Protein AF-0000000087227507 (afdb_homodimer)

Radius of gyration: 33.62 Å; Cα contacts (8 Å, |Δi|>4): 1409; chains: 2; bounding box: 132×126×80 Å

Organism: Triticum turgidum subsp. durum (NCBI:txid4567)

Secondary structure (DSSP, 8-state):
----------------------------------------------S---TTHHHHHGGGSSSEEEEE-HHHHHHHSEEEEEEEEEEEEEEE-SS-EEEEEEETTTEEEEEETTEEEEETTTHHHHHHHHHHHHHTTSS---EEEEEE-TTSHHHHHHTT-TT--EEEEEES-HHHHHHHHHH-HHHHGGGGSTTEEEEES-HHHHHHTSPTT-EEEEEEE---SSGGGGGGGSHHHHHHHHHHEEEEEEEEEE---TTT-HHHHHHHHHHHHHH--S-EEEEEEE-TTSGGGEEEEEEEE-SSS---TTS-SS-GGGSTTTT-TT---SS--HHHHHHTT---HHHHHHHHHHHHHHHHT-----------------------/--------------------------------------------------TTHHHHHGGGSSSEEEEE-HHHHHHHSEEEEEEEEEEEEEEE-SS-EEEEEEETTTEEEEEETTEEEEETTTHHHHHHHHHHHHHTTSS---EEEEEE-TTSHHHHHHTT-TT--EEEEEES-HHHHHHHHHH-HHHHGGGGSTTEEEEES-HHHHHHTSPTT-EEEEEEE---SSGGGGGGGSHHHHHHHHHHEEEEEEEEEE---TTT-HHHHHHHHHHHHHH--S-EEEEEEE-TTSGGGEEEEEEEE-SSS---TTS-SS-GGGSTTTT-TT---SS--HHHHHHTT---HHHHHHHHHHHHHHHHT-----------------------

Sequence (768 aa):
MFLQRQHRQREVGMMAPASHCLLAVSRRRLLWRNLRPSATLLWCPGGSQEPAHALVNQAKRSTSTIQCGLNYFFYTGEAHSLKVEKILYQGKSPYQEVLVFESSTYGNVLVLDGIVQLTDKDECAYQEMVTHLALCSIPSPKNVLVVGGGDGGVLREIAKHDSVETIDICEIDQLVIDVCKDFFPRLYVGYKDPRVRLHVGDAVEFLRNSPEGKYDAIIVDSSDPIGPAQELVEKPFFQTIARALKPGGVLSNLAESMWLHTHLIQDMLSICREVFKGGVHYAWASVPTYPSGVIGFLLCAKDGPPVDFLTPVNPIEKIEGATKDGREMRFYNSEIHRAAFILPTFVKRELEAYSTSTEKEKPEKPTAKPVKMKVMRDSAITASMFLQRQHRQREVGMMAPASHCLLAVSRRRLLWRNLRPSATLLWCPGGSQEPAHALVNQAKRSTSTIQCGLNYFFYTGEAHSLKVEKILYQGKSPYQEVLVFESSTYGNVLVLDGIVQLTDKDECAYQEMVTHLALCSIPSPKNVLVVGGGDGGVLREIAKHDSVETIDICEIDQLVIDVCKDFFPRLYVGYKDPRVRLHVGDAVEFLRNSPEGKYDAIIVDSSDPIGPAQELVEKPFFQTIARALKPGGVLSNLAESMWLHTHLIQDMLSICREVFKGGVHYAWASVPTYPSGVIGFLLCAKDGPPVDFLTPVNPIEKIEGATKDGREMRFYNSEIHRAAFILPTFVKRELEAYSTSTEKEKPEKPTAKPVKMKVMRDSAITAS

Foldseek 3Di:
DPDDPDDDDDPDDDDDDDPDPPPPPPDPDDDPDDPPPPPPPPPPPDPDPPPLVVQCVVVVPQFRFRFFCVVVCVVQVDTDTFTFHAWDDWDDDPVWTWTWTQTPPFGIWIGTSRHTQHTNRQNLQVLQQLQCLACLQDAAWAFEEEEAPLLQSVLLLNLLHPSYQAYEYEAQTVVNNVVSVVRPVLRNVSVVPPRYDYHHRDVQVVLQPAAFAAGLEYGYSDDDCDDPNVVCQDLVNLLSVLRNHHAFHKYKYWQADLVGPLVSNLSSQVSLVVRAVADWAKFKTAQCNHVVRMIIIIMGTHHHPHTDSLAGPRFSVPRPPSDDDSNHRDHDGRVSSNCRRDDDPVSVVSNVVSVPVVVPPPPPPPPPDPPPPPPPPDDDPPPD/DPPPDDDCVDDDDPDDDPQCPPPPDDDPPPPPDDPDPPPPPVPPPDPDPDPLVVQCVVVVPQFRFRFFCVVVCVVQVDTDTFTFHAWDDWDDDPVWTWTWTQTPPFGIWIGTSRHTQHTNRQNLQVLQQLQCLACLQDAAWAFEEEEAPLLQSVLLLNVLHPSYQAYEYEAQTVVNNVVSVVRPVLRNVSVVPPRYDYHHRDVQVVLQPAAFAAGLEYGYSDDDCDDPNVVCQDLVNLLSVLRNHHAFHKYKYWQADLVGPLVSNLSSQVSLVVRAVADWAKFKTAQCNHVVRMIIIIMGTHHHDHTDSLAGPRFSVPRPPSDDDSNHRDHDGRVSSNCRRDDPPVSVVSNVVSVPVVVPPPPPPPPPDPPPPPSPPDDDPDDD

Nearest PDB structures (foldseek):
  1xj5-assembly1_D  TM=9.812E-01  e=2.325E-44  Arabidopsis thaliana
  6o65-assembly4_H  TM=9.870E-01  e=4.979E-44  Arabidopsis thaliana
  6o63-assembly1_B  TM=9.837E-01  e=7.076E-44  Arabidopsis thaliana
  6o65-assembly2_C  TM=9.846E-01  e=5.183E-43  Arabidopsis thaliana
  6o64-assembly3_E  TM=9.762E-01  e=1.672E-42  Arabidopsis thaliana

InterPro domains:
  IPR001045 Spermidine/spermine synthases [MF_00198] (71-352)
  IPR001045 Spermidine/spermine synthases [PTHR11558] (74-353)
  IPR001045 Spermidine/spermine synthases [TIGR00417] (77-346)
  IPR029063 S-adenosyl-L-methionine-dependent methyltransferase superfamily [G3DSA:3.40.50.150] (120-355)
  IPR029063 S-adenosyl-L-methionine-dependent methyltransferase superfamily [SSF53335] (73-352)
  IPR030373 Polyamine biosynthesis domain, conserved site [PS01330] (144-157)
  IPR030374 Polyamine biosynthesis domain [PS51006] (70-302)
  IPR035246 Spermidine synthase, tetramerisation domain [PF17284] (77-119)
  IPR037163 Spermidine synthase, tetramerisation domain superfamily [G3DSA:2.30.140.10] (55-119)

Structure (mmCIF, N/CA/C/O backbone):
data_AF-0000000087227507-model_v1
#
loop_
_entity.id
_entity.type
_entity.pdbx_description
1 polymer 'PABS domain-containing protein'
#
loop_
_atom_site.group_PDB
_atom_site.id
_atom_site.type_symbol
_atom_site.label_atom_id
_atom_site.label_alt_id
_atom_site.label_comp_id
_atom_site.label_asym_id
_atom_site.label_entity_id
_atom_site.label_seq_id
_atom_site.pdbx_PDB_ins_code
_atom_site.Cartn_x
_atom_site.Cartn_y
_atom_site.Cartn_z
_atom_site.occupancy
_atom_site.B_iso_or_equiv
_atom_site.auth_seq_id
_atom_site.auth_comp_id
_atom_site.auth_asym_id
_atom_site.auth_atom_id
_atom_site.pdbx_PDB_model_num
ATOM 1 N N . MET A 1 1 ? -35.719 -72.938 -11.242 1 19.41 1 MET A N 1
ATOM 2 C CA . MET A 1 1 ? -36.312 -71.875 -10.398 1 19.41 1 MET A CA 1
ATOM 3 C C . MET A 1 1 ? -35.594 -70.562 -10.594 1 19.41 1 MET A C 1
ATOM 5 O O . MET A 1 1 ? -35.688 -69.688 -9.742 1 19.41 1 MET A O 1
ATOM 9 N N . PHE A 1 2 ? -34.625 -70.438 -11.531 1 19.41 2 PHE A N 1
ATOM 10 C CA . PHE A 1 2 ? -33.562 -69.625 -12.109 1 19.41 2 PHE A CA 1
ATOM 11 C C . PHE A 1 2 ? -34.062 -68.25 -12.555 1 19.41 2 PHE A C 1
ATOM 13 O O . PHE A 1 2 ? -33.25 -67.375 -12.742 1 19.41 2 PHE A O 1
ATOM 20 N N . LEU A 1 3 ? -35.438 -68.188 -12.93 1 17.33 3 LEU A N 1
ATOM 21 C CA . LEU A 1 3 ? -35.812 -67.5 -14.18 1 17.33 3 LEU A CA 1
ATOM 22 C C . LEU A 1 3 ? -35.719 -66 -14.039 1 17.33 3 LEU A C 1
ATOM 24 O O . LEU A 1 3 ? -35.906 -65.438 -12.938 1 17.33 3 LEU A O 1
ATOM 28 N N . GLN A 1 4 ? -35.781 -65.25 -15.234 1 16.86 4 GLN A N 1
ATOM 29 C CA . GLN A 1 4 ? -35.438 -64.188 -16.172 1 16.86 4 GLN A CA 1
ATOM 30 C C . GLN A 1 4 ? -36.25 -62.938 -15.961 1 16.86 4 GLN A C 1
ATOM 32 O O . GLN A 1 4 ? -37.5 -62.969 -16.109 1 16.86 4 GLN A O 1
ATOM 37 N N . ARG A 1 5 ? -35.844 -61.969 -15.023 1 18.16 5 ARG A N 1
ATOM 38 C CA . ARG A 1 5 ? -36.188 -60.656 -14.508 1 18.16 5 ARG A CA 1
ATOM 39 C C . ARG A 1 5 ? -36.344 -59.656 -15.648 1 18.16 5 ARG A C 1
ATOM 41 O O . ARG A 1 5 ? -35.5 -58.781 -15.867 1 18.16 5 ARG A O 1
ATOM 48 N N . GLN A 1 6 ? -36.938 -60.062 -16.734 1 15.55 6 GLN A N 1
ATOM 49 C CA . GLN A 1 6 ? -36.781 -59.344 -17.984 1 15.55 6 GLN A CA 1
ATOM 50 C C . GLN A 1 6 ? -37.25 -57.906 -17.875 1 15.55 6 GLN A C 1
ATOM 52 O O . GLN A 1 6 ? -36.438 -56.969 -18 1 15.55 6 GLN A O 1
ATOM 57 N N . HIS A 1 7 ? -38.281 -57.375 -18.641 1 15.71 7 HIS A N 1
ATOM 58 C CA . HIS A 1 7 ? -38.344 -56.625 -19.875 1 15.71 7 HIS A CA 1
ATOM 59 C C . HIS A 1 7 ? -38.75 -55.156 -19.625 1 15.71 7 HIS A C 1
ATOM 61 O O . HIS A 1 7 ? -39.281 -54.844 -18.547 1 15.71 7 HIS A O 1
ATOM 67 N N . ARG A 1 8 ? -39.188 -54.312 -20.766 1 15.95 8 ARG A N 1
ATOM 68 C CA . ARG A 1 8 ? -38.906 -53.219 -21.656 1 15.95 8 ARG A CA 1
ATOM 69 C C . ARG A 1 8 ? -39.875 -52.062 -21.406 1 15.95 8 ARG A C 1
ATOM 71 O O . ARG A 1 8 ? -39.594 -50.906 -21.703 1 15.95 8 ARG A O 1
ATOM 78 N N . GLN A 1 9 ? -41.125 -52.094 -20.812 1 15.62 9 GLN A N 1
ATOM 79 C CA . GLN A 1 9 ? -42.094 -51.469 -21.703 1 15.62 9 GLN A CA 1
ATOM 80 C C . GLN A 1 9 ? -41.969 -49.938 -21.625 1 15.62 9 GLN A C 1
ATOM 82 O O . GLN A 1 9 ? -41.969 -49.375 -20.531 1 15.62 9 GLN A O 1
ATOM 87 N N . ARG A 1 10 ? -41.719 -49.094 -22.812 1 16.62 10 ARG A N 1
ATOM 88 C CA . ARG A 1 10 ? -41.344 -47.875 -23.531 1 16.62 10 ARG A CA 1
ATOM 89 C C . ARG A 1 10 ? -42.469 -46.844 -23.484 1 16.62 10 ARG A C 1
ATOM 91 O O . ARG A 1 10 ? -42.406 -45.844 -24.172 1 16.62 10 ARG A O 1
ATOM 98 N N . GLU A 1 11 ? -43.375 -46.719 -22.531 1 16.08 11 GLU A N 1
ATOM 99 C CA . GLU A 1 11 ? -44.531 -45.938 -22.984 1 16.08 11 GLU A CA 1
ATOM 100 C C . GLU A 1 11 ? -44.156 -44.469 -23.203 1 16.08 11 GLU A C 1
ATOM 102 O O . GLU A 1 11 ? -43.781 -43.781 -22.25 1 16.08 11 GLU A O 1
ATOM 107 N N . VAL A 1 12 ? -43.688 -43.875 -24.438 1 16.38 12 VAL A N 1
ATOM 108 C CA . VAL A 1 12 ? -43.125 -42.688 -25.062 1 16.38 12 VAL A CA 1
ATOM 109 C C . VAL A 1 12 ? -44.219 -41.625 -25.203 1 16.38 12 VAL A C 1
ATOM 111 O O . VAL A 1 12 ? -43.938 -40.438 -25.438 1 16.38 12 VAL A O 1
ATOM 114 N N . GLY A 1 13 ? -45.531 -41.781 -25.188 1 15.54 13 GLY A N 1
ATOM 115 C CA . GLY A 1 13 ? -46.188 -41.062 -26.25 1 15.54 13 GLY A CA 1
ATOM 116 C C . GLY A 1 13 ? -46.125 -39.562 -26.094 1 15.54 13 GLY A C 1
ATOM 117 O O . GLY A 1 13 ? -45.75 -39.062 -25.016 1 15.54 13 GLY A O 1
ATOM 118 N N . MET A 1 14 ? -47.094 -38.625 -26.703 1 16.28 14 MET A N 1
ATOM 119 C CA . MET A 1 14 ? -47.344 -37.719 -27.828 1 16.28 14 MET A CA 1
ATOM 120 C C . MET A 1 14 ? -47.531 -36.281 -27.344 1 16.28 14 MET A C 1
ATOM 122 O O . MET A 1 14 ? -46.938 -35.344 -27.875 1 16.28 14 MET A O 1
ATOM 126 N N . MET A 1 15 ? -48.656 -35.75 -26.688 1 16.33 15 MET A N 1
ATOM 127 C CA . MET A 1 15 ? -49.531 -34.812 -27.422 1 16.33 15 MET A CA 1
ATOM 128 C C . MET A 1 15 ? -49.094 -33.375 -27.188 1 16.33 15 MET A C 1
ATOM 130 O O . MET A 1 15 ? -48.469 -33.062 -26.172 1 16.33 15 MET A O 1
ATOM 134 N N . ALA A 1 16 ? -49.562 -32.188 -28.062 1 17.28 16 ALA A N 1
ATOM 135 C CA . ALA A 1 16 ? -49.25 -31.031 -28.922 1 17.28 16 ALA A CA 1
ATOM 136 C C . ALA A 1 16 ? -49.5 -29.719 -28.203 1 17.28 16 ALA A C 1
ATOM 138 O O . ALA A 1 16 ? -48.75 -28.766 -28.328 1 17.28 16 ALA A O 1
ATOM 139 N N . PRO A 1 17 ? -50.406 -29.375 -27.25 1 17.88 17 PRO A N 1
ATOM 140 C CA . PRO A 1 17 ? -51.219 -28.203 -27.609 1 17.88 17 PRO A CA 1
ATOM 141 C C . PRO A 1 17 ? -50.5 -26.891 -27.312 1 17.88 17 PRO A C 1
ATOM 143 O O . PRO A 1 17 ? -49.781 -26.781 -26.328 1 17.88 17 PRO A O 1
ATOM 146 N N . ALA A 1 18 ? -50.344 -25.875 -28.328 1 17.34 18 ALA A N 1
ATOM 147 C CA . ALA A 1 18 ? -49.625 -24.688 -28.781 1 17.34 18 ALA A CA 1
ATOM 148 C C . ALA A 1 18 ? -50.188 -23.438 -28.109 1 17.34 18 ALA A C 1
ATOM 150 O O . ALA A 1 18 ? -51.188 -22.875 -28.547 1 17.34 18 ALA A O 1
ATOM 151 N N . SER A 1 19 ? -50.625 -23.312 -26.875 1 17.69 19 SER A N 1
ATOM 152 C CA . SER A 1 19 ? -51.469 -22.156 -26.594 1 17.69 19 SER A CA 1
ATOM 153 C C . SER A 1 19 ? -50.688 -20.859 -26.75 1 17.69 19 SER A C 1
ATOM 155 O O . SER A 1 19 ? -49.5 -20.797 -26.406 1 17.69 19 SER A O 1
ATOM 157 N N . HIS A 1 20 ? -51.25 -19.766 -27.484 1 17.11 20 HIS A N 1
ATOM 158 C CA . HIS A 1 20 ? -51.031 -18.5 -28.203 1 17.11 20 HIS A CA 1
ATOM 159 C C . HIS A 1 20 ? -50.656 -17.391 -27.25 1 17.11 20 HIS A C 1
ATOM 161 O O . HIS A 1 20 ? -51.344 -17.141 -26.25 1 17.11 20 HIS A O 1
ATOM 167 N N . CYS A 1 21 ? -49.312 -16.828 -27.203 1 17.64 21 CYS A N 1
ATOM 168 C CA . CYS A 1 21 ? -48.469 -15.867 -26.5 1 17.64 21 CYS A CA 1
ATOM 169 C C . CYS A 1 21 ? -48.875 -14.438 -26.828 1 17.64 21 CYS A C 1
ATOM 171 O O . CYS A 1 21 ? -48.375 -13.844 -27.781 1 17.64 21 CYS A O 1
ATOM 173 N N . LEU A 1 22 ? -50.188 -14.102 -26.859 1 17.45 22 LEU A N 1
ATOM 174 C CA . LEU A 1 22 ? -50.438 -12.82 -27.516 1 17.45 22 LEU A CA 1
ATOM 175 C C . LEU A 1 22 ? -49.688 -11.695 -26.812 1 17.45 22 LEU A C 1
ATOM 177 O O . LEU A 1 22 ? -49.844 -11.531 -25.594 1 17.45 22 LEU A O 1
ATOM 181 N N . LEU A 1 23 ? -48.625 -10.984 -27.5 1 17.25 23 LEU A N 1
ATOM 182 C CA . LEU A 1 23 ? -47.594 -9.977 -27.453 1 17.25 23 LEU A CA 1
ATOM 183 C C . LEU A 1 23 ? -48.156 -8.578 -27.297 1 17.25 23 LEU A C 1
ATOM 185 O O . LEU A 1 23 ? -47.438 -7.59 -27.297 1 17.25 23 LEU A O 1
ATOM 189 N N . ALA A 1 24 ? -49.344 -8.242 -26.812 1 18.41 24 ALA A N 1
ATOM 190 C CA . ALA A 1 24 ? -49.75 -6.945 -27.312 1 18.41 24 ALA A CA 1
ATOM 191 C C . ALA A 1 24 ? -48.875 -5.824 -26.797 1 18.41 24 ALA A C 1
ATOM 193 O O . ALA A 1 24 ? -48.688 -5.68 -25.578 1 18.41 24 ALA A O 1
ATOM 194 N N . VAL A 1 25 ? -47.906 -5.18 -27.688 1 17.86 25 VAL A N 1
ATOM 195 C CA . VAL A 1 25 ? -46.875 -4.156 -27.812 1 17.86 25 VAL A CA 1
ATOM 196 C C . VAL A 1 25 ? -47.469 -2.775 -27.594 1 17.86 25 VAL A C 1
ATOM 198 O O . VAL A 1 25 ? -48.219 -2.271 -28.438 1 17.86 25 VAL A O 1
ATOM 201 N N . SER A 1 26 ? -48.219 -2.424 -26.578 1 18.44 26 SER A N 1
ATOM 202 C CA . SER A 1 26 ? -48.781 -1.083 -26.641 1 18.44 26 SER A CA 1
ATOM 203 C C . SER A 1 26 ? -47.688 -0.026 -26.797 1 18.44 26 SER A C 1
ATOM 205 O O . SER A 1 26 ? -46.688 -0.052 -26.078 1 18.44 26 SER A O 1
ATOM 207 N N . ARG A 1 27 ? -47.5 0.823 -27.984 1 18.69 27 ARG A N 1
ATOM 208 C CA . ARG A 1 27 ? -46.688 1.744 -28.781 1 18.69 27 ARG A CA 1
ATOM 209 C C . ARG A 1 27 ? -46.594 3.104 -28.094 1 18.69 27 ARG A C 1
ATOM 211 O O . ARG A 1 27 ? -46.031 4.051 -28.672 1 18.69 27 ARG A O 1
ATOM 218 N N . ARG A 1 28 ? -47.031 3.533 -26.922 1 19.19 28 ARG A N 1
ATOM 219 C CA . ARG A 1 28 ? -47.219 4.98 -26.922 1 19.19 28 ARG A CA 1
ATOM 220 C C . ARG A 1 28 ? -45.906 5.695 -27.234 1 19.19 28 ARG A C 1
ATOM 222 O O . ARG A 1 28 ? -44.812 5.234 -26.844 1 19.19 28 ARG A O 1
ATOM 229 N N . ARG A 1 29 ? -45.781 6.824 -28.141 1 19.42 29 ARG A N 1
ATOM 230 C CA . ARG A 1 29 ? -45.062 7.793 -28.969 1 19.42 29 ARG A CA 1
ATOM 231 C C . ARG A 1 29 ? -44.219 8.719 -28.094 1 19.42 29 ARG A C 1
ATOM 233 O O . ARG A 1 29 ? -44.688 9.719 -27.578 1 19.42 29 ARG A O 1
ATOM 240 N N . LEU A 1 30 ? -43.594 8.406 -26.953 1 19.09 30 LEU A N 1
ATOM 241 C CA . LEU A 1 30 ? -42.969 9.531 -26.281 1 19.09 30 LEU A CA 1
ATOM 242 C C . LEU A 1 30 ? -41.938 10.219 -27.188 1 19.09 30 LEU A C 1
ATOM 244 O O . LEU A 1 30 ? -41.094 9.547 -27.781 1 19.09 30 LEU A O 1
ATOM 248 N N . LEU A 1 31 ? -42 11.562 -27.625 1 19.09 31 LEU A N 1
ATOM 249 C CA . LEU A 1 31 ? -41.406 12.617 -28.438 1 19.09 31 LEU A CA 1
ATOM 250 C C . LEU A 1 31 ? -39.969 12.859 -28.047 1 19.09 31 LEU A C 1
ATOM 252 O O . LEU A 1 31 ? -39.688 13.32 -26.938 1 19.09 31 LEU A O 1
ATOM 256 N N . TRP A 1 32 ? -38.875 12.039 -28.453 1 18.39 32 TRP A N 1
ATOM 257 C CA . TRP A 1 32 ? -37.438 12.031 -28.219 1 18.39 32 TRP A CA 1
ATOM 258 C C . TRP A 1 32 ? -36.75 13.188 -28.953 1 18.39 32 TRP A C 1
ATOM 260 O O . TRP A 1 32 ? -36.75 13.219 -30.188 1 18.39 32 TRP A O 1
ATOM 270 N N . ARG A 1 33 ? -36.969 14.453 -28.609 1 19.42 33 ARG A N 1
ATOM 271 C CA . ARG A 1 33 ? -36.281 15.508 -29.359 1 19.42 33 ARG A CA 1
ATOM 272 C C . ARG A 1 33 ? -34.812 15.188 -29.531 1 19.42 33 ARG A C 1
ATOM 274 O O . ARG A 1 33 ? -34.188 14.516 -28.688 1 19.42 33 ARG A O 1
ATOM 281 N N . ASN A 1 34 ? -34.125 15.531 -30.734 1 19.08 34 ASN A N 1
ATOM 282 C CA . ASN A 1 34 ? -33 15.305 -31.641 1 19.08 34 ASN A CA 1
ATOM 283 C C . ASN A 1 34 ? -31.688 15.844 -31.047 1 19.08 34 ASN A C 1
ATOM 285 O O . ASN A 1 34 ? -31.016 16.656 -31.688 1 19.08 34 ASN A O 1
ATOM 289 N N . LEU A 1 35 ? -31.453 16.172 -29.812 1 20.98 35 LEU A N 1
ATOM 290 C CA . LEU A 1 35 ? -30.266 17 -29.625 1 20.98 35 LEU A CA 1
ATOM 291 C C . LEU A 1 35 ? -29.031 16.281 -30.156 1 20.98 35 LEU A C 1
ATOM 293 O O . LEU A 1 35 ? -28.797 15.109 -29.859 1 20.98 35 LEU A O 1
ATOM 297 N N . ARG A 1 36 ? -28.328 16.766 -31.312 1 20.12 36 ARG A N 1
ATOM 298 C CA . ARG A 1 36 ? -27.25 16.391 -32.219 1 20.12 36 ARG A CA 1
ATOM 299 C C . ARG A 1 36 ? -25.953 16.109 -31.438 1 20.12 36 ARG A C 1
ATOM 301 O O . ARG A 1 36 ? -25.438 17 -30.75 1 20.12 36 ARG A O 1
ATOM 308 N N . PRO A 1 37 ? -25.672 14.852 -31.031 1 20.38 37 PRO A N 1
ATOM 309 C CA . PRO A 1 37 ? -24.531 14.383 -30.219 1 20.38 37 PRO A CA 1
ATOM 310 C C . PRO A 1 37 ? -23.234 14.359 -31 1 20.38 37 PRO A C 1
ATOM 312 O O . PRO A 1 37 ? -22.234 13.797 -30.547 1 20.38 37 PRO A O 1
ATOM 315 N N . SER A 1 38 ? -22.922 14.992 -32.125 1 20.5 38 SER A N 1
ATOM 316 C CA . SER A 1 38 ? -21.906 14.469 -33.031 1 20.5 38 SER A CA 1
ATOM 317 C C . SER A 1 38 ? -20.516 14.547 -32.406 1 20.5 38 SER A C 1
ATOM 319 O O . SER A 1 38 ? -19.812 15.555 -32.562 1 20.5 38 SER A O 1
ATOM 321 N N . ALA A 1 39 ? -20.234 14.547 -31.156 1 20.5 39 ALA A N 1
ATOM 322 C CA . ALA A 1 39 ? -18.844 14.75 -30.797 1 20.5 39 ALA A CA 1
ATOM 323 C C . ALA A 1 39 ? -17.953 13.695 -31.438 1 20.5 39 ALA A C 1
ATOM 325 O O . ALA A 1 39 ? -18.125 12.492 -31.203 1 20.5 39 ALA A O 1
ATOM 326 N N . THR A 1 40 ? -17.438 13.844 -32.656 1 19.98 40 THR A N 1
ATOM 327 C CA . THR A 1 40 ? -16.594 13.055 -33.562 1 19.98 40 THR A CA 1
ATOM 328 C C . THR A 1 40 ? -15.367 12.547 -32.812 1 19.98 40 THR A C 1
ATOM 330 O O . THR A 1 40 ? -14.562 13.336 -32.312 1 19.98 40 THR A O 1
ATOM 333 N N . LEU A 1 41 ? -15.43 11.461 -32.156 1 22.02 41 LEU A N 1
ATOM 334 C CA . LEU A 1 41 ? -14.305 10.625 -31.734 1 22.02 41 LEU A CA 1
ATOM 335 C C . LEU A 1 41 ? -13.289 10.469 -32.875 1 22.02 41 LEU A C 1
ATOM 337 O O . LEU A 1 41 ? -13.648 10.055 -33.969 1 22.02 41 LEU A O 1
ATOM 341 N N . LEU A 1 42 ? -12.281 11.336 -32.906 1 22.5 42 LEU A N 1
ATOM 342 C CA . LEU A 1 42 ? -11.305 11.164 -33.969 1 22.5 42 LEU A CA 1
ATOM 343 C C . LEU A 1 42 ? -11 9.688 -34.188 1 22.5 42 LEU A C 1
ATOM 345 O O . LEU A 1 42 ? -10.422 9.031 -33.312 1 22.5 42 LEU A O 1
ATOM 349 N N . TRP A 1 43 ? -11.922 8.945 -34.719 1 22.47 43 TRP A N 1
ATOM 350 C CA . TRP A 1 43 ? -11.836 7.652 -35.406 1 22.47 43 TRP A CA 1
ATOM 351 C C . TRP A 1 43 ? -10.758 7.68 -36.469 1 22.47 43 TRP A C 1
ATOM 353 O O . TRP A 1 43 ? -10.867 8.414 -37.438 1 22.47 43 TRP A O 1
ATOM 363 N N . CYS A 1 44 ? -9.406 7.711 -36.094 1 23.61 44 CYS A N 1
ATOM 364 C CA . CYS A 1 44 ? -8.633 7.398 -37.281 1 23.61 44 CYS A CA 1
ATOM 365 C C . CYS A 1 44 ? -9.195 6.184 -38 1 23.61 44 CYS A C 1
ATOM 367 O O . CYS A 1 44 ? -9.5 5.168 -37.375 1 23.61 44 CYS A O 1
ATOM 369 N N . PRO A 1 45 ? -9.773 6.285 -39.125 1 23.98 45 PRO A N 1
ATOM 370 C CA . PRO A 1 45 ? -10.438 5.297 -39.969 1 23.98 45 PRO A CA 1
ATOM 371 C C . PRO A 1 45 ? -9.586 4.051 -40.219 1 23.98 45 PRO A C 1
ATOM 373 O O . PRO A 1 45 ? -9.93 3.205 -41.031 1 23.98 45 PRO A O 1
ATOM 376 N N . GLY A 1 46 ? -8.219 4.066 -40.062 1 24.86 46 GLY A N 1
ATOM 377 C CA . GLY A 1 46 ? -7.816 2.789 -40.625 1 24.86 46 GLY A CA 1
ATOM 378 C C . GLY A 1 46 ? -8.477 1.604 -39.938 1 24.86 46 GLY A C 1
ATOM 379 O O . GLY A 1 46 ? -8.953 1.714 -38.812 1 24.86 46 GLY A O 1
ATOM 380 N N . GLY A 1 47 ? -8.992 0.549 -40.656 1 24.02 47 GLY A N 1
ATOM 381 C CA . GLY A 1 47 ? -9.82 -0.632 -40.469 1 24.02 47 GLY A CA 1
ATOM 382 C C . GLY A 1 47 ? -9.477 -1.406 -39.219 1 24.02 47 GLY A C 1
ATOM 383 O O . GLY A 1 47 ? -10.195 -2.332 -38.844 1 24.02 47 GLY A O 1
ATOM 384 N N . SER A 1 48 ? -8.125 -1.641 -39 1 25.62 48 SER A N 1
ATOM 385 C CA . SER A 1 48 ? -8 -2.797 -38.125 1 25.62 48 SER A CA 1
ATOM 386 C C . SER A 1 48 ? -8.531 -2.484 -36.719 1 25.62 48 SER A C 1
ATOM 388 O O . SER A 1 48 ? -8.266 -1.411 -36.188 1 25.62 48 SER A O 1
ATOM 390 N N . GLN A 1 49 ? -9.641 -2.994 -36.344 1 27.59 49 GLN A N 1
ATOM 391 C CA . GLN A 1 49 ? -10.508 -3.062 -35.156 1 27.59 49 GLN A CA 1
ATOM 392 C C . GLN A 1 49 ? -9.688 -3.207 -33.875 1 27.59 49 GLN A C 1
ATOM 394 O O . GLN A 1 49 ? -10.25 -3.352 -32.812 1 27.59 49 GLN A O 1
ATOM 399 N N . GLU A 1 50 ? -8.43 -3.707 -34.094 1 28.38 50 GLU A N 1
ATOM 400 C CA . GLU A 1 50 ? -7.965 -4.203 -32.781 1 28.38 50 GLU A CA 1
ATOM 401 C C . GLU A 1 50 ? -7.578 -3.053 -31.859 1 28.38 50 GLU A C 1
ATOM 403 O O . GLU A 1 50 ? -6.762 -2.205 -32.219 1 28.38 50 GLU A O 1
ATOM 408 N N . PRO A 1 51 ? -8.406 -2.777 -30.922 1 30.88 51 PRO A N 1
ATOM 409 C CA . PRO A 1 51 ? -8.211 -1.696 -29.953 1 30.88 51 PRO A CA 1
ATOM 410 C C . PRO A 1 51 ? -6.781 -1.623 -29.422 1 30.88 51 PRO A C 1
ATOM 412 O O . PRO A 1 51 ? -6.363 -0.584 -28.906 1 30.88 51 PRO A O 1
ATOM 415 N N . ALA A 1 52 ? -6.023 -2.789 -29.484 1 31.53 52 ALA A N 1
ATOM 416 C CA . ALA A 1 52 ? -4.672 -2.824 -28.922 1 31.53 52 ALA A CA 1
ATOM 417 C C . ALA A 1 52 ? -3.742 -1.884 -29.688 1 31.53 52 ALA A C 1
ATOM 419 O O . ALA A 1 52 ? -2.66 -1.544 -29.203 1 31.53 52 ALA A O 1
ATOM 420 N N . HIS A 1 53 ? -4.027 -1.541 -30.953 1 29.72 53 HIS A N 1
ATOM 421 C CA . HIS A 1 53 ? -3.094 -0.833 -31.828 1 29.72 53 HIS A CA 1
ATOM 422 C C . HIS A 1 53 ? -2.984 0.637 -31.438 1 29.72 53 HIS A C 1
ATOM 424 O O . HIS A 1 53 ? -2.117 1.354 -31.938 1 29.72 53 HIS A O 1
ATOM 430 N N . ALA A 1 54 ? -4.047 1.075 -30.844 1 32.53 54 ALA A N 1
ATOM 431 C CA . ALA A 1 54 ? -3.986 2.521 -30.641 1 32.53 54 ALA A CA 1
ATOM 432 C C . ALA A 1 54 ? -2.854 2.896 -29.688 1 32.53 54 ALA A C 1
ATOM 434 O O . ALA A 1 54 ? -2.303 3.996 -29.766 1 32.53 54 ALA A O 1
ATOM 435 N N . LEU A 1 55 ? -2.545 1.899 -28.844 1 34.69 55 LEU A N 1
ATOM 436 C CA . LEU A 1 55 ? -1.613 2.223 -27.766 1 34.69 55 LEU A CA 1
ATOM 437 C C . LEU A 1 55 ? -0.205 2.434 -28.312 1 34.69 55 LEU A C 1
ATOM 439 O O . LEU A 1 55 ? 0.523 3.312 -27.844 1 34.69 55 LEU A O 1
ATOM 443 N N . VAL A 1 56 ? 0.199 1.598 -29.328 1 32.34 56 VAL A N 1
ATOM 444 C CA . VAL A 1 56 ? 1.55 1.623 -29.891 1 32.34 56 VAL A CA 1
ATOM 445 C C . VAL A 1 56 ? 1.711 2.834 -30.797 1 32.34 56 VAL A C 1
ATOM 447 O O . VAL A 1 56 ? 2.832 3.273 -31.062 1 32.34 56 VAL A O 1
ATOM 450 N N . ASN A 1 57 ? 0.682 3.191 -31.328 1 32.12 57 ASN A N 1
ATOM 451 C CA . ASN A 1 57 ? 0.896 4.176 -32.375 1 32.12 57 ASN A CA 1
ATOM 452 C C . ASN A 1 57 ? 1.42 5.492 -31.828 1 32.12 57 ASN A C 1
ATOM 454 O O . ASN A 1 57 ? 1.886 6.352 -32.562 1 32.12 57 ASN A O 1
ATOM 458 N N . GLN A 1 58 ? 0.915 5.723 -30.578 1 30.16 58 GLN A N 1
ATOM 459 C CA . GLN A 1 58 ? 1.42 7.027 -30.156 1 30.16 58 GLN A CA 1
ATOM 460 C C . GLN A 1 58 ? 2.891 6.945 -29.766 1 30.16 58 GLN A C 1
ATOM 462 O O . GLN A 1 58 ? 3.48 7.938 -29.328 1 30.16 58 GLN A O 1
ATOM 467 N N . ALA A 1 59 ? 3.477 5.781 -29.734 1 31.75 59 ALA A N 1
ATOM 468 C CA . ALA A 1 59 ? 4.887 5.633 -29.391 1 31.75 59 ALA A CA 1
ATOM 469 C C . ALA A 1 59 ? 5.777 6.359 -30.391 1 31.75 59 ALA A C 1
ATOM 471 O O . ALA A 1 59 ? 7 6.41 -30.234 1 31.75 59 ALA A O 1
ATOM 472 N N . LYS A 1 60 ? 5.379 6.562 -31.453 1 28.08 60 LYS A N 1
ATOM 473 C CA . LYS A 1 60 ? 6.34 7.184 -32.375 1 28.08 60 LYS A CA 1
ATOM 474 C C . LYS A 1 60 ? 6.707 8.594 -31.891 1 28.08 60 LYS A C 1
ATOM 476 O O . LYS A 1 60 ? 7.473 9.289 -32.562 1 28.08 60 LYS A O 1
ATOM 481 N N . ARG A 1 61 ? 5.82 9.172 -30.984 1 32.06 61 ARG A N 1
ATOM 482 C CA . ARG A 1 61 ? 6.332 10.508 -30.688 1 32.06 61 ARG A CA 1
ATOM 483 C C . ARG A 1 61 ? 7.309 10.469 -29.516 1 32.06 61 ARG A C 1
ATOM 485 O O . ARG A 1 61 ? 7.242 9.57 -28.672 1 32.06 61 ARG A O 1
ATOM 492 N N . SER A 1 62 ? 8.453 11.227 -29.328 1 32.56 62 SER A N 1
ATOM 493 C CA . SER A 1 62 ? 9.688 11.211 -28.547 1 32.56 62 SER A CA 1
ATOM 494 C C . SER A 1 62 ? 9.406 10.859 -27.094 1 32.56 62 SER A C 1
ATOM 496 O O . SER A 1 62 ? 10.195 10.164 -26.453 1 32.56 62 SER A O 1
ATOM 498 N N . THR A 1 63 ? 8.68 11.656 -26.328 1 37.47 63 THR A N 1
ATOM 499 C CA . THR A 1 63 ? 8.453 11.359 -24.922 1 37.47 63 THR A CA 1
ATOM 500 C C . THR A 1 63 ? 7.227 10.469 -24.734 1 37.47 63 THR A C 1
ATOM 502 O O . THR A 1 63 ? 6.094 10.953 -24.75 1 37.47 63 THR A O 1
ATOM 505 N N . SER A 1 64 ? 7.262 9.219 -25.297 1 42.56 64 SER A N 1
ATOM 506 C CA . SER A 1 64 ? 6.098 8.336 -25.359 1 42.56 64 SER A CA 1
ATOM 507 C C . SER A 1 64 ? 5.754 7.777 -23.984 1 42.56 64 SER A C 1
ATOM 509 O O . SER A 1 64 ? 6.641 7.336 -23.25 1 42.56 64 SER A O 1
ATOM 511 N N . THR A 1 65 ? 4.914 8.539 -23.234 1 46.66 65 THR A N 1
ATOM 512 C CA . THR A 1 65 ? 4.266 7.93 -22.078 1 46.66 65 THR A CA 1
ATOM 513 C C . THR A 1 65 ? 3.336 6.801 -22.516 1 46.66 65 THR A C 1
ATOM 515 O O . THR A 1 65 ? 2.629 6.926 -23.531 1 46.66 65 THR A O 1
ATOM 518 N N . ILE A 1 66 ? 3.705 5.668 -22.25 1 42.69 66 ILE A N 1
ATOM 519 C CA . ILE A 1 66 ? 2.766 4.582 -22.516 1 42.69 66 ILE A CA 1
ATOM 520 C C . ILE A 1 66 ? 1.788 4.453 -21.344 1 42.69 66 ILE A C 1
ATOM 522 O O . ILE A 1 66 ? 2.203 4.371 -20.188 1 42.69 66 ILE A O 1
ATOM 526 N N . GLN A 1 67 ? 0.62 4.934 -21.625 1 47.19 67 GLN A N 1
ATOM 527 C CA . GLN A 1 67 ? -0.435 4.602 -20.672 1 47.19 67 GLN A CA 1
ATOM 528 C C . GLN A 1 67 ? -0.682 3.096 -20.625 1 47.19 67 GLN A C 1
ATOM 530 O O . GLN A 1 67 ? -1.059 2.492 -21.641 1 47.19 67 GLN A O 1
ATOM 535 N N . CYS A 1 68 ? -0.032 2.449 -19.719 1 42 68 CYS A N 1
ATOM 536 C CA . CYS A 1 68 ? -0.268 1.022 -19.531 1 42 68 CYS A CA 1
ATOM 537 C C . CYS A 1 68 ? -1.572 0.784 -18.781 1 42 68 CYS A C 1
ATOM 539 O O . CYS A 1 68 ? -1.861 1.467 -17.797 1 42 68 CYS A O 1
ATOM 541 N N . GLY A 1 69 ? -2.465 -0.114 -19.219 1 42.22 69 GLY A N 1
ATOM 542 C CA . GLY A 1 69 ? -3.689 -0.546 -18.562 1 42.22 69 GLY A CA 1
ATOM 543 C C . GLY A 1 69 ? -4.945 -0.027 -19.234 1 42.22 69 GLY A C 1
ATOM 544 O O . GLY A 1 69 ? -5.977 0.152 -18.578 1 42.22 69 GLY A O 1
ATOM 545 N N . LEU A 1 70 ? -4.758 0.424 -20.406 1 39 70 LEU A N 1
ATOM 546 C CA . LEU A 1 70 ? -5.895 0.993 -21.125 1 39 70 LEU A CA 1
ATOM 547 C C . LEU A 1 70 ? -7.102 0.067 -21.047 1 39 70 LEU A C 1
ATOM 549 O O . LEU A 1 70 ? -8.234 0.527 -20.859 1 39 70 LEU A O 1
ATOM 553 N N . ASN A 1 71 ? -6.793 -1.204 -21.297 1 37.84 71 ASN A N 1
ATOM 554 C CA . ASN A 1 71 ? -7.949 -2.09 -21.203 1 37.84 71 ASN A CA 1
ATOM 555 C C . ASN A 1 71 ? -8.508 -2.15 -19.797 1 37.84 71 ASN A C 1
ATOM 557 O O . ASN A 1 71 ? -9.727 -2.162 -19.609 1 37.84 71 ASN A O 1
ATOM 561 N N . TYR A 1 72 ? -7.598 -2.166 -18.922 1 42.34 72 TYR A N 1
ATOM 562 C CA . TYR A 1 72 ? -8.016 -2.176 -17.516 1 42.34 72 TYR A CA 1
ATOM 563 C C . TYR A 1 72 ? -8.57 -0.818 -17.109 1 42.34 72 TYR A C 1
ATOM 565 O O . TYR A 1 72 ? -9.469 -0.738 -16.266 1 42.34 72 TYR A O 1
ATOM 573 N N . PHE A 1 73 ? -8.094 0.156 -17.797 1 45.81 73 PHE A N 1
ATOM 574 C CA . PHE A 1 73 ? -8.586 1.512 -17.594 1 45.81 73 PHE A CA 1
ATOM 575 C C . PHE A 1 73 ? -10.094 1.584 -17.812 1 45.81 73 PHE A C 1
ATOM 577 O O . PHE A 1 73 ? -10.805 2.244 -17.047 1 45.81 73 PHE A O 1
ATOM 584 N N . PHE A 1 74 ? -10.469 0.819 -18.828 1 42.97 74 PHE A N 1
ATOM 585 C CA . PHE A 1 74 ? -11.891 0.837 -19.156 1 42.97 74 PHE A CA 1
ATOM 586 C C . PHE A 1 74 ? -12.703 0.183 -18.047 1 42.97 74 PHE A C 1
ATOM 588 O O . PHE A 1 74 ? -13.875 0.526 -17.844 1 42.97 74 PHE A O 1
ATOM 595 N N . TYR A 1 75 ? -11.93 -0.524 -17.359 1 46.97 75 TYR A N 1
ATOM 596 C CA . TYR A 1 75 ? -12.703 -1.237 -16.344 1 46.97 75 TYR A CA 1
ATOM 597 C C . TYR A 1 75 ? -12.586 -0.554 -14.984 1 46.97 75 TYR A C 1
ATOM 599 O O . TYR A 1 75 ? -13.547 -0.518 -14.219 1 46.97 75 TYR A O 1
ATOM 607 N N . THR A 1 76 ? -11.477 0.164 -14.844 1 58.31 76 THR A N 1
ATOM 608 C CA . THR A 1 76 ? -11.281 0.646 -13.477 1 58.31 76 THR A CA 1
ATOM 609 C C . THR A 1 76 ? -11.312 2.17 -13.438 1 58.31 76 THR A C 1
ATOM 611 O O . THR A 1 76 ? -11.453 2.764 -12.359 1 58.31 76 THR A O 1
ATOM 614 N N . GLY A 1 77 ? -11.398 2.711 -14.648 1 61 77 GLY A N 1
ATOM 615 C CA . GLY A 1 77 ? -11.383 4.164 -14.719 1 61 77 GLY A CA 1
ATOM 616 C C . GLY A 1 77 ? -10.07 4.766 -14.25 1 61 77 GLY A C 1
ATOM 617 O O . GLY A 1 77 ? -10 5.957 -13.945 1 61 77 GLY A O 1
ATOM 618 N N . GLU A 1 78 ? -9.07 3.947 -14.047 1 71.88 78 GLU A N 1
ATOM 619 C CA . GLU A 1 78 ? -7.75 4.426 -13.648 1 71.88 78 GLU A CA 1
ATOM 620 C C . GLU A 1 78 ? -6.648 3.736 -14.445 1 71.88 78 GLU A C 1
ATOM 622 O O . GLU A 1 78 ? -6.809 2.592 -14.875 1 71.88 78 GLU A O 1
ATOM 627 N N . ALA A 1 79 ? -5.652 4.547 -14.766 1 69.19 79 ALA A N 1
ATOM 628 C CA . ALA A 1 79 ? -4.496 3.986 -15.453 1 69.19 79 ALA A CA 1
ATOM 629 C C . ALA A 1 79 ? -3.195 4.566 -14.906 1 69.19 79 ALA A C 1
ATOM 631 O O . ALA A 1 79 ? -3.172 5.695 -14.414 1 69.19 79 ALA A O 1
ATOM 632 N N . HIS A 1 80 ? -2.203 3.688 -14.922 1 73.88 80 HIS A N 1
ATOM 633 C CA . HIS A 1 80 ? -0.85 4.121 -14.594 1 73.88 80 HIS A CA 1
ATOM 634 C C . HIS A 1 80 ? -0.051 4.441 -15.852 1 73.88 80 HIS A C 1
ATOM 636 O O . HIS A 1 80 ? -0.136 3.719 -16.844 1 73.88 80 HIS A O 1
ATOM 642 N N . SER A 1 81 ? 0.531 5.566 -15.805 1 74.94 81 SER A N 1
ATOM 643 C CA . SER A 1 81 ? 1.396 5.957 -16.922 1 74.94 81 SER A CA 1
ATOM 644 C C . SER A 1 81 ? 2.863 5.953 -16.5 1 74.94 81 SER A C 1
ATOM 646 O O . SER A 1 81 ? 3.215 6.48 -15.445 1 74.94 81 SER A O 1
ATOM 648 N N . LEU A 1 82 ? 3.611 5.238 -17.312 1 84.06 82 LEU A N 1
ATOM 649 C CA . LEU A 1 82 ? 5.051 5.203 -17.094 1 84.06 82 LEU A CA 1
ATOM 650 C C . LEU A 1 82 ? 5.801 5.848 -18.25 1 84.06 82 LEU A C 1
ATOM 652 O O . LEU A 1 82 ? 5.434 5.656 -19.422 1 84.06 82 LEU A O 1
ATOM 656 N N . LYS A 1 83 ? 6.762 6.637 -17.953 1 82.38 83 LYS A N 1
ATOM 657 C CA . LYS A 1 83 ? 7.594 7.238 -19 1 82.38 83 LYS A CA 1
ATOM 658 C C . LYS A 1 83 ? 8.438 6.184 -19.703 1 82.38 83 LYS A C 1
ATOM 660 O O . LYS A 1 83 ? 9.156 5.422 -19.047 1 82.38 83 LYS A O 1
ATOM 665 N N . VAL A 1 84 ? 8.328 6.164 -21 1 86.56 84 VAL A N 1
ATOM 666 C CA . VAL A 1 84 ? 9.055 5.203 -21.812 1 86.56 84 VAL A CA 1
ATOM 667 C C . VAL A 1 84 ? 10.336 5.844 -22.344 1 86.56 84 VAL A C 1
ATOM 669 O O . VAL A 1 84 ? 10.289 6.859 -23.047 1 86.56 84 VAL A O 1
ATOM 672 N N . GLU A 1 85 ? 11.406 5.23 -22.016 1 87.75 85 GLU A N 1
ATOM 673 C CA . GLU A 1 85 ? 12.672 5.707 -22.578 1 87.75 85 GLU A CA 1
ATOM 674 C C . GLU A 1 85 ? 12.984 5.027 -23.906 1 87.75 85 GLU A C 1
ATOM 676 O O . GLU A 1 85 ? 13.453 5.672 -24.844 1 87.75 85 GLU A O 1
ATOM 681 N N . LYS A 1 86 ? 12.742 3.73 -23.859 1 92.62 86 LYS A N 1
ATOM 682 C CA . LYS A 1 86 ? 13.086 2.918 -25.016 1 92.62 86 LYS A CA 1
ATOM 683 C C . LYS A 1 86 ? 12.234 1.651 -25.078 1 92.62 86 LYS A C 1
ATOM 685 O O . LYS A 1 86 ? 12.016 1 -24.047 1 92.62 86 LYS A O 1
ATOM 690 N N . ILE A 1 87 ? 11.719 1.394 -26.328 1 94.5 87 ILE A N 1
ATOM 691 C CA . ILE A 1 87 ? 11.062 0.106 -26.531 1 94.5 87 ILE A CA 1
ATOM 692 C C . ILE A 1 87 ? 12.117 -0.974 -26.781 1 94.5 87 ILE A C 1
ATOM 694 O O . ILE A 1 87 ? 12.938 -0.849 -27.688 1 94.5 87 ILE A O 1
ATOM 698 N N . LEU A 1 88 ? 12.078 -1.979 -26.031 1 97.38 88 LEU A N 1
ATOM 699 C CA . LEU A 1 88 ? 13.094 -3.023 -26.109 1 97.38 88 LEU A CA 1
ATOM 700 C C . LEU A 1 88 ? 12.586 -4.219 -26.906 1 97.38 88 LEU A C 1
ATOM 702 O O . LEU A 1 88 ? 13.367 -4.922 -27.547 1 97.38 88 LEU A O 1
ATOM 706 N N . TYR A 1 89 ? 11.281 -4.492 -26.828 1 97.5 89 TYR A N 1
ATOM 707 C CA . TYR A 1 89 ? 10.695 -5.633 -27.516 1 97.5 89 TYR A CA 1
ATOM 708 C C . TYR A 1 89 ? 9.203 -5.422 -27.75 1 97.5 89 TYR A C 1
ATOM 710 O O . TYR A 1 89 ? 8.508 -4.875 -26.891 1 97.5 89 TYR A O 1
ATOM 718 N N . GLN A 1 90 ? 8.703 -5.797 -28.859 1 96.75 90 GLN A N 1
ATOM 719 C CA . GLN A 1 90 ? 7.285 -5.855 -29.188 1 96.75 90 GLN A CA 1
ATOM 720 C C . GLN A 1 90 ? 6.977 -7.074 -30.062 1 96.75 90 GLN A C 1
ATOM 722 O O . GLN A 1 90 ? 7.613 -7.289 -31.094 1 96.75 90 GLN A O 1
ATOM 727 N N . GLY A 1 91 ? 6.082 -7.867 -29.547 1 96.31 91 GLY A N 1
ATOM 728 C CA . GLY A 1 91 ? 5.703 -9.062 -30.281 1 96.31 91 GLY A CA 1
ATOM 729 C C . GLY A 1 91 ? 4.332 -9.586 -29.891 1 96.31 91 GLY A C 1
ATOM 730 O O . GLY A 1 91 ? 3.668 -9.023 -29.016 1 96.31 91 GLY A O 1
ATOM 731 N N . LYS A 1 92 ? 3.926 -10.57 -30.656 1 95.25 92 LYS A N 1
ATOM 732 C CA . LYS A 1 92 ? 2.621 -11.18 -30.422 1 95.25 92 LYS A CA 1
ATOM 733 C C . LYS A 1 92 ? 2.709 -12.703 -30.453 1 95.25 92 LYS A C 1
ATOM 735 O O . LYS A 1 92 ? 3.365 -13.273 -31.328 1 95.25 92 LYS A O 1
ATOM 740 N N . SER A 1 93 ? 2.189 -13.305 -29.438 1 95.19 93 SER A N 1
ATOM 741 C CA . SER A 1 93 ? 2.031 -14.758 -29.422 1 95.19 93 SER A CA 1
ATOM 742 C C . SER A 1 93 ? 0.606 -15.164 -29.781 1 95.19 93 SER A C 1
ATOM 744 O O . SER A 1 93 ? -0.25 -14.305 -30 1 95.19 93 SER A O 1
ATOM 746 N N . PRO A 1 94 ? 0.364 -16.453 -29.922 1 92.38 94 PRO A N 1
ATOM 747 C CA . PRO A 1 94 ? -1.022 -16.875 -30.141 1 92.38 94 PRO A CA 1
ATOM 748 C C . PRO A 1 94 ? -1.95 -16.469 -29 1 92.38 94 PRO A C 1
ATOM 750 O O . PRO A 1 94 ? -3.174 -16.484 -29.156 1 92.38 94 PRO A O 1
ATOM 753 N N . TYR A 1 95 ? -1.418 -16 -27.953 1 88.75 95 TYR A N 1
ATOM 754 C CA . TYR A 1 95 ? -2.229 -15.773 -26.75 1 88.75 95 TYR A CA 1
ATOM 755 C C . TYR A 1 95 ? -2.361 -14.281 -26.469 1 88.75 95 TYR A C 1
ATOM 757 O O . TYR A 1 95 ? -3.412 -13.82 -26.016 1 88.75 95 TYR A O 1
ATOM 765 N N . GLN A 1 96 ? -1.311 -13.555 -26.734 1 89.62 96 GLN A N 1
ATOM 766 C CA . GLN A 1 96 ? -1.355 -12.18 -26.25 1 89.62 96 GLN A CA 1
ATOM 767 C C . GLN A 1 96 ? -0.252 -11.336 -26.875 1 89.62 96 GLN A C 1
ATOM 769 O O . GLN A 1 96 ? 0.671 -11.875 -27.5 1 89.62 96 GLN A O 1
ATOM 774 N N . GLU A 1 97 ? -0.442 -10.039 -26.734 1 92.44 97 GLU A N 1
ATOM 775 C CA . GLU A 1 97 ? 0.601 -9.086 -27.094 1 92.44 97 GLU A CA 1
ATOM 776 C C . GLU A 1 97 ? 1.632 -8.93 -25.984 1 92.44 97 GLU A C 1
ATOM 778 O O . GLU A 1 97 ? 1.276 -8.883 -24.797 1 92.44 97 GLU A O 1
ATOM 783 N N . VAL A 1 98 ? 2.918 -8.914 -26.422 1 94.75 98 VAL A N 1
ATOM 784 C CA . VAL A 1 98 ? 4.012 -8.797 -25.469 1 94.75 98 VAL A CA 1
ATOM 785 C C . VAL A 1 98 ? 4.832 -7.543 -25.766 1 94.75 98 VAL A C 1
ATOM 787 O O . VAL A 1 98 ? 5.273 -7.34 -26.906 1 94.75 98 VAL A O 1
ATOM 790 N N . LEU A 1 99 ? 4.996 -6.672 -24.781 1 95.62 99 LEU A N 1
ATOM 791 C CA . LEU A 1 99 ? 5.77 -5.441 -24.891 1 95.62 99 LEU A CA 1
ATOM 792 C C . LEU A 1 99 ? 6.754 -5.32 -23.734 1 95.62 99 LEU A C 1
ATOM 794 O O . LEU A 1 99 ? 6.406 -5.598 -22.578 1 95.62 99 LEU A O 1
ATOM 798 N N . VAL A 1 100 ? 8.07 -5.035 -24.047 1 97.5 100 VAL A N 1
ATOM 799 C CA . VAL A 1 100 ? 9.07 -4.672 -23.047 1 97.5 100 VAL A CA 1
ATOM 800 C C . VAL A 1 100 ? 9.633 -3.291 -23.359 1 97.5 100 VAL A C 1
ATOM 802 O O . VAL A 1 100 ? 10.016 -3.012 -24.5 1 97.5 100 VAL A O 1
ATOM 805 N N . PHE A 1 101 ? 9.609 -2.41 -22.391 1 94.94 101 PHE A N 1
ATOM 806 C CA . PHE A 1 101 ? 10.242 -1.107 -22.562 1 94.94 101 PHE A CA 1
ATOM 807 C C . PHE A 1 101 ? 11.055 -0.723 -21.344 1 94.94 101 PHE A C 1
ATOM 809 O O . PHE A 1 101 ? 10.883 -1.314 -20.266 1 94.94 101 PHE A O 1
ATOM 816 N N . GLU A 1 102 ? 11.969 0.144 -21.516 1 95.19 102 GLU A N 1
ATOM 817 C CA . GLU A 1 102 ? 12.75 0.71 -20.422 1 95.19 102 GLU A CA 1
ATOM 818 C C . GLU A 1 102 ? 12.094 1.971 -19.875 1 95.19 102 GLU A C 1
ATOM 820 O O . GLU A 1 102 ? 11.766 2.889 -20.625 1 95.19 102 GLU A O 1
ATOM 825 N N . SER A 1 103 ? 11.844 1.941 -18.594 1 91.44 103 SER A N 1
ATOM 826 C CA . SER A 1 103 ? 11.281 3.105 -17.922 1 91.44 103 SER A CA 1
ATOM 827 C C . SER A 1 103 ? 12.367 3.898 -17.188 1 91.44 103 SER A C 1
ATOM 829 O O . SER A 1 103 ? 13.367 3.328 -16.75 1 91.44 103 SER A O 1
ATOM 831 N N . SER A 1 104 ? 12.141 5.188 -17 1 87 104 SER A N 1
ATOM 832 C CA . SER A 1 104 ? 13.109 6.062 -16.344 1 87 104 SER A CA 1
ATOM 833 C C . SER A 1 104 ? 13.234 5.734 -14.859 1 87 104 SER A C 1
ATOM 835 O O . SER A 1 104 ? 14.305 5.879 -14.273 1 87 104 SER A O 1
ATOM 837 N N . THR A 1 105 ? 12.188 5.234 -14.328 1 88.56 105 THR A N 1
ATOM 838 C CA . THR A 1 105 ? 12.133 5.098 -12.875 1 88.56 105 THR A CA 1
ATOM 839 C C . THR A 1 105 ? 12.031 3.629 -12.477 1 88.56 105 THR A C 1
ATOM 841 O O . THR A 1 105 ? 12.492 3.242 -11.398 1 88.56 105 THR A O 1
ATOM 844 N N . TYR A 1 106 ? 11.562 2.783 -13.391 1 93.5 106 TYR A N 1
ATOM 845 C CA . TYR A 1 106 ? 11.203 1.444 -12.938 1 93.5 106 TYR A CA 1
ATOM 846 C C . TYR A 1 106 ? 12.016 0.383 -13.672 1 93.5 106 TYR A C 1
ATOM 848 O O . TYR A 1 106 ? 11.711 -0.809 -13.594 1 93.5 106 TYR A O 1
ATOM 856 N N . GLY A 1 107 ? 13.031 0.811 -14.438 1 95.62 107 GLY A N 1
ATOM 857 C CA . GLY A 1 107 ? 13.812 -0.152 -15.195 1 95.62 107 GLY A CA 1
ATOM 858 C C . GLY A 1 107 ? 13.031 -0.788 -16.328 1 95.62 107 GLY A C 1
ATOM 859 O O . GLY A 1 107 ? 12.195 -0.132 -16.969 1 95.62 107 GLY A O 1
ATOM 860 N N . ASN A 1 108 ? 13.359 -2.014 -16.609 1 97.94 108 ASN A N 1
ATOM 861 C CA . ASN A 1 108 ? 12.594 -2.703 -17.641 1 97.94 108 ASN A CA 1
ATOM 862 C C . ASN A 1 108 ? 11.188 -3.045 -17.172 1 97.94 108 ASN A C 1
ATOM 864 O O . ASN A 1 108 ? 10.992 -3.422 -16 1 97.94 108 ASN A O 1
ATOM 868 N N . VAL A 1 109 ? 10.25 -2.906 -18.109 1 96.81 109 VAL A N 1
ATOM 869 C CA . VAL A 1 109 ? 8.844 -3.152 -17.828 1 96.81 109 VAL A CA 1
ATOM 870 C C . VAL A 1 109 ? 8.281 -4.18 -18.797 1 96.81 109 VAL A C 1
ATOM 872 O O . VAL A 1 109 ? 8.445 -4.039 -20.016 1 96.81 109 VAL A O 1
ATOM 875 N N . LEU A 1 110 ? 7.676 -5.223 -18.297 1 96.75 110 LEU A N 1
ATOM 876 C CA . LEU A 1 110 ? 6.945 -6.188 -19.109 1 96.75 110 LEU A CA 1
ATOM 877 C C . LEU A 1 110 ? 5.457 -5.855 -19.141 1 96.75 110 LEU A C 1
ATOM 879 O O . LEU A 1 110 ? 4.828 -5.691 -18.094 1 96.75 110 LEU A O 1
ATOM 883 N N . VAL A 1 111 ? 4.934 -5.746 -20.328 1 92.94 111 VAL A N 1
ATOM 884 C CA . VAL A 1 111 ? 3.516 -5.469 -20.531 1 92.94 111 VAL A CA 1
ATOM 885 C C . VAL A 1 111 ? 2.896 -6.566 -21.391 1 92.94 111 VAL A C 1
ATOM 887 O O . VAL A 1 111 ? 3.418 -6.898 -22.453 1 92.94 111 VAL A O 1
ATOM 890 N N . LEU A 1 112 ? 1.835 -7.16 -20.891 1 91.25 112 LEU A N 1
ATOM 891 C CA . LEU A 1 112 ? 1.065 -8.148 -21.641 1 91.25 112 LEU A CA 1
ATOM 892 C C . LEU A 1 112 ? -0.349 -7.641 -21.906 1 91.25 112 LEU A C 1
ATOM 894 O O . LEU A 1 112 ? -1.074 -7.293 -20.969 1 91.25 112 LEU A O 1
ATOM 898 N N . ASP A 1 113 ? -0.705 -7.551 -23.156 1 86.19 113 ASP A N 1
ATOM 899 C CA . ASP A 1 113 ? -2.006 -7.027 -23.562 1 86.19 113 ASP A CA 1
ATOM 900 C C . ASP A 1 113 ? -2.281 -5.676 -22.906 1 86.19 113 ASP A C 1
ATOM 902 O O . ASP A 1 113 ? -3.373 -5.449 -22.375 1 86.19 113 ASP A O 1
ATOM 906 N N . GLY A 1 114 ? -1.267 -4.953 -22.781 1 82.69 114 GLY A N 1
ATOM 907 C CA . GLY A 1 114 ? -1.417 -3.578 -22.328 1 82.69 114 GLY A CA 1
ATOM 908 C C . GLY A 1 114 ? -1.415 -3.447 -20.812 1 82.69 114 GLY A C 1
ATOM 909 O O . GLY A 1 114 ? -1.554 -2.346 -20.281 1 82.69 114 GLY A O 1
ATOM 910 N N . ILE A 1 115 ? -1.202 -4.512 -20.078 1 86.75 115 ILE A N 1
ATOM 911 C CA . ILE A 1 115 ? -1.221 -4.484 -18.625 1 86.75 115 ILE A CA 1
ATOM 912 C C . ILE A 1 115 ? 0.188 -4.723 -18.078 1 86.75 115 ILE A C 1
ATOM 914 O O . ILE A 1 115 ? 0.86 -5.676 -18.484 1 86.75 115 ILE A O 1
ATOM 918 N N . VAL A 1 116 ? 0.558 -3.873 -17.234 1 90.94 116 VAL A N 1
ATOM 919 C CA . VAL A 1 116 ? 1.871 -4.043 -16.625 1 90.94 116 VAL A CA 1
ATOM 920 C C . VAL A 1 116 ? 1.898 -5.332 -15.805 1 90.94 116 VAL A C 1
ATOM 922 O O . VAL A 1 116 ? 1.057 -5.535 -14.922 1 90.94 116 VAL A O 1
ATOM 925 N N . GLN A 1 117 ? 2.887 -6.168 -16.094 1 93.44 117 GLN A N 1
ATOM 926 C CA . GLN A 1 117 ? 3.045 -7.426 -15.375 1 93.44 117 GLN A CA 1
ATOM 927 C C . GLN A 1 117 ? 4.105 -7.309 -14.281 1 93.44 117 GLN A C 1
ATOM 929 O O . GLN A 1 117 ? 3.953 -7.863 -13.195 1 93.44 117 GLN A O 1
ATOM 934 N N . LEU A 1 118 ? 5.176 -6.672 -14.656 1 96 118 LEU A N 1
ATOM 935 C CA . LEU A 1 118 ? 6.25 -6.477 -13.688 1 96 118 LEU A CA 1
ATOM 936 C C . LEU A 1 118 ? 7.207 -5.387 -14.148 1 96 118 LEU A C 1
ATOM 938 O O . LEU A 1 118 ? 7.211 -5.016 -15.328 1 96 118 LEU A O 1
ATOM 942 N N . THR A 1 119 ? 7.91 -4.848 -13.219 1 96.88 119 THR A N 1
ATOM 943 C CA . THR A 1 119 ? 9.039 -3.955 -13.469 1 96.88 119 THR A CA 1
ATOM 944 C C . THR A 1 119 ? 10.266 -4.402 -12.68 1 96.88 119 THR A C 1
ATOM 946 O O . THR A 1 119 ? 10.141 -5.105 -11.672 1 96.88 119 THR A O 1
ATOM 949 N N . ASP A 1 120 ? 11.414 -3.961 -13.102 1 97.5 120 ASP A N 1
ATOM 950 C CA . ASP A 1 120 ? 12.641 -4.281 -12.391 1 97.5 120 ASP A CA 1
ATOM 951 C C . ASP A 1 120 ? 12.602 -3.752 -10.961 1 97.5 120 ASP A C 1
ATOM 953 O O . ASP A 1 120 ? 13.172 -4.359 -10.047 1 97.5 120 ASP A O 1
ATOM 957 N N . LYS A 1 121 ? 11.953 -2.732 -10.789 1 96.12 121 LYS A N 1
ATOM 958 C CA . LYS A 1 121 ? 12.016 -2.025 -9.516 1 96.12 121 LYS A CA 1
ATOM 959 C C . LYS A 1 121 ? 11.133 -2.697 -8.461 1 96.12 121 LYS A C 1
ATOM 961 O O . LYS A 1 121 ? 11.531 -2.828 -7.305 1 96.12 121 LYS A O 1
ATOM 966 N N . ASP A 1 122 ? 9.953 -3.133 -8.852 1 96.81 122 ASP A N 1
ATOM 967 C CA . ASP A 1 122 ? 9.023 -3.498 -7.789 1 96.81 122 ASP A CA 1
ATOM 968 C C . ASP A 1 122 ? 8.578 -4.953 -7.918 1 96.81 122 ASP A C 1
ATOM 970 O O . ASP A 1 122 ? 7.711 -5.414 -7.176 1 96.81 122 ASP A O 1
ATOM 974 N N . GLU A 1 123 ? 9.203 -5.742 -8.859 1 97.94 123 GLU A N 1
ATOM 975 C CA . GLU A 1 123 ? 8.797 -7.133 -9.055 1 97.94 123 GLU A CA 1
ATOM 976 C C . GLU A 1 123 ? 8.961 -7.938 -7.766 1 97.94 123 GLU A C 1
ATOM 978 O O . GLU A 1 123 ? 8.195 -8.867 -7.512 1 97.94 123 GLU A O 1
ATOM 983 N N . CYS A 1 124 ? 9.852 -7.574 -6.914 1 98.19 124 CYS A N 1
ATOM 984 C CA . CYS A 1 124 ? 10.156 -8.312 -5.691 1 98.19 124 CYS A CA 1
ATOM 985 C C . CYS A 1 124 ? 8.953 -8.336 -4.754 1 98.19 124 CYS A C 1
ATOM 987 O O . CYS A 1 124 ? 8.711 -9.336 -4.078 1 98.19 124 CYS A O 1
ATOM 989 N N . ALA A 1 125 ? 8.227 -7.191 -4.758 1 98.56 125 ALA A N 1
ATOM 990 C CA . ALA A 1 125 ? 7.078 -7.125 -3.859 1 98.56 125 ALA A CA 1
ATOM 991 C C . ALA A 1 125 ? 6.074 -8.227 -4.176 1 98.56 125 ALA A C 1
ATOM 993 O O . ALA A 1 125 ? 5.629 -8.945 -3.275 1 98.56 125 ALA A O 1
ATOM 994 N N . TYR A 1 126 ? 5.816 -8.391 -5.422 1 98 126 TYR A N 1
ATOM 995 C CA . TYR A 1 126 ? 4.844 -9.398 -5.828 1 98 126 TYR A CA 1
ATOM 996 C C . TYR A 1 126 ? 5.418 -10.797 -5.691 1 98 126 TYR A C 1
ATOM 998 O O . TYR A 1 126 ? 4.828 -11.656 -5.031 1 98 126 TYR A O 1
ATOM 1006 N N . GLN A 1 127 ? 6.594 -11.078 -6.293 1 98.25 127 GLN A N 1
ATOM 1007 C CA . GLN A 1 127 ? 7.176 -12.414 -6.359 1 98.25 127 GLN A CA 1
ATOM 1008 C C . GLN A 1 127 ? 7.414 -12.977 -4.961 1 98.25 127 GLN A C 1
ATOM 1010 O O . GLN A 1 127 ? 7.102 -14.141 -4.695 1 98.25 127 GLN A O 1
ATOM 1015 N N . GLU A 1 128 ? 7.973 -12.172 -4.117 1 98.75 128 GLU A N 1
ATOM 1016 C CA . GLU A 1 128 ? 8.297 -12.633 -2.768 1 98.75 128 GLU A CA 1
ATOM 1017 C C . GLU A 1 128 ? 7.035 -12.906 -1.957 1 98.75 128 GLU A C 1
ATOM 1019 O O . GLU A 1 128 ? 6.938 -13.922 -1.274 1 98.75 128 GLU A O 1
ATOM 1024 N N . MET A 1 129 ? 6.043 -12.008 -2.104 1 98.81 129 MET A N 1
ATOM 1025 C CA . MET A 1 129 ? 4.844 -12.141 -1.28 1 98.81 129 MET A CA 1
ATOM 1026 C C . MET A 1 129 ? 4.008 -13.344 -1.725 1 98.81 129 MET A C 1
ATOM 1028 O O . MET A 1 129 ? 3.619 -14.172 -0.902 1 98.81 129 MET A O 1
ATOM 1032 N N . VAL A 1 130 ? 3.787 -13.477 -3.012 1 98.56 130 VAL A N 1
ATOM 1033 C CA . VAL A 1 130 ? 2.93 -14.555 -3.492 1 98.56 130 VAL A CA 1
ATOM 1034 C C . VAL A 1 130 ? 3.551 -15.906 -3.139 1 98.56 130 VAL A C 1
ATOM 1036 O O . VAL A 1 130 ? 2.834 -16.875 -2.885 1 98.56 130 VAL A O 1
ATOM 1039 N N . THR A 1 131 ? 4.848 -15.984 -3.039 1 98.81 131 THR A N 1
ATOM 1040 C CA . THR A 1 131 ? 5.566 -17.234 -2.809 1 98.81 131 THR A CA 1
ATOM 1041 C C . THR A 1 131 ? 5.672 -17.531 -1.316 1 98.81 131 THR A C 1
ATOM 1043 O O . THR A 1 131 ? 5.238 -18.594 -0.859 1 98.81 131 THR A O 1
ATOM 1046 N N . HIS A 1 132 ? 6.145 -16.578 -0.534 1 98.81 132 HIS A N 1
ATOM 1047 C CA . HIS A 1 132 ? 6.562 -16.859 0.835 1 98.81 132 HIS A CA 1
ATOM 1048 C C . HIS A 1 132 ? 5.375 -16.828 1.791 1 98.81 132 HIS A C 1
ATOM 1050 O O . HIS A 1 132 ? 5.41 -17.453 2.85 1 98.81 132 HIS A O 1
ATOM 1056 N N . LEU A 1 133 ? 4.309 -16.141 1.438 1 98.88 133 LEU A N 1
ATOM 1057 C CA . LEU A 1 133 ? 3.109 -16.219 2.264 1 98.88 133 LEU A CA 1
ATOM 1058 C C . LEU A 1 133 ? 2.619 -17.656 2.373 1 98.88 133 LEU A C 1
ATOM 1060 O O . LEU A 1 133 ? 2.092 -18.062 3.412 1 98.88 133 LEU A O 1
ATOM 1064 N N . ALA A 1 134 ? 2.807 -18.438 1.296 1 98.75 134 ALA A N 1
ATOM 1065 C CA . ALA A 1 134 ? 2.381 -19.844 1.308 1 98.75 134 ALA A CA 1
ATOM 1066 C C . ALA A 1 134 ? 3.48 -20.75 1.855 1 98.75 134 ALA A C 1
ATOM 1068 O O . ALA A 1 134 ? 3.264 -21.484 2.822 1 98.75 134 ALA A O 1
ATOM 1069 N N . LEU A 1 135 ? 4.691 -20.625 1.33 1 98.81 135 LEU A N 1
ATOM 1070 C CA . LEU A 1 135 ? 5.738 -21.609 1.62 1 98.81 135 LEU A CA 1
ATOM 1071 C C . LEU A 1 135 ? 6.246 -21.453 3.049 1 98.81 135 LEU A C 1
ATOM 1073 O O . LEU A 1 135 ? 6.652 -22.438 3.68 1 98.81 135 LEU A O 1
ATOM 1077 N N . CYS A 1 136 ? 6.195 -20.234 3.588 1 98.75 136 CYS A N 1
ATOM 1078 C CA . CYS A 1 136 ? 6.66 -20.031 4.957 1 98.75 136 CYS A CA 1
ATOM 1079 C C . CYS A 1 136 ? 5.574 -20.406 5.957 1 98.75 136 CYS A C 1
ATOM 1081 O O . CYS A 1 136 ? 5.809 -20.391 7.168 1 98.75 136 CYS A O 1
ATOM 1083 N N . SER A 1 137 ? 4.406 -20.75 5.504 1 98.62 137 SER A N 1
ATOM 1084 C CA . SER A 1 137 ? 3.301 -21.109 6.391 1 98.62 137 SER A CA 1
ATOM 1085 C C . SER A 1 137 ? 3.234 -22.609 6.617 1 98.62 137 SER A C 1
ATOM 1087 O O . SER A 1 137 ? 2.418 -23.094 7.406 1 98.62 137 SER A O 1
ATOM 1089 N N . ILE A 1 138 ? 4.023 -23.406 5.926 1 98.31 138 ILE A N 1
ATOM 1090 C CA . ILE A 1 138 ? 4.105 -24.859 6.133 1 98.31 138 ILE A CA 1
ATOM 1091 C C . ILE A 1 138 ? 5.543 -25.25 6.457 1 98.31 138 ILE A C 1
ATOM 1093 O O . ILE A 1 138 ? 6.488 -24.625 5.973 1 98.31 138 ILE A O 1
ATOM 1097 N N . PRO A 1 139 ? 5.754 -26.172 7.254 1 96.5 139 PRO A N 1
ATOM 1098 C CA . PRO A 1 139 ? 7.07 -26.438 7.84 1 96.5 139 PRO A CA 1
ATOM 1099 C C . PRO A 1 139 ? 8.102 -26.875 6.805 1 96.5 139 PRO A C 1
ATOM 1101 O O . PRO A 1 139 ? 9.273 -26.516 6.91 1 96.5 139 PRO A O 1
ATOM 1104 N N . SER A 1 140 ? 7.715 -27.703 5.836 1 96.56 140 SER A N 1
ATOM 1105 C CA . SER A 1 140 ? 8.711 -28.25 4.926 1 96.56 140 SER A CA 1
ATOM 1106 C C . SER A 1 140 ? 8.109 -28.547 3.559 1 96.56 140 SER A C 1
ATOM 1108 O O . SER A 1 140 ? 7.918 -29.719 3.199 1 96.56 140 SER A O 1
ATOM 1110 N N . PRO A 1 141 ? 7.918 -27.531 2.76 1 98.06 141 PRO A N 1
ATOM 1111 C CA . PRO A 1 141 ? 7.41 -27.797 1.413 1 98.06 141 PRO A CA 1
ATOM 1112 C C . PRO A 1 141 ? 8.375 -28.641 0.575 1 98.06 141 PRO A C 1
ATOM 1114 O O . PRO A 1 141 ? 9.586 -28.391 0.598 1 98.06 141 PRO A O 1
ATOM 1117 N N . LYS A 1 142 ? 7.852 -29.578 -0.194 1 98.75 142 LYS A N 1
ATOM 1118 C CA . LYS A 1 142 ? 8.695 -30.469 -0.982 1 98.75 142 LYS A CA 1
ATOM 1119 C C . LYS A 1 142 ? 8.344 -30.391 -2.465 1 98.75 142 LYS A C 1
ATOM 1121 O O . LYS A 1 142 ? 9.234 -30.266 -3.312 1 98.75 142 LYS A O 1
ATOM 1126 N N . ASN A 1 143 ? 7.09 -30.578 -2.75 1 98.88 143 ASN A N 1
ATOM 1127 C CA . ASN A 1 143 ? 6.59 -30.5 -4.121 1 98.88 143 ASN A CA 1
ATOM 1128 C C . ASN A 1 143 ? 5.723 -29.266 -4.34 1 98.88 143 ASN A C 1
ATOM 1130 O O . ASN A 1 143 ? 4.66 -29.141 -3.729 1 98.88 143 ASN A O 1
ATOM 1134 N N . VAL A 1 144 ? 6.148 -28.406 -5.281 1 98.94 144 VAL A N 1
ATOM 1135 C CA . VAL A 1 144 ? 5.465 -27.125 -5.492 1 98.94 144 VAL A CA 1
ATOM 1136 C C . VAL A 1 144 ? 5.094 -26.984 -6.965 1 98.94 144 VAL A C 1
ATOM 1138 O O . VAL A 1 144 ? 5.891 -27.297 -7.848 1 98.94 144 VAL A O 1
ATOM 1141 N N . LEU A 1 145 ? 3.869 -26.531 -7.215 1 98.75 145 LEU A N 1
ATOM 1142 C CA . LEU A 1 145 ? 3.404 -26.219 -8.562 1 98.75 145 LEU A CA 1
ATOM 1143 C C . LEU A 1 145 ? 3.186 -24.734 -8.734 1 98.75 145 LEU A C 1
ATOM 1145 O O . LEU A 1 145 ? 2.576 -24.078 -7.879 1 98.75 145 LEU A O 1
ATOM 1149 N N . VAL A 1 146 ? 3.658 -24.219 -9.82 1 98.44 146 VAL A N 1
ATOM 1150 C CA . VAL A 1 146 ? 3.406 -22.844 -10.219 1 98.44 146 VAL A CA 1
ATOM 1151 C C . VAL A 1 146 ? 2.537 -22.812 -11.469 1 98.44 146 VAL A C 1
ATOM 1153 O O . VAL A 1 146 ? 2.889 -23.422 -12.492 1 98.44 146 VAL A O 1
ATOM 1156 N N . VAL A 1 147 ? 1.412 -22.188 -11.359 1 95.94 147 VAL A N 1
ATOM 1157 C CA . VAL A 1 147 ? 0.542 -21.938 -12.508 1 95.94 147 VAL A CA 1
ATOM 1158 C C . VAL A 1 147 ? 0.771 -20.531 -13.039 1 95.94 147 VAL A C 1
ATOM 1160 O O . VAL A 1 147 ? 0.499 -19.547 -12.344 1 95.94 147 VAL A O 1
ATOM 1163 N N . GLY A 1 148 ? 1.158 -20.422 -14.281 1 94.38 148 GLY A N 1
ATOM 1164 C CA . GLY A 1 148 ? 1.661 -19.156 -14.789 1 94.38 148 GLY A CA 1
ATOM 1165 C C . GLY A 1 148 ? 3.082 -18.844 -14.352 1 94.38 148 GLY A C 1
ATOM 1166 O O . GLY A 1 148 ? 3.92 -19.75 -14.289 1 94.38 148 GLY A O 1
ATOM 1167 N N . GLY A 1 149 ? 3.443 -17.562 -14.203 1 95.69 149 GLY A N 1
ATOM 1168 C CA . GLY A 1 149 ? 4.754 -17.172 -13.695 1 95.69 149 GLY A CA 1
ATOM 1169 C C . GLY A 1 149 ? 5.859 -17.344 -14.719 1 95.69 149 GLY A C 1
ATOM 1170 O O . GLY A 1 149 ? 6.992 -17.672 -14.367 1 95.69 149 GLY A O 1
ATOM 1171 N N . GLY A 1 150 ? 5.547 -17.172 -15.93 1 96.69 150 GLY A N 1
ATOM 1172 C CA . GLY A 1 150 ? 6.5 -17.391 -17 1 96.69 150 GLY A CA 1
ATOM 1173 C C . GLY A 1 150 ? 7.746 -16.531 -16.891 1 96.69 150 GLY A C 1
ATOM 1174 O O . GLY A 1 150 ? 8.781 -16.859 -17.469 1 96.69 150 GLY A O 1
ATOM 1175 N N . ASP A 1 151 ? 7.652 -15.484 -16.156 1 97.56 151 ASP A N 1
ATOM 1176 C CA . ASP A 1 151 ? 8.781 -14.57 -16.016 1 97.56 151 ASP A CA 1
ATOM 1177 C C . ASP A 1 151 ? 9.891 -15.188 -15.164 1 97.56 151 ASP A C 1
ATOM 1179 O O . ASP A 1 151 ? 11.031 -14.719 -15.188 1 97.56 151 ASP A O 1
ATOM 1183 N N . GLY A 1 152 ? 9.578 -16.203 -14.336 1 98.5 152 GLY A N 1
ATOM 1184 C CA . GLY A 1 152 ? 10.578 -16.922 -13.57 1 98.5 152 GLY A CA 1
ATOM 1185 C C . GLY A 1 152 ? 10.781 -16.375 -12.172 1 98.5 152 GLY A C 1
ATOM 1186 O O . GLY A 1 152 ? 11.555 -16.922 -11.391 1 98.5 152 GLY A O 1
ATOM 1187 N N . GLY A 1 153 ? 10.086 -15.281 -11.797 1 98.19 153 GLY A N 1
ATOM 1188 C CA . GLY A 1 153 ? 10.281 -14.664 -10.5 1 98.19 153 GLY A CA 1
ATOM 1189 C C . GLY A 1 153 ? 9.852 -15.547 -9.344 1 98.19 153 GLY A C 1
ATOM 1190 O O . GLY A 1 153 ? 10.562 -15.656 -8.344 1 98.19 153 GLY A O 1
ATOM 1191 N N . VAL A 1 154 ? 8.727 -16.156 -9.492 1 98.62 154 VAL A N 1
ATOM 1192 C CA . VAL A 1 154 ? 8.234 -17.047 -8.445 1 98.62 154 VAL A CA 1
ATOM 1193 C C . VAL A 1 154 ? 9.172 -18.25 -8.305 1 98.62 154 VAL A C 1
ATOM 1195 O O . VAL A 1 154 ? 9.453 -18.688 -7.188 1 98.62 154 VAL A O 1
ATOM 1198 N N . LEU A 1 155 ? 9.719 -18.781 -9.398 1 98.69 155 LEU A N 1
ATOM 1199 C CA . LEU A 1 155 ? 10.68 -19.875 -9.359 1 98.69 155 LEU A CA 1
ATOM 1200 C C . LEU A 1 155 ? 11.914 -19.484 -8.547 1 98.69 155 LEU A C 1
ATOM 1202 O O . LEU A 1 155 ? 12.391 -20.281 -7.727 1 98.69 155 LEU A O 1
ATOM 1206 N N . ARG A 1 156 ? 12.375 -18.297 -8.789 1 98.19 156 ARG A N 1
ATOM 1207 C CA . ARG A 1 156 ? 13.539 -17.781 -8.07 1 98.19 156 ARG A CA 1
ATOM 1208 C C . ARG A 1 156 ? 13.305 -17.797 -6.562 1 98.19 156 ARG A C 1
ATOM 1210 O O . ARG A 1 156 ? 14.195 -18.156 -5.797 1 98.19 156 ARG A O 1
ATOM 1217 N N . GLU A 1 157 ? 12.133 -17.422 -6.129 1 98.5 157 GLU A N 1
ATOM 1218 C CA . GLU A 1 157 ? 11.82 -17.359 -4.703 1 98.5 157 GLU A CA 1
ATOM 1219 C C . GLU A 1 157 ? 11.633 -18.75 -4.117 1 98.5 157 GLU A C 1
ATOM 1221 O O . GLU A 1 157 ? 12.055 -19.031 -2.994 1 98.5 157 GLU A O 1
ATOM 1226 N N . ILE A 1 158 ? 10.969 -19.656 -4.898 1 98.56 158 ILE A N 1
ATOM 1227 C CA . ILE A 1 158 ? 10.773 -21.031 -4.434 1 98.56 158 ILE A CA 1
ATOM 1228 C C . ILE A 1 158 ? 12.133 -21.703 -4.227 1 98.56 158 ILE A C 1
ATOM 1230 O O . ILE A 1 158 ? 12.312 -22.469 -3.275 1 98.56 158 ILE A O 1
ATOM 1234 N N . ALA A 1 159 ? 13.078 -21.375 -5.008 1 97.38 159 ALA A N 1
ATOM 1235 C CA . ALA A 1 159 ? 14.406 -22 -5 1 97.38 159 ALA A CA 1
ATOM 1236 C C . ALA A 1 159 ? 15.133 -21.719 -3.689 1 97.38 159 ALA A C 1
ATOM 1238 O O . ALA A 1 159 ? 16.094 -22.406 -3.344 1 97.38 159 ALA A O 1
ATOM 1239 N N . LYS A 1 160 ? 14.695 -20.766 -2.971 1 97.44 160 LYS A N 1
ATOM 1240 C CA . LYS A 1 160 ? 15.336 -20.406 -1.706 1 97.44 160 LYS A CA 1
ATOM 1241 C C . LYS A 1 160 ? 15.016 -21.438 -0.623 1 97.44 160 LYS A C 1
ATOM 1243 O O . LYS A 1 160 ? 15.664 -21.469 0.424 1 97.44 160 LYS A O 1
ATOM 1248 N N . HIS A 1 161 ? 13.977 -22.219 -0.86 1 97.69 161 HIS A N 1
ATOM 1249 C CA . HIS A 1 161 ? 13.578 -23.234 0.103 1 97.69 161 HIS A CA 1
ATOM 1250 C C . HIS A 1 161 ? 14.289 -24.562 -0.166 1 97.69 161 HIS A C 1
ATOM 1252 O O . HIS A 1 161 ? 13.984 -25.25 -1.143 1 97.69 161 HIS A O 1
ATOM 1258 N N . ASP A 1 162 ? 15.133 -24.938 0.755 1 95.56 162 ASP A N 1
ATOM 1259 C CA . ASP A 1 162 ? 15.977 -26.109 0.542 1 95.56 162 ASP A CA 1
ATOM 1260 C C . ASP A 1 162 ? 15.172 -27.406 0.686 1 95.56 162 ASP A C 1
ATOM 1262 O O . ASP A 1 162 ? 15.594 -28.453 0.201 1 95.56 162 ASP A O 1
ATOM 1266 N N . SER A 1 163 ? 14.055 -27.344 1.337 1 97.75 163 SER A N 1
ATOM 1267 C CA . SER A 1 163 ? 13.227 -28.531 1.526 1 97.75 163 SER A CA 1
ATOM 1268 C C . SER A 1 163 ? 12.539 -28.938 0.226 1 97.75 163 SER A C 1
ATOM 1270 O O . SER A 1 163 ? 12.078 -30.078 0.093 1 97.75 163 SER A O 1
ATOM 1272 N N . VAL A 1 164 ? 12.43 -28 -0.715 1 98.56 164 VAL A N 1
ATOM 1273 C CA . VAL A 1 164 ? 11.719 -28.266 -1.964 1 98.56 164 VAL A CA 1
ATOM 1274 C C . VAL A 1 164 ? 12.539 -29.234 -2.818 1 98.56 164 VAL A C 1
ATOM 1276 O O . VAL A 1 164 ? 13.742 -29.062 -2.998 1 98.56 164 VAL A O 1
ATOM 1279 N N . GLU A 1 165 ? 11.836 -30.188 -3.328 1 98.75 165 GLU A N 1
ATOM 1280 C CA . GLU A 1 165 ? 12.484 -31.219 -4.145 1 98.75 165 GLU A CA 1
ATOM 1281 C C . GLU A 1 165 ? 12.109 -31.062 -5.617 1 98.75 165 GLU A C 1
ATOM 1283 O O . GLU A 1 165 ? 12.914 -31.375 -6.496 1 98.75 165 GLU A O 1
ATOM 1288 N N . THR A 1 166 ? 10.883 -30.656 -5.824 1 98.69 166 THR A N 1
ATOM 1289 C CA . THR A 1 166 ? 10.414 -30.484 -7.195 1 98.69 166 THR A CA 1
ATOM 1290 C C . THR A 1 166 ? 9.625 -29.188 -7.34 1 98.69 166 THR A C 1
ATOM 1292 O O . THR A 1 166 ? 8.836 -28.844 -6.465 1 98.69 166 THR A O 1
ATOM 1295 N N . ILE A 1 167 ? 9.859 -28.562 -8.453 1 98.88 167 ILE A N 1
ATOM 1296 C CA . ILE A 1 167 ? 9.125 -27.359 -8.82 1 98.88 167 ILE A CA 1
ATOM 1297 C C . ILE A 1 167 ? 8.547 -27.516 -10.227 1 98.88 167 ILE A C 1
ATOM 1299 O O . ILE A 1 167 ? 9.25 -27.328 -11.219 1 98.88 167 ILE A O 1
ATOM 1303 N N . ASP A 1 168 ? 7.281 -27.797 -10.312 1 98.69 168 ASP A N 1
ATOM 1304 C CA . ASP A 1 168 ? 6.59 -27.797 -11.594 1 98.69 168 ASP A CA 1
ATOM 1305 C C . ASP A 1 168 ? 6.082 -26.406 -11.953 1 98.69 168 ASP A C 1
ATOM 1307 O O . ASP A 1 168 ? 5.57 -25.688 -11.086 1 98.69 168 ASP A O 1
ATOM 1311 N N . ILE A 1 169 ? 6.254 -26 -13.172 1 98.5 169 ILE A N 1
ATOM 1312 C CA . ILE A 1 169 ? 5.66 -24.766 -13.648 1 98.5 169 ILE A CA 1
ATOM 1313 C C . ILE A 1 169 ? 4.895 -25.016 -14.945 1 98.5 169 ILE A C 1
ATOM 1315 O O . ILE A 1 169 ? 5.402 -25.672 -15.852 1 98.5 169 ILE A O 1
ATOM 1319 N N . CYS A 1 170 ? 3.707 -24.531 -14.992 1 96.44 170 CYS A N 1
ATOM 1320 C CA . CYS A 1 170 ? 2.883 -24.578 -16.203 1 96.44 170 CYS A CA 1
ATOM 1321 C C . CYS A 1 170 ? 2.66 -23.188 -16.766 1 96.44 170 CYS A C 1
ATOM 1323 O O . CYS A 1 170 ? 2.01 -22.359 -16.125 1 96.44 170 CYS A O 1
ATOM 1325 N N . GLU A 1 171 ? 3.199 -22.922 -17.859 1 95.19 171 GLU A N 1
ATOM 1326 C CA . GLU A 1 171 ? 3.051 -21.656 -18.578 1 95.19 171 GLU A CA 1
ATOM 1327 C C . GLU A 1 171 ? 2.574 -21.891 -20.016 1 95.19 171 GLU A C 1
ATOM 1329 O O . GLU A 1 171 ? 3.164 -22.672 -20.75 1 95.19 171 GLU A O 1
ATOM 1334 N N . ILE A 1 172 ? 1.561 -21.141 -20.344 1 91.56 172 ILE A N 1
ATOM 1335 C CA . ILE A 1 172 ? 0.918 -21.406 -21.625 1 91.56 172 ILE A CA 1
ATOM 1336 C C . ILE A 1 172 ? 1.707 -20.734 -22.75 1 91.56 172 ILE A C 1
ATOM 1338 O O . ILE A 1 172 ? 1.698 -21.203 -23.891 1 91.56 172 ILE A O 1
ATOM 1342 N N . ASP A 1 173 ? 2.406 -19.641 -22.516 1 94.62 173 ASP A N 1
ATOM 1343 C CA . ASP A 1 173 ? 2.996 -18.812 -23.562 1 94.62 173 ASP A CA 1
ATOM 1344 C C . ASP A 1 173 ? 4.52 -18.891 -23.531 1 94.62 173 ASP A C 1
ATOM 1346 O O . ASP A 1 173 ? 5.172 -18.156 -22.781 1 94.62 173 ASP A O 1
ATOM 1350 N N . GLN A 1 174 ? 5.082 -19.656 -24.438 1 97.06 174 GLN A N 1
ATOM 1351 C CA . GLN A 1 174 ? 6.527 -19.812 -24.562 1 97.06 174 GLN A CA 1
ATOM 1352 C C . GLN A 1 174 ? 7.203 -18.469 -24.828 1 97.06 174 GLN A C 1
ATOM 1354 O O . GLN A 1 174 ? 8.328 -18.234 -24.375 1 97.06 174 GLN A O 1
ATOM 1359 N N . LEU A 1 175 ? 6.504 -17.641 -25.5 1 97.5 175 LEU A N 1
ATOM 1360 C CA . LEU A 1 175 ? 7.09 -16.344 -25.859 1 97.5 175 LEU A CA 1
ATOM 1361 C C . LEU A 1 175 ? 7.406 -15.539 -24.609 1 97.5 175 LEU A C 1
ATOM 1363 O O . LEU A 1 175 ? 8.422 -14.836 -24.547 1 97.5 175 LEU A O 1
ATOM 1367 N N . VAL A 1 176 ? 6.582 -15.578 -23.609 1 96.56 176 VAL A N 1
ATOM 1368 C CA . VAL A 1 176 ? 6.805 -14.844 -22.375 1 96.56 176 VAL A CA 1
ATOM 1369 C C . VAL A 1 176 ? 8.086 -15.336 -21.703 1 96.56 176 VAL A C 1
ATOM 1371 O O . VAL A 1 176 ? 8.891 -14.531 -21.234 1 96.56 176 VAL A O 1
ATOM 1374 N N . ILE A 1 177 ? 8.312 -16.594 -21.703 1 98.12 177 ILE A N 1
ATOM 1375 C CA . ILE A 1 177 ? 9.516 -17.188 -21.125 1 98.12 177 ILE A CA 1
ATOM 1376 C C . ILE A 1 177 ? 10.75 -16.688 -21.859 1 98.12 177 ILE A C 1
ATOM 1378 O O . ILE A 1 177 ? 11.711 -16.234 -21.234 1 98.12 177 ILE A O 1
ATOM 1382 N N . ASP A 1 178 ? 10.695 -16.719 -23.141 1 98.31 178 ASP A N 1
ATOM 1383 C CA . ASP A 1 178 ? 11.828 -16.312 -23.969 1 98.31 178 ASP A CA 1
ATOM 1384 C C . ASP A 1 178 ? 12.156 -14.836 -23.781 1 98.31 178 ASP A C 1
ATOM 1386 O O . ASP A 1 178 ? 13.32 -14.461 -23.672 1 98.31 178 ASP A O 1
ATOM 1390 N N . VAL A 1 179 ? 11.117 -14.062 -23.797 1 98.38 179 VAL A N 1
ATOM 1391 C CA . VAL A 1 179 ? 11.289 -12.625 -23.625 1 98.38 179 VAL A CA 1
ATOM 1392 C C . VAL A 1 179 ? 11.906 -12.328 -22.266 1 98.38 179 VAL A C 1
ATOM 1394 O O . VAL A 1 179 ? 12.773 -11.461 -22.141 1 98.38 179 VAL A O 1
ATOM 1397 N N . CYS A 1 180 ? 11.445 -13.023 -21.234 1 98.38 180 CYS A N 1
ATOM 1398 C CA . CYS A 1 180 ? 11.961 -12.766 -19.906 1 98.38 180 CYS A CA 1
ATOM 1399 C C . CYS A 1 180 ? 13.398 -13.258 -19.766 1 98.38 180 CYS A C 1
ATOM 1401 O O . CYS A 1 180 ? 14.188 -12.672 -19.016 1 98.38 180 CYS A O 1
ATOM 1403 N N . LYS A 1 181 ? 13.789 -14.281 -20.453 1 98.5 181 LYS A N 1
ATOM 1404 C CA . LYS A 1 181 ? 15.18 -14.711 -20.516 1 98.5 181 LYS A CA 1
ATOM 1405 C C . LYS A 1 181 ? 16.078 -13.586 -21.031 1 98.5 181 LYS A C 1
ATOM 1407 O O . LYS A 1 181 ? 17.156 -13.344 -20.469 1 98.5 181 LYS A O 1
ATOM 1412 N N . ASP A 1 182 ? 15.633 -12.883 -21.969 1 98.5 182 ASP A N 1
ATOM 1413 C CA . ASP A 1 182 ? 16.469 -11.891 -22.656 1 98.5 182 ASP A CA 1
ATOM 1414 C C . ASP A 1 182 ? 16.484 -10.57 -21.891 1 98.5 182 ASP A C 1
ATOM 1416 O O . ASP A 1 182 ? 17.516 -9.883 -21.859 1 98.5 182 ASP A O 1
ATOM 1420 N N . PHE A 1 183 ? 15.367 -10.234 -21.281 1 98.62 183 PHE A N 1
ATOM 1421 C CA . PHE A 1 183 ? 15.266 -8.844 -20.828 1 98.62 183 PHE A CA 1
ATOM 1422 C C . PHE A 1 183 ? 15.148 -8.773 -19.312 1 98.62 183 PHE A C 1
ATOM 1424 O O . PHE A 1 183 ? 15.289 -7.695 -18.719 1 98.62 183 PHE A O 1
ATOM 1431 N N . PHE A 1 184 ? 14.898 -9.906 -18.672 1 98.38 184 PHE A N 1
ATOM 1432 C CA . PHE A 1 184 ? 14.773 -9.945 -17.219 1 98.38 184 PHE A CA 1
ATOM 1433 C C . PHE A 1 184 ? 15.586 -11.094 -16.625 1 98.38 184 PHE A C 1
ATOM 1435 O O . PHE A 1 184 ? 15.047 -11.969 -15.961 1 98.38 184 PHE A O 1
ATOM 1442 N N . PRO A 1 185 ? 16.844 -11.047 -16.75 1 97.62 185 PRO A N 1
ATOM 1443 C CA . PRO A 1 185 ? 17.688 -12.164 -16.312 1 97.62 185 PRO A CA 1
ATOM 1444 C C . PRO A 1 185 ? 17.641 -12.398 -14.805 1 97.62 185 PRO A C 1
ATOM 1446 O O . PRO A 1 185 ? 17.797 -13.531 -14.344 1 97.62 185 PRO A O 1
ATOM 1449 N N . ARG A 1 186 ? 17.375 -11.352 -14.055 1 96.75 186 ARG A N 1
ATOM 1450 C CA . ARG A 1 186 ? 17.344 -11.469 -12.602 1 96.75 186 ARG A CA 1
ATOM 1451 C C . ARG A 1 186 ? 16.125 -12.289 -12.156 1 96.75 186 ARG A C 1
ATOM 1453 O O . ARG A 1 186 ? 16.094 -12.797 -11.031 1 96.75 186 ARG A O 1
ATOM 1460 N N . LEU A 1 187 ? 15.156 -12.352 -13 1 98 187 LEU A N 1
ATOM 1461 C CA . LEU A 1 187 ? 14.008 -13.211 -12.734 1 98 187 LEU A CA 1
ATOM 1462 C C . LEU A 1 187 ? 14.188 -14.586 -13.359 1 98 187 LEU A C 1
ATOM 1464 O O . LEU A 1 187 ? 13.953 -15.602 -12.711 1 98 187 LEU A O 1
ATOM 1468 N N . TYR A 1 188 ? 14.688 -14.539 -14.562 1 98 188 TYR A N 1
ATOM 1469 C CA . TYR A 1 188 ? 14.836 -15.758 -15.344 1 98 188 TYR A CA 1
ATOM 1470 C C . TYR A 1 188 ? 15.766 -16.75 -14.648 1 98 188 TYR A C 1
ATOM 1472 O O . TYR A 1 188 ? 15.742 -17.938 -14.938 1 98 188 TYR A O 1
ATOM 1480 N N . VAL A 1 189 ? 16.594 -16.281 -13.781 1 97.44 189 VAL A N 1
ATOM 1481 C CA . VAL A 1 189 ? 17.531 -17.141 -13.062 1 97.44 189 VAL A CA 1
ATOM 1482 C C . VAL A 1 189 ? 16.781 -18.266 -12.359 1 97.44 189 VAL A C 1
ATOM 1484 O O . VAL A 1 189 ? 17.328 -19.344 -12.148 1 97.44 189 VAL A O 1
ATOM 1487 N N . GLY A 1 190 ? 15.461 -18.016 -12.078 1 97.81 190 GLY A N 1
ATOM 1488 C CA . GLY A 1 190 ? 14.641 -19.062 -11.469 1 97.81 190 GLY A CA 1
ATOM 1489 C C . GLY A 1 190 ? 14.57 -20.328 -12.305 1 97.81 190 GLY A C 1
ATOM 1490 O O . GLY A 1 190 ? 14.492 -21.422 -11.758 1 97.81 190 GLY A O 1
ATOM 1491 N N . TYR A 1 191 ? 14.656 -20.25 -13.555 1 98.31 191 TYR A N 1
ATOM 1492 C CA . TYR A 1 191 ? 14.57 -21.391 -14.461 1 98.31 191 TYR A CA 1
ATOM 1493 C C . TYR A 1 191 ? 15.852 -22.219 -14.438 1 98.31 191 TYR A C 1
ATOM 1495 O O . TYR A 1 191 ? 15.875 -23.344 -14.922 1 98.31 191 TYR A O 1
ATOM 1503 N N . LYS A 1 192 ? 16.875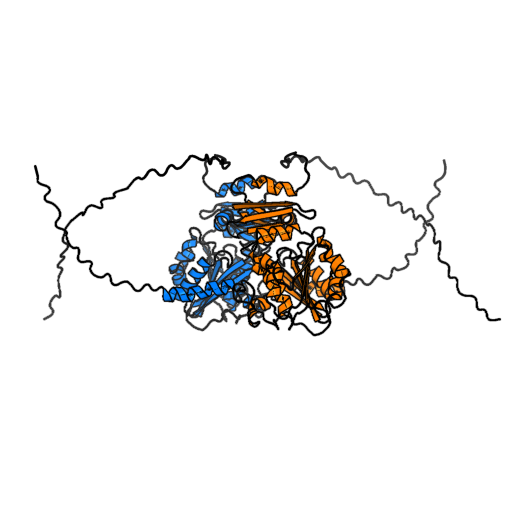 -21.672 -13.891 1 97.19 192 LYS A N 1
ATOM 1504 C CA . LYS A 1 192 ? 18.156 -22.359 -13.883 1 97.19 192 LYS A CA 1
ATOM 1505 C C . LYS A 1 192 ? 18.234 -23.375 -12.75 1 97.19 192 LYS A C 1
ATOM 1507 O O . LYS A 1 192 ? 19.156 -24.203 -12.703 1 97.19 192 LYS A O 1
ATOM 1512 N N . ASP A 1 193 ? 17.312 -23.25 -11.828 1 97.56 193 ASP A N 1
ATOM 1513 C CA . ASP A 1 193 ? 17.281 -24.25 -10.766 1 97.56 193 ASP A CA 1
ATOM 1514 C C . ASP A 1 193 ? 16.984 -25.641 -11.32 1 97.56 193 ASP A C 1
ATOM 1516 O O . ASP A 1 193 ? 16.016 -25.844 -12.039 1 97.56 193 ASP A O 1
ATOM 1520 N N . PRO A 1 194 ? 17.797 -26.641 -10.984 1 98.25 194 PRO A N 1
ATOM 1521 C CA . PRO A 1 194 ? 17.656 -27.984 -11.578 1 98.25 194 PRO A CA 1
ATOM 1522 C C . PRO A 1 194 ? 16.375 -28.688 -11.125 1 98.25 194 PRO A C 1
ATOM 1524 O O . PRO A 1 194 ? 15.984 -29.688 -11.727 1 98.25 194 PRO A O 1
ATOM 1527 N N . ARG A 1 195 ? 15.758 -28.234 -10.109 1 98.56 195 ARG A N 1
ATOM 1528 C CA . ARG A 1 195 ? 14.539 -28.844 -9.609 1 98.56 195 ARG A CA 1
ATOM 1529 C C . ARG A 1 195 ? 13.328 -28.438 -10.445 1 98.56 195 ARG A C 1
ATOM 1531 O O . ARG A 1 195 ? 12.25 -29.016 -10.312 1 98.56 195 ARG A O 1
ATOM 1538 N N . VAL A 1 196 ? 13.469 -27.5 -11.359 1 98.81 196 VAL A N 1
ATOM 1539 C CA . VAL A 1 196 ? 12.367 -26.938 -12.133 1 98.81 196 VAL A CA 1
ATOM 1540 C C . VAL A 1 196 ? 12.023 -27.844 -13.297 1 98.81 196 VAL A C 1
ATOM 1542 O O . VAL A 1 196 ? 12.914 -28.281 -14.039 1 98.81 196 VAL A O 1
ATOM 1545 N N . ARG A 1 197 ? 10.789 -28.156 -13.414 1 98.62 197 ARG A N 1
ATOM 1546 C CA . ARG A 1 197 ? 10.219 -28.859 -14.555 1 98.62 197 ARG A CA 1
ATOM 1547 C C . ARG A 1 197 ? 9.203 -27.984 -15.289 1 98.62 197 ARG A C 1
ATOM 1549 O O . ARG A 1 197 ? 8.117 -27.719 -14.773 1 98.62 197 ARG A O 1
ATOM 1556 N N . LEU A 1 198 ? 9.555 -27.609 -16.5 1 98.44 198 LEU A N 1
ATOM 1557 C CA . LEU A 1 198 ? 8.734 -26.688 -17.281 1 98.44 198 LEU A CA 1
ATOM 1558 C C . LEU A 1 198 ? 7.727 -27.453 -18.125 1 98.44 198 LEU A C 1
ATOM 1560 O O . LEU A 1 198 ? 8.094 -28.375 -18.859 1 98.44 198 LEU A O 1
ATOM 1564 N N . HIS A 1 199 ? 6.555 -27.125 -17.984 1 97.69 199 HIS A N 1
ATOM 1565 C CA . HIS A 1 199 ? 5.461 -27.609 -18.828 1 97.69 199 HIS A CA 1
ATOM 1566 C C . HIS A 1 199 ? 4.812 -26.453 -19.594 1 97.69 199 HIS A C 1
ATOM 1568 O O . HIS A 1 199 ? 4.055 -25.672 -19.016 1 97.69 199 HIS A O 1
ATOM 1574 N N . VAL A 1 200 ? 5.031 -26.359 -20.891 1 96.75 200 VAL A N 1
ATOM 1575 C CA . VAL A 1 200 ? 4.391 -25.328 -21.703 1 96.75 200 VAL A CA 1
ATOM 1576 C C . VAL A 1 200 ? 3.012 -25.812 -22.156 1 96.75 200 VAL A C 1
ATOM 1578 O O . VAL A 1 200 ? 2.902 -26.75 -22.953 1 96.75 200 VAL A O 1
ATOM 1581 N N . GLY A 1 201 ? 2.016 -25.234 -21.594 1 92.62 201 GLY A N 1
ATOM 1582 C CA . GLY A 1 201 ? 0.663 -25.672 -21.906 1 92.62 201 GLY A CA 1
ATOM 1583 C C . GLY A 1 201 ? -0.381 -25.109 -20.969 1 92.62 201 GLY A C 1
ATOM 1584 O O . GLY A 1 201 ? -0.078 -24.234 -20.141 1 92.62 201 GLY A O 1
ATOM 1585 N N . ASP A 1 202 ? -1.567 -25.594 -21.125 1 89.06 202 ASP A N 1
ATOM 1586 C CA . ASP A 1 202 ? -2.705 -25.156 -20.328 1 89.06 202 ASP A CA 1
ATOM 1587 C C . ASP A 1 202 ? -2.648 -25.734 -18.922 1 89.06 202 ASP A C 1
ATOM 1589 O O . ASP A 1 202 ? -2.586 -26.953 -18.75 1 89.06 202 ASP A O 1
ATOM 1593 N N . ALA A 1 203 ? -2.715 -24.859 -17.953 1 89.81 203 ALA A N 1
ATOM 1594 C CA . ALA A 1 203 ? -2.547 -25.266 -16.562 1 89.81 203 ALA A CA 1
ATOM 1595 C C . ALA A 1 203 ? -3.746 -26.094 -16.078 1 89.81 203 ALA A C 1
ATOM 1597 O O . ALA A 1 203 ? -3.602 -26.984 -15.25 1 89.81 203 ALA A O 1
ATOM 1598 N N . VAL A 1 204 ? -4.938 -25.781 -16.562 1 88.56 204 VAL A N 1
ATOM 1599 C CA . VAL A 1 204 ? -6.129 -26.531 -16.156 1 88.56 204 VAL A CA 1
ATOM 1600 C C . VAL A 1 204 ? -6.004 -27.984 -16.609 1 88.56 204 VAL A C 1
ATOM 1602 O O . VAL A 1 204 ? -6.293 -28.906 -15.836 1 88.56 204 VAL A O 1
ATOM 1605 N N . GLU A 1 205 ? -5.617 -28.172 -17.812 1 91.69 205 GLU A N 1
ATOM 1606 C CA . GLU A 1 205 ? -5.406 -29.516 -18.328 1 91.69 205 GLU A CA 1
ATOM 1607 C C . GLU A 1 205 ? -4.316 -30.25 -17.547 1 91.69 205 GLU A C 1
ATOM 1609 O O . GLU A 1 205 ? -4.465 -31.422 -17.219 1 91.69 205 GLU A O 1
ATOM 1614 N N . PHE A 1 206 ? -3.262 -29.562 -17.281 1 95.38 206 PHE A N 1
ATOM 1615 C CA . PHE A 1 206 ? -2.158 -30.125 -16.516 1 95.38 206 PHE A CA 1
ATOM 1616 C C . PHE A 1 206 ? -2.637 -30.609 -15.156 1 95.38 206 PHE A C 1
ATOM 1618 O O . PHE A 1 206 ? -2.33 -31.734 -14.75 1 95.38 206 PHE A O 1
ATOM 1625 N N . LEU A 1 207 ? -3.395 -29.781 -14.469 1 94.88 207 LEU A N 1
ATOM 1626 C CA . LEU A 1 207 ? -3.881 -30.094 -13.125 1 94.88 207 LEU A CA 1
ATOM 1627 C C . LEU A 1 207 ? -4.867 -31.25 -13.156 1 94.88 207 LEU A C 1
ATOM 1629 O O . LEU A 1 207 ? -4.871 -32.094 -12.25 1 94.88 207 LEU A O 1
ATOM 1633 N N . ARG A 1 208 ? -5.68 -31.281 -14.188 1 92.94 208 ARG A N 1
ATOM 1634 C CA . ARG A 1 208 ? -6.645 -32.375 -14.32 1 92.94 208 ARG A CA 1
ATOM 1635 C C . ARG A 1 208 ? -5.941 -33.719 -14.422 1 92.94 208 ARG A C 1
ATOM 1637 O O . ARG A 1 208 ? -6.453 -34.719 -13.938 1 92.94 208 ARG A O 1
ATOM 1644 N N . ASN A 1 209 ? -4.805 -33.656 -14.969 1 95 209 ASN A N 1
ATOM 1645 C CA . ASN A 1 209 ? -4.066 -34.906 -15.188 1 95 209 ASN A CA 1
ATOM 1646 C C . ASN A 1 209 ? -3.055 -35.156 -14.078 1 95 209 ASN A C 1
ATOM 1648 O O . ASN A 1 209 ? -2.381 -36.188 -14.07 1 95 209 ASN A O 1
ATOM 1652 N N . SER A 1 210 ? -2.93 -34.219 -13.211 1 95.62 210 SER A N 1
ATOM 1653 C CA . SER A 1 210 ? -2.01 -34.406 -12.094 1 95.62 210 SER A CA 1
ATOM 1654 C C . SER A 1 210 ? -2.578 -35.375 -11.062 1 95.62 210 SER A C 1
ATOM 1656 O O . SER A 1 210 ? -3.783 -35.375 -10.805 1 95.62 210 SER A O 1
ATOM 1658 N N . PRO A 1 211 ? -1.697 -36.188 -10.453 1 96.81 211 PRO A N 1
ATOM 1659 C CA . PRO A 1 211 ? -2.168 -37.062 -9.391 1 96.81 211 PRO A CA 1
ATOM 1660 C C . PRO A 1 211 ? -2.773 -36.312 -8.211 1 96.81 211 PRO A C 1
ATOM 1662 O O . PRO A 1 211 ? -2.34 -35.219 -7.898 1 96.81 211 PRO A O 1
ATOM 1665 N N . GLU A 1 212 ? -3.732 -37 -7.582 1 97.62 212 GLU A N 1
ATOM 1666 C CA . GLU A 1 212 ? -4.301 -36.438 -6.355 1 97.62 212 GLU A CA 1
ATOM 1667 C C . GLU A 1 212 ? -3.254 -36.375 -5.246 1 97.62 212 GLU A C 1
ATOM 1669 O O . GLU A 1 212 ? -2.453 -37.281 -5.082 1 97.62 212 GLU A O 1
ATOM 1674 N N . GLY A 1 213 ? -3.223 -35.281 -4.527 1 98.19 213 GLY A N 1
ATOM 1675 C CA . GLY A 1 213 ? -2.377 -35.156 -3.352 1 98.19 213 GLY A CA 1
ATOM 1676 C C . GLY A 1 213 ? -0.898 -35.094 -3.686 1 98.19 213 GLY A C 1
ATOM 1677 O O . GLY A 1 213 ? -0.069 -35.625 -2.938 1 98.19 213 GLY A O 1
ATOM 1678 N N . LYS A 1 214 ? -0.601 -34.5 -4.754 1 98.31 214 LYS A N 1
ATOM 1679 C CA . LYS A 1 214 ? 0.79 -34.5 -5.195 1 98.31 214 LYS A CA 1
ATOM 1680 C C . LYS A 1 214 ? 1.546 -33.312 -4.562 1 98.31 214 LYS A C 1
ATOM 1682 O O . LYS A 1 214 ? 2.713 -33.469 -4.191 1 98.31 214 LYS A O 1
ATOM 1687 N N . TYR A 1 215 ? 0.931 -32.219 -4.387 1 98.81 215 TYR A N 1
ATOM 1688 C CA . TYR A 1 215 ? 1.667 -31 -4.117 1 98.81 215 TYR A CA 1
ATOM 1689 C C . TYR A 1 215 ? 1.479 -30.562 -2.67 1 98.81 215 TYR A C 1
ATOM 1691 O O . TYR A 1 215 ? 0.38 -30.656 -2.121 1 98.81 215 TYR A O 1
ATOM 1699 N N . ASP A 1 216 ? 2.566 -30.047 -2.072 1 98.88 216 ASP A N 1
ATOM 1700 C CA . ASP A 1 216 ? 2.5 -29.375 -0.781 1 98.88 216 ASP A CA 1
ATOM 1701 C C . ASP A 1 216 ? 1.97 -27.953 -0.935 1 98.88 216 ASP A C 1
ATOM 1703 O O . ASP A 1 216 ? 1.34 -27.406 -0.02 1 98.88 216 ASP A O 1
ATOM 1707 N N . ALA A 1 217 ? 2.273 -27.375 -2.059 1 98.94 217 ALA A N 1
ATOM 1708 C CA . ALA A 1 217 ? 1.854 -26 -2.32 1 98.94 217 ALA A CA 1
ATOM 1709 C C . ALA A 1 217 ? 1.62 -25.781 -3.812 1 98.94 217 ALA A C 1
ATOM 1711 O O . ALA A 1 217 ? 2.338 -26.328 -4.648 1 98.94 217 ALA A O 1
ATOM 1712 N N . ILE A 1 218 ? 0.61 -24.984 -4.086 1 98.75 218 ILE A N 1
ATOM 1713 C CA . ILE A 1 218 ? 0.328 -24.516 -5.438 1 98.75 218 ILE A CA 1
ATOM 1714 C C . ILE A 1 218 ? 0.241 -22.984 -5.445 1 98.75 218 ILE A C 1
ATOM 1716 O O . ILE A 1 218 ? -0.462 -22.391 -4.625 1 98.75 218 ILE A O 1
ATOM 1720 N N . ILE A 1 219 ? 0.988 -22.359 -6.309 1 98.62 219 ILE A N 1
ATOM 1721 C CA . ILE A 1 219 ? 0.994 -20.906 -6.473 1 98.62 219 ILE A CA 1
ATOM 1722 C C . ILE A 1 219 ? 0.425 -20.531 -7.84 1 98.62 219 ILE A C 1
ATOM 1724 O O . ILE A 1 219 ? 0.976 -20.922 -8.875 1 98.62 219 ILE A O 1
ATOM 1728 N N . VAL A 1 220 ? -0.681 -19.828 -7.82 1 96.69 220 VAL A N 1
ATOM 1729 C CA . VAL A 1 220 ? -1.312 -19.375 -9.055 1 96.69 220 VAL A CA 1
ATOM 1730 C C . VAL A 1 220 ? -0.928 -17.922 -9.344 1 96.69 220 VAL A C 1
ATOM 1732 O O . VAL A 1 220 ? -1.473 -17 -8.734 1 96.69 220 VAL A O 1
ATOM 1735 N N . ASP A 1 221 ? -0.03 -17.781 -10.195 1 93.19 221 ASP A N 1
ATOM 1736 C CA . ASP A 1 221 ? 0.506 -16.5 -10.641 1 93.19 221 ASP A CA 1
ATOM 1737 C C . ASP A 1 221 ? -0.025 -16.141 -12.023 1 93.19 221 ASP A C 1
ATOM 1739 O O . ASP A 1 221 ? 0.745 -16.016 -12.977 1 93.19 221 ASP A O 1
ATOM 1743 N N . SER A 1 222 ? -1.331 -16.109 -12.141 1 81.44 222 SER A N 1
ATOM 1744 C CA . SER A 1 222 ? -1.934 -15.852 -13.438 1 81.44 222 SER A CA 1
ATOM 1745 C C . SER A 1 222 ? -2.596 -14.477 -13.477 1 81.44 222 SER A C 1
ATOM 1747 O O . SER A 1 222 ? -2.926 -13.914 -12.438 1 81.44 222 SER A O 1
ATOM 1749 N N . SER A 1 223 ? -2.557 -13.914 -14.617 1 66.06 223 SER A N 1
ATOM 1750 C CA . SER A 1 223 ? -3.057 -12.562 -14.82 1 66.06 223 SER A CA 1
ATOM 1751 C C . SER A 1 223 ? -4.574 -12.508 -14.695 1 66.06 223 SER A C 1
ATOM 1753 O O . SER A 1 223 ? -5.211 -13.516 -14.375 1 66.06 223 SER A O 1
ATOM 1755 N N . ASP A 1 224 ? -5.145 -11.328 -14.898 1 59.12 224 ASP A N 1
ATOM 1756 C CA . ASP A 1 224 ? -6.531 -10.922 -14.68 1 59.12 224 ASP A CA 1
ATOM 1757 C C . ASP A 1 224 ? -7.496 -11.812 -15.461 1 59.12 224 ASP A C 1
ATOM 1759 O O . ASP A 1 224 ? -7.227 -12.172 -16.609 1 59.12 224 ASP A O 1
ATOM 1763 N N . PRO A 1 225 ? -8.438 -12.242 -14.695 1 55.06 225 PRO A N 1
ATOM 1764 C CA . PRO A 1 225 ? -9.414 -13.188 -15.25 1 55.06 225 PRO A CA 1
ATOM 1765 C C . PRO A 1 225 ? -10.242 -12.586 -16.375 1 55.06 225 PRO A C 1
ATOM 1767 O O . PRO A 1 225 ? -11.477 -12.578 -16.312 1 55.06 225 PRO A O 1
ATOM 1770 N N . ILE A 1 226 ? -9.617 -11.773 -17.062 1 53.53 226 ILE A N 1
ATOM 1771 C CA . ILE A 1 226 ? -10.297 -11.359 -18.297 1 53.53 226 ILE A CA 1
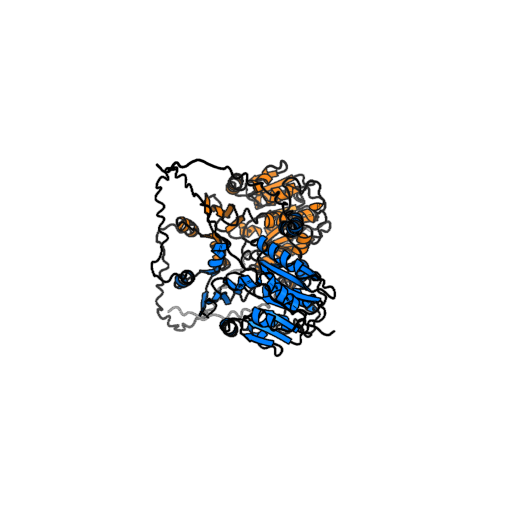ATOM 1772 C C . ILE A 1 226 ? -9.914 -12.305 -19.438 1 53.53 226 ILE A C 1
ATOM 1774 O O . ILE A 1 226 ? -8.789 -12.797 -19.484 1 53.53 226 ILE A O 1
ATOM 1778 N N . GLY A 1 227 ? -10.961 -12.812 -20.109 1 48.72 227 GLY A N 1
ATOM 1779 C CA . GLY A 1 227 ? -10.758 -13.742 -21.203 1 48.72 227 GLY A CA 1
ATOM 1780 C C . GLY A 1 227 ? -10.539 -15.172 -20.75 1 48.72 227 GLY A C 1
ATOM 1781 O O . GLY A 1 227 ? -11.344 -15.719 -19.984 1 48.72 227 GLY A O 1
ATOM 1782 N N . PRO A 1 228 ? -9.414 -15.641 -21.188 1 50.56 228 PRO A N 1
ATOM 1783 C CA . PRO A 1 228 ? -9.047 -17.016 -20.875 1 50.56 228 PRO A CA 1
ATOM 1784 C C . PRO A 1 228 ? -8.852 -17.281 -19.391 1 50.56 228 PRO A C 1
ATOM 1786 O O . PRO A 1 228 ? -8.984 -18.406 -18.922 1 50.56 228 PRO A O 1
ATOM 1789 N N . ALA A 1 229 ? -8.695 -16.125 -18.594 1 60.91 229 ALA A N 1
ATOM 1790 C CA . ALA A 1 229 ? -8.344 -16.297 -17.188 1 60.91 229 ALA A CA 1
ATOM 1791 C C . ALA A 1 229 ? -9.594 -16.312 -16.312 1 60.91 229 ALA A C 1
ATOM 1793 O O . ALA A 1 229 ? -9.508 -16.562 -15.109 1 60.91 229 ALA A O 1
ATOM 1794 N N . GLN A 1 230 ? -10.742 -16.312 -16.969 1 67.94 230 GLN A N 1
ATOM 1795 C CA . GLN A 1 230 ? -11.984 -16.328 -16.203 1 67.94 230 GLN A CA 1
ATOM 1796 C C . GLN A 1 230 ? -12.164 -17.656 -15.469 1 67.94 230 GLN A C 1
ATOM 1798 O O . GLN A 1 230 ? -12.664 -17.688 -14.344 1 67.94 230 GLN A O 1
ATOM 1803 N N . GLU A 1 231 ? -11.68 -18.703 -16.094 1 71.12 231 GLU A N 1
ATOM 1804 C CA . GLU A 1 231 ? -11.828 -20.031 -15.523 1 71.12 231 GLU A CA 1
ATOM 1805 C C . GLU A 1 231 ? -11 -20.188 -14.25 1 71.12 231 GLU A C 1
ATOM 1807 O O . GLU A 1 231 ? -11.328 -20.984 -13.375 1 71.12 231 GLU A O 1
ATOM 1812 N N . LEU A 1 232 ? -10.039 -19.359 -14.156 1 73.12 232 LEU A N 1
ATOM 1813 C CA . LEU A 1 232 ? -9.078 -19.516 -13.07 1 73.12 232 LEU A CA 1
ATOM 1814 C C . LEU A 1 232 ? -9.625 -18.938 -11.773 1 73.12 232 LEU A C 1
ATOM 1816 O O . LEU A 1 232 ? -9 -19.062 -10.719 1 73.12 232 LEU A O 1
ATOM 1820 N N . VAL A 1 233 ? -10.812 -18.359 -11.852 1 77.88 233 VAL A N 1
ATOM 1821 C CA . VAL A 1 233 ? -11.383 -17.781 -10.633 1 77.88 233 VAL A CA 1
ATOM 1822 C C . VAL A 1 233 ? -12.727 -18.438 -10.336 1 77.88 233 VAL A C 1
ATOM 1824 O O . VAL A 1 233 ? -13.484 -17.953 -9.492 1 77.88 233 VAL A O 1
ATOM 1827 N N . GLU A 1 234 ? -12.969 -19.562 -10.977 1 85.56 234 GLU A N 1
ATOM 1828 C CA . GLU A 1 234 ? -14.242 -20.266 -10.797 1 85.56 234 GLU A CA 1
ATOM 1829 C C . GLU A 1 234 ? -14.078 -21.484 -9.891 1 85.56 234 GLU A C 1
ATOM 1831 O O . GLU A 1 234 ? -12.969 -22.016 -9.75 1 85.56 234 GLU A O 1
ATOM 1836 N N . LYS A 1 235 ? -15.211 -21.969 -9.398 1 92.69 235 LYS A N 1
ATOM 1837 C CA . LYS A 1 235 ? -15.242 -23.031 -8.391 1 92.69 235 LYS A CA 1
ATOM 1838 C C . LYS A 1 235 ? -14.578 -24.297 -8.922 1 92.69 235 LYS A C 1
ATOM 1840 O O . LYS A 1 235 ? -13.773 -24.922 -8.219 1 92.69 235 LYS A O 1
ATOM 1845 N N . PRO A 1 236 ? -14.766 -24.734 -10.195 1 93.06 236 PRO A N 1
ATOM 1846 C CA . PRO A 1 236 ? -14.141 -25.969 -10.68 1 93.06 236 PRO A CA 1
ATOM 1847 C C . PRO A 1 236 ? -12.617 -25.906 -10.656 1 93.06 236 PRO A C 1
ATOM 1849 O O . PRO A 1 236 ? -11.953 -26.906 -10.367 1 93.06 236 PRO A O 1
ATOM 1852 N N . PHE A 1 237 ? -12.133 -24.797 -10.984 1 92.88 237 PHE A N 1
ATOM 1853 C CA . PHE A 1 237 ? -10.688 -24.641 -10.961 1 92.88 237 PHE A CA 1
ATOM 1854 C C . PHE A 1 237 ? -10.141 -24.828 -9.555 1 92.88 237 PHE A C 1
ATOM 1856 O O . PHE A 1 237 ? -9.172 -25.562 -9.352 1 92.88 237 PHE A O 1
ATOM 1863 N N . PHE A 1 238 ? -10.773 -24.234 -8.57 1 95.5 238 PHE A N 1
ATOM 1864 C CA . PHE A 1 238 ? -10.328 -24.359 -7.188 1 95.5 238 PHE A CA 1
ATOM 1865 C C . PHE A 1 238 ? -10.484 -25.781 -6.684 1 95.5 238 PHE A C 1
ATOM 1867 O O . PHE A 1 238 ? -9.672 -26.266 -5.887 1 95.5 238 PHE A O 1
ATOM 1874 N N . GLN A 1 239 ? -11.477 -26.469 -7.164 1 96.94 239 GLN A N 1
ATOM 1875 C CA . GLN A 1 239 ? -11.664 -27.875 -6.805 1 96.94 239 GLN A CA 1
ATOM 1876 C C . GLN A 1 239 ? -10.531 -28.734 -7.355 1 96.94 239 GLN A C 1
ATOM 1878 O O . GLN A 1 239 ? -10.055 -29.656 -6.68 1 96.94 239 GLN A O 1
ATOM 1883 N N . THR A 1 240 ? -10.188 -28.422 -8.57 1 96.62 240 THR A N 1
ATOM 1884 C CA . THR A 1 240 ? -9.086 -29.156 -9.188 1 96.62 240 THR A CA 1
ATOM 1885 C C . THR A 1 240 ? -7.781 -28.922 -8.422 1 96.62 240 THR A C 1
ATOM 1887 O O . THR A 1 240 ? -6.984 -29.844 -8.25 1 96.62 240 THR A O 1
ATOM 1890 N N . ILE A 1 241 ? -7.574 -27.703 -7.988 1 97.56 241 ILE A N 1
ATOM 1891 C CA . ILE A 1 241 ? -6.398 -27.359 -7.195 1 97.56 241 ILE A CA 1
ATOM 1892 C C . ILE A 1 241 ? -6.43 -28.125 -5.871 1 97.56 241 ILE A C 1
ATOM 1894 O O . ILE A 1 241 ? -5.434 -28.75 -5.48 1 97.56 241 ILE A O 1
ATOM 1898 N N . ALA A 1 242 ? -7.562 -28.109 -5.199 1 98.06 242 ALA A N 1
ATOM 1899 C CA . ALA A 1 242 ? -7.703 -28.797 -3.918 1 98.06 242 ALA A CA 1
ATOM 1900 C C . ALA A 1 242 ? -7.406 -30.281 -4.062 1 98.06 242 ALA A C 1
ATOM 1902 O O . ALA A 1 242 ? -6.762 -30.891 -3.199 1 98.06 242 ALA A O 1
ATOM 1903 N N . ARG A 1 243 ? -7.863 -30.891 -5.16 1 97.94 243 ARG A N 1
ATOM 1904 C CA . ARG A 1 243 ? -7.625 -32.312 -5.418 1 97.94 243 ARG A CA 1
ATOM 1905 C C . ARG A 1 243 ? -6.129 -32.594 -5.531 1 97.94 243 ARG A C 1
ATOM 1907 O O . ARG A 1 243 ? -5.652 -33.625 -5.035 1 97.94 243 ARG A O 1
ATOM 1914 N N . ALA A 1 244 ? -5.406 -31.719 -6.129 1 98.38 244 ALA A N 1
ATOM 1915 C CA . ALA A 1 244 ? -3.988 -31.922 -6.414 1 98.38 244 ALA A CA 1
ATOM 1916 C C . ALA A 1 244 ? -3.137 -31.672 -5.172 1 98.38 244 ALA A C 1
ATOM 1918 O O . ALA A 1 244 ? -1.979 -32.094 -5.109 1 98.38 244 ALA A O 1
ATOM 1919 N N . LEU A 1 245 ? -3.689 -31 -4.168 1 98.62 245 LEU A N 1
ATOM 1920 C CA . LEU A 1 245 ? -2.955 -30.672 -2.953 1 98.62 245 LEU A CA 1
ATOM 1921 C C . LEU A 1 245 ? -2.963 -31.844 -1.978 1 98.62 245 LEU A C 1
ATOM 1923 O O . LEU A 1 245 ? -3.969 -32.531 -1.849 1 98.62 245 LEU A O 1
ATOM 1927 N N . LYS A 1 246 ? -1.857 -32.031 -1.261 1 98.44 246 LYS A N 1
ATOM 1928 C CA . LYS A 1 246 ? -1.805 -32.938 -0.116 1 98.44 246 LYS A CA 1
ATOM 1929 C C . LYS A 1 246 ? -2.68 -32.438 1.026 1 98.44 246 LYS A C 1
ATOM 1931 O O . LYS A 1 246 ? -3.025 -31.25 1.073 1 98.44 246 LYS A O 1
ATOM 1936 N N . PRO A 1 247 ? -3.066 -33.406 1.938 1 97.88 247 PRO A N 1
ATOM 1937 C CA . PRO A 1 247 ? -3.67 -32.906 3.168 1 97.88 247 PRO A CA 1
ATOM 1938 C C . PRO A 1 247 ? -2.793 -31.859 3.867 1 97.88 247 PRO A C 1
ATOM 1940 O O . PRO A 1 247 ? -1.595 -32.094 4.055 1 97.88 247 PRO A O 1
ATOM 1943 N N . GLY A 1 248 ? -3.371 -30.703 4.156 1 97.62 248 GLY A N 1
ATOM 1944 C CA . GLY A 1 248 ? -2.602 -29.625 4.754 1 97.62 248 GLY A CA 1
ATOM 1945 C C . GLY A 1 248 ? -1.827 -28.812 3.738 1 97.62 248 GLY A C 1
ATOM 1946 O O . GLY A 1 248 ? -1.123 -27.875 4.098 1 97.62 248 GLY A O 1
ATOM 1947 N N . GLY A 1 249 ? -2.002 -29.219 2.469 1 98.75 249 GLY A N 1
ATOM 1948 C CA . GLY A 1 249 ? -1.374 -28.422 1.417 1 98.75 249 GLY A CA 1
ATOM 1949 C C . GLY A 1 249 ? -1.972 -27.047 1.268 1 98.75 249 GLY A C 1
ATOM 1950 O O . GLY A 1 249 ? -3.092 -26.797 1.717 1 98.75 249 GLY A O 1
ATOM 1951 N N . VAL A 1 250 ? -1.196 -26.109 0.619 1 98.88 250 VAL A N 1
ATOM 1952 C CA . VAL A 1 250 ? -1.646 -24.719 0.638 1 98.88 250 VAL A CA 1
ATOM 1953 C C . VAL A 1 250 ? -1.68 -24.172 -0.785 1 98.88 250 VAL A C 1
ATOM 1955 O O . VAL A 1 250 ? -0.93 -24.625 -1.651 1 98.88 250 VAL A O 1
ATOM 1958 N N . LEU A 1 251 ? -2.592 -23.219 -0.956 1 98.75 251 LEU A N 1
ATOM 1959 C CA . LEU A 1 251 ? -2.736 -22.438 -2.184 1 98.75 251 LEU A CA 1
ATOM 1960 C C . LEU A 1 251 ? -2.447 -20.969 -1.933 1 98.75 251 LEU A C 1
ATOM 1962 O O . LEU A 1 251 ? -2.908 -20.391 -0.941 1 98.75 251 LEU A O 1
ATOM 1966 N N . SER A 1 252 ? -1.609 -20.375 -2.732 1 98.5 252 SER A N 1
ATOM 1967 C CA . SER A 1 252 ? -1.485 -18.938 -2.881 1 98.5 252 SER A CA 1
ATOM 1968 C C . SER A 1 252 ? -1.976 -18.469 -4.25 1 98.5 252 SER A C 1
ATOM 1970 O O . SER A 1 252 ? -1.381 -18.812 -5.273 1 98.5 252 SER A O 1
ATOM 1972 N N . ASN A 1 253 ? -3.041 -17.688 -4.238 1 96.56 253 ASN A N 1
ATOM 1973 C CA . ASN A 1 253 ? -3.693 -17.25 -5.469 1 96.56 253 ASN A CA 1
ATOM 1974 C C . ASN A 1 253 ? -3.771 -15.734 -5.555 1 96.56 253 ASN A C 1
ATOM 1976 O O . ASN A 1 253 ? -4.25 -15.078 -4.629 1 96.56 253 ASN A O 1
ATOM 1980 N N . LEU A 1 254 ? -3.281 -15.234 -6.652 1 94.5 254 LEU A N 1
ATOM 1981 C CA . LEU A 1 254 ? -3.473 -13.805 -6.879 1 94.5 254 LEU A CA 1
ATOM 1982 C C . LEU A 1 254 ? -4.945 -13.43 -6.75 1 94.5 254 LEU A C 1
ATOM 1984 O O . LEU A 1 254 ? -5.816 -14.133 -7.258 1 94.5 254 LEU A O 1
ATOM 1988 N N . ALA A 1 255 ? -5.336 -12.344 -5.953 1 91.44 255 ALA A N 1
ATOM 1989 C CA . ALA A 1 255 ? -6.727 -11.984 -5.68 1 91.44 255 ALA A CA 1
ATOM 1990 C C . ALA A 1 255 ? -6.941 -10.477 -5.809 1 91.44 255 ALA A C 1
ATOM 1992 O O . ALA A 1 255 ? -7.531 -9.852 -4.926 1 91.44 255 ALA A O 1
ATOM 1993 N N . GLU A 1 256 ? -6.582 -9.836 -6.691 1 88.69 256 GLU A N 1
ATOM 1994 C CA . GLU A 1 256 ? -6.871 -8.484 -7.16 1 88.69 256 GLU A CA 1
ATOM 1995 C C . GLU A 1 256 ? -6.766 -7.473 -6.023 1 88.69 256 GLU A C 1
ATOM 1997 O O . GLU A 1 256 ? -6.219 -7.777 -4.961 1 88.69 256 GLU A O 1
ATOM 2002 N N . SER A 1 257 ? -7.258 -6.266 -6.254 1 93.19 257 SER A N 1
ATOM 2003 C CA . SER A 1 257 ? -7.055 -5.113 -5.379 1 93.19 257 SER A CA 1
ATOM 2004 C C . SER A 1 257 ? -8.219 -4.934 -4.414 1 93.19 257 SER A C 1
ATOM 2006 O O . SER A 1 257 ? -9.375 -4.871 -4.84 1 93.19 257 SER A O 1
ATOM 2008 N N . MET A 1 258 ? -7.918 -4.711 -3.158 1 95.12 258 MET A N 1
ATOM 2009 C CA . MET A 1 258 ? -8.938 -4.469 -2.145 1 95.12 258 MET A CA 1
ATOM 2010 C C . MET A 1 258 ? -9.633 -3.133 -2.381 1 95.12 258 MET A C 1
ATOM 2012 O O . MET A 1 258 ? -10.742 -2.91 -1.891 1 95.12 258 MET A O 1
ATOM 2016 N N . TRP A 1 259 ? -9.016 -2.236 -3.115 1 94.69 259 TRP A N 1
ATOM 2017 C CA . TRP A 1 259 ? -9.586 -0.916 -3.365 1 94.69 259 TRP A CA 1
ATOM 2018 C C . TRP A 1 259 ? -10.562 -0.958 -4.531 1 94.69 259 TRP A C 1
ATOM 2020 O O . TRP A 1 259 ? -11.5 -0.158 -4.594 1 94.69 259 TRP A O 1
ATOM 2030 N N . LEU A 1 260 ? -10.398 -1.915 -5.43 1 90.44 260 LEU A N 1
ATOM 2031 C CA . LEU A 1 260 ? -11.086 -1.809 -6.711 1 90.44 260 LEU A CA 1
ATOM 2032 C C . LEU A 1 260 ? -12.016 -3 -6.93 1 90.44 260 LEU A C 1
ATOM 2034 O O . LEU A 1 260 ? -13 -2.898 -7.66 1 90.44 260 LEU A O 1
ATOM 2038 N N . HIS A 1 261 ? -11.711 -4.109 -6.234 1 89.12 261 HIS A N 1
ATOM 2039 C CA . HIS A 1 261 ? -12.367 -5.348 -6.645 1 89.12 261 HIS A CA 1
ATOM 2040 C C . HIS A 1 261 ? -12.922 -6.105 -5.445 1 89.12 261 HIS A C 1
ATOM 2042 O O . HIS A 1 261 ? -12.773 -7.324 -5.352 1 89.12 261 HIS A O 1
ATOM 2048 N N . THR A 1 262 ? -13.461 -5.449 -4.547 1 90.56 262 THR A N 1
ATOM 2049 C CA . THR A 1 262 ? -13.906 -6.086 -3.316 1 90.56 262 THR A CA 1
ATOM 2050 C C . THR A 1 262 ? -14.961 -7.148 -3.609 1 90.56 262 THR A C 1
ATOM 2052 O O . THR A 1 262 ? -14.977 -8.203 -2.979 1 90.56 262 THR A O 1
ATOM 2055 N N . HIS A 1 263 ? -15.82 -6.914 -4.57 1 87.88 263 HIS A N 1
ATOM 2056 C CA . HIS A 1 263 ? -16.875 -7.879 -4.887 1 87.88 263 HIS A CA 1
ATOM 2057 C C . HIS A 1 263 ? -16.281 -9.172 -5.445 1 87.88 263 HIS A C 1
ATOM 2059 O O . HIS A 1 263 ? -16.734 -10.266 -5.105 1 87.88 263 HIS A O 1
ATOM 2065 N N . LEU A 1 264 ? -15.32 -8.992 -6.312 1 87.94 264 LEU A N 1
ATOM 2066 C CA . LEU A 1 264 ? -14.648 -10.172 -6.848 1 87.94 264 LEU A CA 1
ATOM 2067 C C . LEU A 1 264 ? -13.953 -10.945 -5.738 1 87.94 264 LEU A C 1
ATOM 2069 O O . LEU A 1 264 ? -14.008 -12.18 -5.707 1 87.94 264 LEU A O 1
ATOM 2073 N N . ILE A 1 265 ? -13.289 -10.281 -4.836 1 93.19 265 ILE A N 1
ATOM 2074 C CA . ILE A 1 265 ? -12.594 -10.906 -3.719 1 93.19 265 ILE A CA 1
ATOM 2075 C C . ILE A 1 265 ? -13.594 -11.664 -2.846 1 93.19 265 ILE A C 1
ATOM 2077 O O . ILE A 1 265 ? -13.328 -12.789 -2.422 1 93.19 265 ILE A O 1
ATOM 2081 N N . GLN A 1 266 ? -14.742 -11.016 -2.615 1 93.69 266 GLN A N 1
ATOM 2082 C CA . GLN A 1 266 ? -15.797 -11.648 -1.839 1 93.69 266 GLN A CA 1
ATOM 2083 C C . GLN A 1 266 ? -16.234 -12.961 -2.484 1 93.69 266 GLN A C 1
ATOM 2085 O O . GLN A 1 266 ? -16.391 -13.977 -1.802 1 93.69 266 GLN A O 1
ATOM 2090 N N . ASP A 1 267 ? -16.422 -12.906 -3.762 1 90.75 267 ASP A N 1
ATOM 2091 C CA . ASP A 1 267 ? -16.828 -14.094 -4.5 1 90.75 267 ASP A CA 1
ATOM 2092 C C . ASP A 1 267 ? -15.781 -15.203 -4.395 1 90.75 267 ASP A C 1
ATOM 2094 O O . ASP A 1 267 ? -16.109 -16.359 -4.137 1 90.75 267 ASP A O 1
ATOM 2098 N N . MET A 1 268 ? -14.602 -14.844 -4.598 1 92.62 268 MET A N 1
ATOM 2099 C CA . MET A 1 268 ? -13.516 -15.82 -4.539 1 92.62 268 MET A CA 1
ATOM 2100 C C . MET A 1 268 ? -13.406 -16.422 -3.139 1 92.62 268 MET A C 1
ATOM 2102 O O . MET A 1 268 ? -13.219 -17.625 -2.988 1 92.62 268 MET A O 1
ATOM 2106 N N . LEU A 1 269 ? -13.484 -15.57 -2.162 1 95.38 269 LEU A N 1
ATOM 2107 C CA . LEU A 1 269 ? -13.422 -16.047 -0.782 1 95.38 269 LEU A CA 1
ATOM 2108 C C . LEU A 1 269 ? -14.539 -17.031 -0.492 1 95.38 269 LEU A C 1
ATOM 2110 O O . LEU A 1 269 ? -14.312 -18.062 0.147 1 95.38 269 LEU A O 1
ATOM 2114 N N . SER A 1 270 ? -15.68 -16.703 -0.949 1 94 270 SER A N 1
ATOM 2115 C CA . SER A 1 270 ? -16.828 -17.594 -0.744 1 94 270 SER A CA 1
ATOM 2116 C C . SER A 1 270 ? -16.594 -18.953 -1.371 1 94 270 SER A C 1
ATOM 2118 O O . SER A 1 270 ? -16.828 -19.984 -0.734 1 94 270 SER A O 1
ATOM 2120 N N . ILE A 1 271 ? -16.125 -18.953 -2.541 1 95.12 271 ILE A N 1
ATOM 2121 C CA . ILE A 1 271 ? -15.836 -20.188 -3.248 1 95.12 271 ILE A CA 1
ATOM 2122 C C . ILE A 1 271 ? -14.758 -20.969 -2.502 1 95.12 271 ILE A C 1
ATOM 2124 O O . ILE A 1 271 ? -14.898 -22.172 -2.271 1 95.12 271 ILE A O 1
ATOM 2128 N N . CYS A 1 272 ? -13.695 -20.312 -2.137 1 96.75 272 CYS A N 1
ATOM 2129 C CA . CYS A 1 272 ? -12.57 -20.969 -1.481 1 96.75 272 CYS A CA 1
ATOM 2130 C C . CYS A 1 272 ? -12.984 -21.547 -0.131 1 96.75 272 CYS A C 1
ATOM 2132 O O . CYS A 1 272 ? -12.523 -22.609 0.26 1 96.75 272 CYS A O 1
ATOM 2134 N N . ARG A 1 273 ? -13.844 -20.844 0.581 1 95.94 273 ARG A N 1
ATOM 2135 C CA . ARG A 1 273 ? -14.297 -21.328 1.878 1 95.94 273 ARG A CA 1
ATOM 2136 C C . ARG A 1 273 ? -15.156 -22.578 1.722 1 95.94 273 ARG A C 1
ATOM 2138 O O . ARG A 1 273 ? -15.211 -23.422 2.627 1 95.94 273 ARG A O 1
ATOM 2145 N N . GLU A 1 274 ? -15.758 -22.688 0.618 1 96.19 274 GLU A N 1
ATOM 2146 C CA . GLU A 1 274 ? -16.516 -23.891 0.32 1 96.19 274 GLU A CA 1
ATOM 2147 C C . GLU A 1 274 ? -15.602 -25.062 -0.042 1 96.19 274 GLU A C 1
ATOM 2149 O O . GLU A 1 274 ? -15.844 -26.203 0.352 1 96.19 274 GLU A O 1
ATOM 2154 N N . VAL A 1 275 ? -14.578 -24.75 -0.738 1 97.75 275 VAL A N 1
ATOM 2155 C CA . VAL A 1 275 ? -13.727 -25.781 -1.334 1 97.75 275 VAL A CA 1
ATOM 2156 C C . VAL A 1 275 ? -12.656 -26.203 -0.336 1 97.75 275 VAL A C 1
ATOM 2158 O O . VAL A 1 275 ? -12.328 -27.391 -0.225 1 97.75 275 VAL A O 1
ATOM 2161 N N . PHE A 1 276 ? -12.078 -25.266 0.345 1 98.19 276 PHE A N 1
ATOM 2162 C CA . PHE A 1 276 ? -10.984 -25.516 1.277 1 98.19 276 PHE A CA 1
ATOM 2163 C C . PHE A 1 276 ? -11.484 -25.5 2.717 1 98.19 276 PHE A C 1
ATOM 2165 O O . PHE A 1 276 ? -12.062 -24.516 3.168 1 98.19 276 PHE A O 1
ATOM 2172 N N . LYS A 1 277 ? -11.156 -26.531 3.457 1 95.75 277 LYS A N 1
ATOM 2173 C CA . LYS A 1 277 ? -11.719 -26.672 4.797 1 95.75 277 LYS A CA 1
ATOM 2174 C C . LYS A 1 277 ? -10.68 -26.328 5.863 1 95.75 277 LYS A C 1
ATOM 2176 O O . LYS A 1 277 ? -10.984 -26.328 7.059 1 95.75 277 LYS A O 1
ATOM 2181 N N . GLY A 1 278 ? -9.531 -26.047 5.383 1 94.75 278 GLY A N 1
ATOM 2182 C CA . GLY A 1 278 ? -8.578 -25.438 6.289 1 94.75 278 GLY A CA 1
ATOM 2183 C C . GLY A 1 278 ? -8.719 -23.922 6.379 1 94.75 278 GLY A C 1
ATOM 2184 O O . GLY A 1 278 ? -9.828 -23.391 6.281 1 94.75 278 GLY A O 1
ATOM 2185 N N . GLY A 1 279 ? -7.664 -23.156 6.617 1 94.69 279 GLY A N 1
ATOM 2186 C CA . GLY A 1 279 ? -7.703 -21.703 6.707 1 94.69 279 GLY A CA 1
ATOM 2187 C C . GLY A 1 279 ? -7.809 -21.016 5.355 1 94.69 279 GLY A C 1
ATOM 2188 O O . GLY A 1 279 ? -7.207 -21.469 4.379 1 94.69 279 GLY A O 1
ATOM 2189 N N . VAL A 1 280 ? -8.719 -20.031 5.258 1 97.38 280 VAL A N 1
ATOM 2190 C CA . VAL A 1 280 ? -8.828 -19.172 4.082 1 97.38 280 VAL A CA 1
ATOM 2191 C C . VAL A 1 280 ? -8.656 -17.719 4.488 1 97.38 280 VAL A C 1
ATOM 2193 O O . VAL A 1 280 ? -9.391 -17.219 5.34 1 97.38 280 VAL A O 1
ATOM 2196 N N . HIS A 1 281 ? -7.637 -17.109 3.912 1 97.81 281 HIS A N 1
ATOM 2197 C CA . HIS A 1 281 ? -7.328 -15.742 4.301 1 97.81 281 HIS A CA 1
ATOM 2198 C C . HIS A 1 281 ? -7.016 -14.883 3.08 1 97.81 281 HIS A C 1
ATOM 2200 O O . HIS A 1 281 ? -6.547 -15.391 2.059 1 97.81 281 HIS A O 1
ATOM 2206 N N . TYR A 1 282 ? -7.395 -13.68 3.18 1 98 282 TYR A N 1
ATOM 2207 C CA . TYR A 1 282 ? -6.965 -12.656 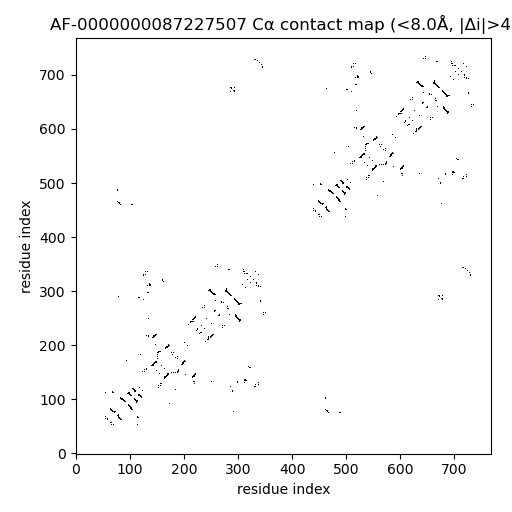2.23 1 98 282 TYR A CA 1
ATOM 2208 C C . TYR A 1 282 ? -5.793 -11.852 2.785 1 98 282 TYR A C 1
ATOM 2210 O O . TYR A 1 282 ? -5.812 -11.438 3.945 1 98 282 TYR A O 1
ATOM 2218 N N . ALA A 1 283 ? -4.719 -11.695 2.016 1 98.62 283 ALA A N 1
ATOM 2219 C CA . ALA A 1 283 ? -3.553 -10.867 2.312 1 98.62 283 ALA A CA 1
ATOM 2220 C C . ALA A 1 283 ? -3.285 -9.867 1.187 1 98.62 283 ALA A C 1
ATOM 2222 O O . ALA A 1 283 ? -3.865 -9.977 0.103 1 98.62 283 ALA A O 1
ATOM 2223 N N . TRP A 1 284 ? -2.473 -8.859 1.487 1 98.5 284 TRP A N 1
ATOM 2224 C CA . TRP A 1 284 ? -2.219 -7.863 0.449 1 98.5 284 TRP A CA 1
ATOM 2225 C C . TRP A 1 284 ? -0.805 -7.305 0.565 1 98.5 284 TRP A C 1
ATOM 2227 O O . TRP A 1 284 ? -0.144 -7.48 1.592 1 98.5 284 TRP A O 1
ATOM 2237 N N . ALA A 1 285 ? -0.311 -6.742 -0.513 1 98.56 285 ALA A N 1
ATOM 2238 C CA . ALA A 1 285 ? 1.006 -6.109 -0.564 1 98.56 285 ALA A CA 1
ATOM 2239 C C . ALA A 1 285 ? 0.989 -4.879 -1.464 1 98.56 285 ALA A C 1
ATOM 2241 O O . ALA A 1 285 ? 0.166 -4.777 -2.377 1 98.56 285 ALA A O 1
ATOM 2242 N N . SER A 1 286 ? 1.896 -4 -1.191 1 98.31 286 SER A N 1
ATOM 2243 C CA . SER A 1 286 ? 2.125 -2.832 -2.033 1 98.31 286 SER A CA 1
ATOM 2244 C C . SER A 1 286 ? 2.934 -3.193 -3.273 1 98.31 286 SER A C 1
ATOM 2246 O O . SER A 1 286 ? 4.016 -3.771 -3.168 1 98.31 286 SER A O 1
ATOM 2248 N N . VAL A 1 287 ? 2.371 -2.916 -4.363 1 96.75 287 VAL A N 1
ATOM 2249 C CA . VAL A 1 287 ? 3.045 -2.996 -5.652 1 96.75 287 VAL A CA 1
ATOM 2250 C C . VAL A 1 287 ? 2.773 -1.725 -6.457 1 96.75 287 VAL A C 1
ATOM 2252 O O . VAL A 1 287 ? 1.757 -1.624 -7.145 1 96.75 287 VAL A O 1
ATOM 2255 N N . PRO A 1 288 ? 3.689 -0.872 -6.492 1 93.88 288 PRO A N 1
ATOM 2256 C CA . PRO A 1 288 ? 3.432 0.498 -6.941 1 93.88 288 PRO A CA 1
ATOM 2257 C C . PRO A 1 288 ? 2.92 0.561 -8.383 1 93.88 288 PRO A C 1
ATOM 2259 O O . PRO A 1 288 ? 2.152 1.463 -8.727 1 93.88 288 PRO A O 1
ATOM 2262 N N . THR A 1 289 ? 3.277 -0.287 -9.234 1 92.25 289 THR A N 1
ATOM 2263 C CA . THR A 1 289 ? 2.945 -0.152 -10.648 1 92.25 289 THR A CA 1
ATOM 2264 C C . THR A 1 289 ? 1.663 -0.913 -10.977 1 92.25 289 THR A C 1
ATOM 2266 O O . THR A 1 289 ? 1.215 -0.916 -12.125 1 92.25 289 THR A O 1
ATOM 2269 N N . TYR A 1 290 ? 1.111 -1.591 -9.992 1 91.81 290 TYR A N 1
ATOM 2270 C CA . TYR A 1 290 ? -0.19 -2.219 -10.188 1 91.81 290 TYR A CA 1
ATOM 2271 C C . TYR A 1 290 ? -1.318 -1.225 -9.945 1 91.81 290 TYR A C 1
ATOM 2273 O O . TYR A 1 290 ? -1.132 -0.223 -9.25 1 91.81 290 TYR A O 1
ATOM 2281 N N . PRO A 1 291 ? -2.484 -1.504 -10.523 1 87.69 291 PRO A N 1
ATOM 2282 C CA . PRO A 1 291 ? -3.611 -0.607 -10.25 1 87.69 291 PRO A CA 1
ATOM 2283 C C . PRO A 1 291 ? -3.867 -0.414 -8.758 1 87.69 291 PRO A C 1
ATOM 2285 O O . PRO A 1 291 ? -3.871 -1.386 -8 1 87.69 291 PRO A O 1
ATOM 2288 N N . SER A 1 292 ? -4.008 0.775 -8.352 1 91.25 292 SER A N 1
ATOM 2289 C CA . SER A 1 292 ? -4.262 1.211 -6.984 1 91.25 292 SER A CA 1
ATOM 2290 C C . SER A 1 292 ? -3.027 1.02 -6.105 1 91.25 292 SER A C 1
ATOM 2292 O O . SER A 1 292 ? -3.066 1.295 -4.906 1 91.25 292 SER A O 1
ATOM 2294 N N . GLY A 1 293 ? -1.985 0.439 -6.645 1 93.62 293 GLY A N 1
ATOM 2295 C CA . GLY A 1 293 ? -0.729 0.31 -5.922 1 93.62 293 GLY A CA 1
ATOM 2296 C C . GLY A 1 293 ? -0.696 -0.886 -4.992 1 93.62 293 GLY A C 1
ATOM 2297 O O . GLY A 1 293 ? 0.187 -0.99 -4.137 1 93.62 293 GLY A O 1
ATOM 2298 N N . VAL A 1 294 ? -1.72 -1.777 -5.082 1 96.19 294 VAL A N 1
ATOM 2299 C CA . VAL A 1 294 ? -1.772 -2.936 -4.195 1 96.19 294 VAL A CA 1
ATOM 2300 C C . VAL A 1 294 ? -2.182 -4.176 -4.988 1 96.19 294 VAL A C 1
ATOM 2302 O O . VAL A 1 294 ? -2.734 -4.066 -6.086 1 96.19 294 VAL A O 1
ATOM 2305 N N . ILE A 1 295 ? -1.842 -5.273 -4.445 1 95.88 295 ILE A N 1
ATOM 2306 C CA . ILE A 1 295 ? -2.328 -6.551 -4.957 1 95.88 295 ILE A CA 1
ATOM 2307 C C . ILE A 1 295 ? -2.68 -7.473 -3.791 1 95.88 295 ILE A C 1
ATOM 2309 O O . ILE A 1 295 ? -2.064 -7.402 -2.725 1 95.88 295 ILE A O 1
ATOM 2313 N N . GLY A 1 296 ? -3.746 -8.227 -4.004 1 96.5 296 GLY A N 1
ATOM 2314 C CA . GLY A 1 296 ? -4.18 -9.164 -2.982 1 96.5 296 GLY A CA 1
ATOM 2315 C C . GLY A 1 296 ? -3.854 -10.602 -3.318 1 96.5 296 GLY A C 1
ATOM 2316 O O . GLY A 1 296 ? -3.58 -10.93 -4.477 1 96.5 296 GLY A O 1
ATOM 2317 N N . PHE A 1 297 ? -3.852 -11.461 -2.297 1 97.5 297 PHE A N 1
ATOM 2318 C CA . PHE A 1 297 ? -3.605 -12.891 -2.381 1 97.5 297 PHE A CA 1
ATOM 2319 C C . PHE A 1 297 ? -4.629 -13.664 -1.561 1 97.5 297 PHE A C 1
ATOM 2321 O O . PHE A 1 297 ? -4.984 -13.258 -0.455 1 97.5 297 PHE A O 1
ATOM 2328 N N . LEU A 1 298 ? -5.113 -14.688 -2.121 1 97.12 298 LEU A N 1
ATOM 2329 C CA . LEU A 1 298 ? -5.918 -15.641 -1.361 1 97.12 298 LEU A CA 1
ATOM 2330 C C . LEU A 1 298 ? -5.082 -16.844 -0.932 1 97.12 298 LEU A C 1
ATOM 2332 O O . LEU A 1 298 ? -4.48 -17.516 -1.771 1 97.12 298 LEU A O 1
ATOM 2336 N N . LEU A 1 299 ? -4.996 -17.047 0.356 1 98.75 299 LEU A N 1
ATOM 2337 C CA . LEU A 1 299 ? -4.289 -18.188 0.926 1 98.75 299 LEU A CA 1
ATOM 2338 C C . LEU A 1 299 ? -5.273 -19.219 1.461 1 98.75 299 LEU A C 1
ATOM 2340 O O . LEU A 1 299 ? -6.102 -18.906 2.32 1 98.75 299 LEU A O 1
ATOM 2344 N N . CYS A 1 300 ? -5.188 -20.375 0.936 1 98.69 300 CYS A N 1
ATOM 2345 C CA . CYS A 1 300 ? -6.113 -21.438 1.308 1 98.69 300 CYS A CA 1
ATOM 2346 C C . CYS A 1 300 ? -5.359 -22.688 1.723 1 98.69 300 CYS A C 1
ATOM 2348 O O . CYS A 1 300 ? -4.348 -23.047 1.112 1 98.69 300 CYS A O 1
ATOM 2350 N N . ALA A 1 301 ? -5.844 -23.359 2.729 1 98.75 301 ALA A N 1
ATOM 2351 C CA . ALA A 1 301 ? -5.297 -24.641 3.16 1 98.75 301 ALA A CA 1
ATOM 2352 C C . ALA A 1 301 ? -6.32 -25.766 2.996 1 98.75 301 ALA A C 1
ATOM 2354 O O . ALA A 1 301 ? -7.504 -25.578 3.301 1 98.75 301 ALA A O 1
ATOM 2355 N N . LYS A 1 302 ? -5.859 -26.797 2.441 1 98.31 302 LYS A N 1
ATOM 2356 C CA . LYS A 1 302 ? -6.699 -27.984 2.375 1 98.31 302 LYS A CA 1
ATOM 2357 C C . LYS A 1 302 ? -6.867 -28.609 3.754 1 98.31 302 LYS A C 1
ATOM 2359 O O . LYS A 1 302 ? -6.039 -28.406 4.645 1 98.31 302 LYS A O 1
ATOM 2364 N N . ASP A 1 303 ? -7.961 -29.422 3.922 1 97 303 ASP A N 1
ATOM 2365 C CA . ASP A 1 303 ? -8.141 -30.141 5.176 1 97 303 ASP A CA 1
ATOM 2366 C C . ASP A 1 303 ? -6.938 -31.031 5.484 1 97 303 ASP A C 1
ATOM 2368 O O . ASP A 1 303 ? -6.316 -31.578 4.57 1 97 303 ASP A O 1
ATOM 2372 N N . GLY A 1 304 ? -6.594 -31.156 6.719 1 96.94 304 GLY A N 1
ATOM 2373 C CA . GLY A 1 304 ? -5.395 -31.812 7.195 1 96.94 304 GLY A CA 1
ATOM 2374 C C . GLY A 1 304 ? -4.766 -31.141 8.398 1 96.94 304 GLY A C 1
ATOM 2375 O O . GLY A 1 304 ? -5.469 -30.547 9.219 1 96.94 304 GLY A O 1
ATOM 2376 N N . PRO A 1 305 ? -3.475 -31.391 8.531 1 96.12 305 PRO A N 1
ATOM 2377 C CA . PRO A 1 305 ? -2.812 -30.641 9.609 1 96.12 305 PRO A CA 1
ATOM 2378 C C . PRO A 1 305 ? -3.078 -29.141 9.539 1 96.12 305 PRO A C 1
ATOM 2380 O O . PRO A 1 305 ? -3.084 -28.562 8.453 1 96.12 305 PRO A O 1
ATOM 2383 N N . PRO A 1 306 ? -3.311 -28.562 10.641 1 96.19 306 PRO A N 1
ATOM 2384 C CA . PRO A 1 306 ? -3.68 -27.141 10.633 1 96.19 306 PRO A CA 1
ATOM 2385 C C . PRO A 1 306 ? -2.562 -26.234 10.117 1 96.19 306 PRO A C 1
ATOM 2387 O O . PRO A 1 306 ? -1.387 -26.484 10.398 1 96.19 306 PRO A O 1
ATOM 2390 N N . VAL A 1 307 ? -2.934 -25.266 9.383 1 97.94 307 VAL A N 1
ATOM 2391 C CA . VAL A 1 307 ? -2.008 -24.281 8.844 1 97.94 307 VAL A CA 1
ATOM 2392 C C . VAL A 1 307 ? -2.369 -22.891 9.367 1 97.94 307 VAL A C 1
ATOM 2394 O O . VAL A 1 307 ? -3.512 -22.453 9.234 1 97.94 307 VAL A O 1
ATOM 2397 N N . ASP A 1 308 ? -1.425 -22.25 10.016 1 97.69 308 ASP A N 1
ATOM 2398 C CA . ASP A 1 308 ? -1.572 -20.844 10.414 1 97.69 308 ASP A CA 1
ATOM 2399 C C . ASP A 1 308 ? -0.851 -19.922 9.438 1 97.69 308 ASP A C 1
ATOM 2401 O O . ASP A 1 308 ? 0.372 -19.781 9.5 1 97.69 308 ASP A O 1
ATOM 2405 N N . PHE A 1 309 ? -1.601 -19.234 8.625 1 98.44 309 PHE A N 1
ATOM 2406 C CA . PHE A 1 309 ? -1 -18.375 7.625 1 98.44 309 PHE A CA 1
ATOM 2407 C C . PHE A 1 309 ? -0.485 -17.078 8.258 1 98.44 309 PHE A C 1
ATOM 2409 O O . PHE A 1 309 ? 0.328 -16.375 7.668 1 98.44 309 PHE A O 1
ATOM 2416 N N . LEU A 1 310 ? -0.955 -16.703 9.367 1 98 310 LEU A N 1
ATOM 2417 C CA . LEU A 1 310 ? -0.714 -15.391 9.93 1 98 310 LEU A CA 1
ATOM 2418 C C . LEU A 1 310 ? 0.693 -15.297 10.516 1 98 310 LEU A C 1
ATOM 2420 O O . LEU A 1 310 ? 1.239 -14.195 10.656 1 98 310 LEU A O 1
ATOM 2424 N N . THR A 1 311 ? 1.248 -16.453 10.875 1 97.56 311 THR A N 1
ATOM 2425 C CA . THR A 1 311 ? 2.588 -16.516 11.453 1 97.56 311 THR A CA 1
ATOM 2426 C C . THR A 1 311 ? 3.445 -17.531 10.711 1 97.56 311 THR A C 1
ATOM 2428 O O . THR A 1 311 ? 3.145 -18.734 10.727 1 97.56 311 THR A O 1
ATOM 2431 N N . PRO A 1 312 ? 4.504 -17.094 10.141 1 98 312 PRO A N 1
ATOM 2432 C CA . PRO A 1 312 ? 5.332 -18.062 9.414 1 98 312 PRO A CA 1
ATOM 2433 C C . PRO A 1 312 ? 5.949 -19.125 10.328 1 98 312 PRO A C 1
ATOM 2435 O O . PRO A 1 312 ? 6.59 -18.781 11.328 1 98 312 PRO A O 1
ATOM 2438 N N . VAL A 1 313 ? 5.844 -20.359 10.023 1 97.75 313 VAL A N 1
ATOM 2439 C CA . VAL A 1 313 ? 6.383 -21.469 10.812 1 97.75 313 VAL A CA 1
ATOM 2440 C C . VAL A 1 313 ? 7.727 -21.906 10.242 1 97.75 313 VAL A C 1
ATOM 2442 O O . VAL A 1 313 ? 8.484 -22.625 10.898 1 97.75 313 VAL A O 1
ATOM 2445 N N . ASN A 1 314 ? 7.984 -21.562 9.047 1 96.31 314 ASN A N 1
ATOM 2446 C CA . ASN A 1 314 ? 9.234 -21.781 8.32 1 96.31 314 ASN A CA 1
ATOM 2447 C C . ASN A 1 314 ? 9.789 -20.469 7.766 1 96.31 314 ASN A C 1
ATOM 2449 O O . ASN A 1 314 ? 9.867 -20.297 6.547 1 96.31 314 ASN A O 1
ATOM 2453 N N . PRO A 1 315 ? 10.227 -19.594 8.68 1 97.06 315 PRO A N 1
ATOM 2454 C CA . PRO A 1 315 ? 10.641 -18.266 8.234 1 97.06 315 PRO A CA 1
ATOM 2455 C C . PRO A 1 315 ? 11.852 -18.312 7.309 1 97.06 315 PRO A C 1
ATOM 2457 O O . PRO A 1 315 ? 12.844 -18.984 7.605 1 97.06 315 PRO A O 1
ATOM 2460 N N . ILE A 1 316 ? 11.766 -17.578 6.246 1 96.81 316 ILE A N 1
ATOM 2461 C CA . ILE A 1 316 ? 12.789 -17.578 5.207 1 96.81 316 ILE A CA 1
ATOM 2462 C C . ILE A 1 316 ? 14.125 -17.141 5.801 1 96.81 316 ILE A C 1
ATOM 2464 O O . ILE A 1 316 ? 15.188 -17.594 5.375 1 96.81 316 ILE A O 1
ATOM 2468 N N . GLU A 1 317 ? 14.133 -16.281 6.824 1 94.31 317 GLU A N 1
ATOM 2469 C CA . GLU A 1 317 ? 15.32 -15.742 7.473 1 94.31 317 GLU A CA 1
ATOM 2470 C C . GLU A 1 317 ? 16.109 -16.828 8.195 1 94.31 317 GLU A C 1
ATOM 2472 O O . GLU A 1 317 ? 17.297 -16.672 8.469 1 94.31 317 GLU A O 1
ATOM 2477 N N . LYS A 1 318 ? 15.477 -17.875 8.484 1 94.31 318 LYS A N 1
ATOM 2478 C CA . LYS A 1 318 ? 16.094 -18.938 9.281 1 94.31 318 LYS A CA 1
ATOM 2479 C C . LYS A 1 318 ? 16.594 -20.078 8.391 1 94.31 318 LYS A C 1
ATOM 2481 O O . LYS A 1 318 ? 17.25 -21 8.867 1 94.31 318 LYS A O 1
ATOM 2486 N N . ILE A 1 319 ? 16.25 -20.047 7.18 1 92.94 319 ILE A N 1
ATOM 2487 C CA . ILE A 1 319 ? 16.734 -21.047 6.242 1 92.94 319 ILE A CA 1
ATOM 2488 C C . ILE A 1 319 ? 18.172 -20.734 5.82 1 92.94 319 ILE A C 1
ATOM 2490 O O . ILE A 1 319 ? 18.438 -19.672 5.258 1 92.94 319 ILE A O 1
ATOM 2494 N N . GLU A 1 320 ? 19.016 -21.594 6.078 1 88.62 320 GLU A N 1
ATOM 2495 C CA . GLU A 1 320 ? 20.438 -21.375 5.809 1 88.62 320 GLU A CA 1
ATOM 2496 C C . GLU A 1 320 ? 20.672 -21.094 4.332 1 88.62 320 GLU A C 1
ATOM 2498 O O . GLU A 1 320 ? 20.234 -21.859 3.469 1 88.62 320 GLU A O 1
ATOM 2503 N N . GLY A 1 321 ? 21.234 -20.016 4.035 1 87 321 GLY A N 1
ATOM 2504 C CA . GLY A 1 321 ? 21.641 -19.688 2.682 1 87 321 GLY A CA 1
ATOM 2505 C C . GLY A 1 321 ? 20.531 -19.109 1.833 1 87 321 GLY A C 1
ATOM 2506 O O . GLY A 1 321 ? 20.75 -18.703 0.694 1 87 321 GLY A O 1
ATOM 2507 N N . ALA A 1 322 ? 19.391 -19.016 2.357 1 86.5 322 ALA A N 1
ATOM 2508 C CA . ALA A 1 322 ? 18.219 -18.641 1.578 1 86.5 322 ALA A CA 1
ATOM 2509 C C . ALA A 1 322 ? 18.297 -17.172 1.171 1 86.5 322 ALA A C 1
ATOM 2511 O O . ALA A 1 322 ? 17.766 -16.781 0.131 1 86.5 322 ALA A O 1
ATOM 2512 N N . THR A 1 323 ? 18.938 -16.359 1.967 1 87.56 323 THR A N 1
ATOM 2513 C CA . THR A 1 323 ? 18.922 -14.914 1.719 1 87.56 323 THR A CA 1
ATOM 2514 C C . THR A 1 323 ? 20.359 -14.383 1.593 1 87.56 323 THR A C 1
ATOM 2516 O O . THR A 1 323 ? 20.656 -13.289 2.068 1 87.56 323 THR A O 1
ATOM 2519 N N . LYS A 1 324 ? 21.234 -15.188 1.021 1 83.69 324 LYS A N 1
ATOM 2520 C CA . LYS A 1 324 ? 22.641 -14.805 0.875 1 83.69 324 LYS A CA 1
ATOM 2521 C C . LYS A 1 324 ? 23.078 -14.859 -0.587 1 83.69 324 LYS A C 1
ATOM 2523 O O . LYS A 1 324 ? 22.375 -15.453 -1.423 1 83.69 324 LYS A O 1
ATOM 2528 N N . ASP A 1 325 ? 24.141 -14.164 -0.821 1 80.19 325 ASP A N 1
ATOM 2529 C CA . ASP A 1 325 ? 24.859 -14.258 -2.094 1 80.19 325 ASP A CA 1
ATOM 2530 C C . ASP A 1 325 ? 23.938 -13.922 -3.262 1 80.19 325 ASP A C 1
ATOM 2532 O O . ASP A 1 325 ? 23.812 -14.703 -4.211 1 80.19 325 ASP A O 1
ATOM 2536 N N . GLY A 1 326 ? 23.266 -12.836 -3.17 1 82.06 326 GLY A N 1
ATOM 2537 C CA . GLY A 1 326 ? 22.453 -12.359 -4.277 1 82.06 326 GLY A CA 1
ATOM 2538 C C . GLY A 1 326 ? 21 -12.797 -4.18 1 82.06 326 GLY A C 1
ATOM 2539 O O . GLY A 1 326 ? 20.203 -12.508 -5.07 1 82.06 326 GLY A O 1
ATOM 2540 N N . ARG A 1 327 ? 20.719 -13.43 -3.105 1 90 327 ARG A N 1
ATOM 2541 C CA . ARG A 1 327 ? 19.359 -13.914 -2.912 1 90 327 ARG A CA 1
ATOM 2542 C C . ARG A 1 327 ? 18.641 -13.125 -1.827 1 90 327 ARG A C 1
ATOM 2544 O O . ARG A 1 327 ? 17.641 -13.578 -1.274 1 90 327 ARG A O 1
ATOM 2551 N N . GLU A 1 328 ? 19.141 -12.023 -1.606 1 93.12 328 GLU A N 1
ATOM 2552 C CA . GLU A 1 328 ? 18.594 -11.195 -0.533 1 93.12 328 GLU A CA 1
ATOM 2553 C C . GLU A 1 328 ? 17.141 -10.828 -0.806 1 93.12 328 GLU A C 1
ATOM 2555 O O . GLU A 1 328 ? 16.766 -10.562 -1.951 1 93.12 328 GLU A O 1
ATOM 2560 N N . MET A 1 329 ? 16.391 -10.844 0.278 1 97.12 329 MET A N 1
ATOM 2561 C CA . MET A 1 329 ? 15.016 -10.367 0.182 1 97.12 329 MET A CA 1
ATOM 2562 C C . MET A 1 329 ? 14.977 -8.852 0.014 1 97.12 329 MET A C 1
ATOM 2564 O O . MET A 1 329 ? 15.82 -8.141 0.559 1 97.12 329 MET A O 1
ATOM 2568 N N . ARG A 1 330 ? 14.062 -8.438 -0.687 1 97.5 330 ARG A N 1
ATOM 2569 C CA . ARG A 1 330 ? 13.977 -7 -0.92 1 97.5 330 ARG A CA 1
ATOM 2570 C C . ARG A 1 330 ? 12.703 -6.422 -0.322 1 97.5 330 ARG A C 1
ATOM 2572 O O . ARG A 1 330 ? 12.664 -5.254 0.071 1 97.5 330 ARG A O 1
ATOM 2579 N N . PHE A 1 331 ? 11.688 -7.176 -0.313 1 98.56 331 PHE A N 1
ATOM 2580 C CA . PHE A 1 331 ? 10.414 -6.676 0.187 1 98.56 331 PHE A CA 1
ATOM 2581 C C . PHE A 1 331 ? 9.953 -7.477 1.4 1 98.56 331 PHE A C 1
ATOM 2583 O O . PHE A 1 331 ? 9.758 -6.918 2.482 1 98.56 331 PHE A O 1
ATOM 2590 N N . TYR A 1 332 ? 9.875 -8.719 1.257 1 98.69 332 TYR A N 1
ATOM 2591 C CA . TYR A 1 332 ? 9.32 -9.641 2.246 1 98.69 332 TYR A CA 1
ATOM 2592 C C . TYR A 1 332 ? 10.219 -9.727 3.473 1 98.69 332 TYR A C 1
ATOM 2594 O O . TYR A 1 332 ? 11.445 -9.703 3.354 1 98.69 332 TYR A O 1
ATOM 2602 N N . ASN A 1 333 ? 9.727 -9.844 4.613 1 98.31 333 ASN A N 1
ATOM 2603 C CA . ASN A 1 333 ? 10.242 -10.32 5.891 1 98.31 333 ASN A CA 1
ATOM 2604 C C . ASN A 1 333 ? 9.125 -10.828 6.793 1 98.31 333 ASN A C 1
ATOM 2606 O O . ASN A 1 333 ? 7.941 -10.656 6.484 1 98.31 333 ASN A O 1
ATOM 2610 N N . SER A 1 334 ? 9.438 -11.484 7.84 1 98.5 334 SER A N 1
ATOM 2611 C CA . SER A 1 334 ? 8.438 -12.133 8.68 1 98.5 334 SER A CA 1
ATOM 2612 C C . SER A 1 334 ? 7.465 -11.109 9.266 1 98.5 334 SER A C 1
ATOM 2614 O O . SER A 1 334 ? 6.289 -11.414 9.477 1 98.5 334 SER A O 1
ATOM 2616 N N . GLU A 1 335 ? 7.914 -9.898 9.523 1 98.44 335 GLU A N 1
ATOM 2617 C CA . GLU A 1 335 ? 7.02 -8.859 10.016 1 98.44 335 GLU A CA 1
ATOM 2618 C C . GLU A 1 335 ? 6.023 -8.438 8.938 1 98.44 335 GLU A C 1
ATOM 2620 O O . GLU A 1 335 ? 4.836 -8.266 9.211 1 98.44 335 GLU A O 1
ATOM 2625 N N . ILE A 1 336 ? 6.551 -8.297 7.719 1 98.81 336 ILE A N 1
ATOM 2626 C CA . ILE A 1 336 ? 5.684 -7.984 6.586 1 98.81 336 ILE A CA 1
ATOM 2627 C C . ILE A 1 336 ? 4.684 -9.117 6.371 1 98.81 336 ILE A C 1
ATOM 2629 O O . ILE A 1 336 ? 3.516 -8.875 6.059 1 98.81 336 ILE A O 1
ATOM 2633 N N . HIS A 1 337 ? 5.168 -10.336 6.531 1 98.88 337 HIS A N 1
ATOM 2634 C CA . HIS A 1 337 ? 4.285 -11.5 6.434 1 98.88 337 HIS A CA 1
ATOM 2635 C C . HIS A 1 337 ? 3.066 -11.336 7.336 1 98.88 337 HIS A C 1
ATOM 2637 O O . HIS A 1 337 ? 1.929 -11.438 6.867 1 98.88 337 HIS A O 1
ATOM 2643 N N . ARG A 1 338 ? 3.287 -11.078 8.562 1 98.69 338 ARG A N 1
ATOM 2644 C CA . ARG A 1 338 ? 2.205 -10.93 9.523 1 98.69 338 ARG A CA 1
ATOM 2645 C C . ARG A 1 338 ? 1.326 -9.727 9.195 1 98.69 338 ARG A C 1
ATOM 2647 O O . ARG A 1 338 ? 0.099 -9.805 9.273 1 98.69 338 ARG A O 1
ATOM 2654 N N . ALA A 1 339 ? 1.922 -8.664 8.781 1 98.75 339 ALA A N 1
ATOM 2655 C CA . ALA A 1 339 ? 1.206 -7.422 8.5 1 98.75 339 ALA A CA 1
ATOM 2656 C C . ALA A 1 339 ? 0.32 -7.562 7.27 1 98.75 339 ALA A C 1
ATOM 2658 O O . ALA A 1 339 ? -0.677 -6.852 7.129 1 98.75 339 ALA A O 1
ATOM 2659 N N . ALA A 1 340 ? 0.68 -8.461 6.383 1 98.81 340 ALA A N 1
ATOM 2660 C CA . ALA A 1 340 ? -0.021 -8.625 5.113 1 98.81 340 ALA A CA 1
ATOM 2661 C C . ALA A 1 340 ? -1.472 -9.039 5.336 1 98.81 340 ALA A C 1
ATOM 2663 O O . ALA A 1 340 ? -2.314 -8.875 4.449 1 98.81 340 ALA A O 1
ATOM 2664 N N . PHE A 1 341 ? -1.766 -9.562 6.559 1 98.62 341 PHE A N 1
ATOM 2665 C CA . PHE A 1 341 ? -3.102 -10.078 6.84 1 98.62 341 PHE A CA 1
ATOM 2666 C C . PHE A 1 341 ? -3.941 -9.031 7.566 1 98.62 341 PHE A C 1
ATOM 2668 O O . PHE A 1 341 ? -5.121 -9.258 7.836 1 98.62 341 PHE A O 1
ATOM 2675 N N . ILE A 1 342 ? -3.309 -7.922 7.938 1 98.56 342 ILE A N 1
ATOM 2676 C CA . ILE A 1 342 ? -4.035 -6.832 8.586 1 98.56 342 ILE A CA 1
ATOM 2677 C C . ILE A 1 342 ? -4.77 -6.004 7.531 1 98.56 342 ILE A C 1
ATOM 2679 O O . ILE A 1 342 ? -4.152 -5.492 6.594 1 98.56 342 ILE A O 1
ATOM 2683 N N . LEU A 1 343 ? -6.074 -5.855 7.695 1 98.38 343 LEU A N 1
ATOM 2684 C CA . LEU A 1 343 ? -6.902 -5.234 6.668 1 98.38 343 LEU A CA 1
ATOM 2685 C C . LEU A 1 343 ? -7.457 -3.898 7.156 1 98.38 343 LEU A C 1
ATOM 2687 O O . LEU A 1 343 ? -7.805 -3.758 8.328 1 98.38 343 LEU A O 1
ATOM 2691 N N . PRO A 1 344 ? -7.582 -2.891 6.219 1 98.38 344 PRO A N 1
ATOM 2692 C CA . PRO A 1 344 ? -8.328 -1.673 6.555 1 98.38 344 PRO A CA 1
ATOM 2693 C C . PRO A 1 344 ? -9.75 -1.961 7.008 1 98.38 344 PRO A C 1
ATOM 2695 O O . PRO A 1 344 ? -10.328 -2.99 6.645 1 98.38 344 PRO A O 1
ATOM 2698 N N . THR A 1 345 ? -10.328 -1.028 7.738 1 97.94 345 THR A N 1
ATOM 2699 C CA . THR A 1 345 ? -11.633 -1.201 8.359 1 97.94 345 THR A CA 1
ATOM 2700 C C . THR A 1 345 ? -12.703 -1.5 7.305 1 97.94 345 THR A C 1
ATOM 2702 O O . THR A 1 345 ? -13.523 -2.396 7.484 1 97.94 345 THR A O 1
ATOM 2705 N N . PHE A 1 346 ? -12.68 -0.831 6.223 1 96.75 346 PHE A N 1
ATOM 2706 C CA . PHE A 1 346 ? -13.719 -1.026 5.219 1 96.75 346 PHE A CA 1
ATOM 2707 C C . PHE A 1 346 ? -13.602 -2.404 4.578 1 96.75 346 PHE A C 1
ATOM 2709 O O . PHE A 1 346 ? -14.609 -3.023 4.234 1 96.75 346 PHE A O 1
ATOM 2716 N N . VAL A 1 347 ? -12.406 -2.871 4.375 1 97.38 347 VAL A N 1
ATOM 2717 C CA . VAL A 1 347 ? -12.188 -4.188 3.781 1 97.38 347 VAL A CA 1
ATOM 2718 C C . VAL A 1 347 ? -12.688 -5.273 4.73 1 97.38 347 VAL A C 1
ATOM 2720 O O . VAL A 1 347 ? -13.344 -6.227 4.309 1 97.38 347 VAL A O 1
ATOM 2723 N N . LYS A 1 348 ? -12.328 -5.113 6.012 1 96 348 LYS A N 1
ATOM 2724 C CA . LYS A 1 348 ? -12.828 -6.055 7.008 1 96 348 LYS A CA 1
ATOM 2725 C C . LYS A 1 348 ? -14.352 -6.156 6.953 1 96 348 LYS A C 1
ATOM 2727 O O . LYS A 1 348 ? -14.898 -7.258 6.934 1 96 348 LYS A O 1
ATOM 2732 N N . ARG A 1 349 ? -14.938 -5.043 6.938 1 94.12 349 ARG A N 1
ATOM 2733 C CA . ARG A 1 349 ? -16.406 -4.984 6.926 1 94.12 349 ARG A CA 1
ATOM 2734 C C . ARG A 1 349 ? -16.969 -5.656 5.68 1 94.12 349 ARG A C 1
ATOM 2736 O O . ARG A 1 349 ? -17.906 -6.457 5.77 1 94.12 349 ARG A O 1
ATOM 2743 N N . GLU A 1 350 ? -16.391 -5.383 4.586 1 92.31 350 GLU A N 1
ATOM 2744 C CA . GLU A 1 350 ? -16.891 -5.895 3.316 1 92.31 350 GLU A CA 1
ATOM 2745 C C . GLU A 1 350 ? -16.656 -7.398 3.191 1 92.31 350 GLU A C 1
ATOM 2747 O O . GLU A 1 350 ? -17.5 -8.125 2.656 1 92.31 350 GLU A O 1
ATOM 2752 N N . LEU A 1 351 ? -15.547 -7.828 3.627 1 90.75 351 LEU A N 1
ATOM 2753 C CA . LEU A 1 351 ? -15.211 -9.242 3.471 1 90.75 351 LEU A CA 1
ATOM 2754 C C . LEU A 1 351 ? -15.914 -10.086 4.531 1 90.75 351 LEU A C 1
ATOM 2756 O O . LEU A 1 351 ? -16.188 -11.266 4.309 1 90.75 351 LEU A O 1
ATOM 2760 N N . GLU A 1 352 ? -16.203 -9.539 5.746 1 83.12 352 GLU A N 1
ATOM 2761 C CA . GLU A 1 352 ? -16.953 -10.242 6.793 1 83.12 352 GLU A CA 1
ATOM 2762 C C . GLU A 1 352 ? -18.438 -10.266 6.496 1 83.12 352 GLU A C 1
ATOM 2764 O O . GLU A 1 352 ? -19.125 -11.258 6.777 1 83.12 352 GLU A O 1
ATOM 2769 N N . ALA A 1 353 ? -19.016 -9.211 6.102 1 67.69 353 ALA A N 1
ATOM 2770 C CA . ALA A 1 353 ? -20.453 -9.109 5.812 1 67.69 353 ALA A CA 1
ATOM 2771 C C . ALA A 1 353 ? -20.875 -10.148 4.777 1 67.69 353 ALA A C 1
ATOM 2773 O O . ALA A 1 353 ? -21.984 -10.672 4.84 1 67.69 353 ALA A O 1
ATOM 2774 N N . TYR A 1 354 ? -20.125 -10.445 3.955 1 58.19 354 TYR A N 1
ATOM 2775 C CA . TYR A 1 354 ? -20.469 -11.383 2.887 1 58.19 354 TYR A CA 1
ATOM 2776 C C . TYR A 1 354 ? -20.578 -12.805 3.422 1 58.19 354 TYR A C 1
ATOM 2778 O O . TYR A 1 354 ? -21.406 -13.586 2.943 1 58.19 354 TYR A O 1
ATOM 2786 N N . SER A 1 355 ? -19.766 -13.102 4.383 1 55.25 355 SER A N 1
ATOM 2787 C CA . SER A 1 355 ? -19.844 -14.453 4.941 1 55.25 355 SER A CA 1
ATOM 2788 C C . SER A 1 355 ? -21.203 -14.695 5.602 1 55.25 355 SER A C 1
ATOM 2790 O O . SER A 1 355 ? -21.719 -15.812 5.559 1 55.25 355 SER A O 1
ATOM 2792 N N . THR A 1 356 ? -21.891 -13.609 6.137 1 48.81 356 THR A N 1
ATOM 2793 C CA . THR A 1 356 ? -23.172 -13.797 6.812 1 48.81 356 THR A CA 1
ATOM 2794 C C . THR A 1 356 ? -24.312 -13.789 5.805 1 48.81 356 THR A C 1
ATOM 2796 O O . THR A 1 356 ? -25.312 -14.477 5.996 1 48.81 356 THR A O 1
ATOM 2799 N N . SER A 1 357 ? -24.281 -12.992 4.777 1 46.28 357 SER A N 1
ATOM 2800 C CA . SER A 1 357 ? -25.422 -12.852 3.873 1 46.28 357 SER A CA 1
ATOM 2801 C C . SER A 1 357 ? -25.594 -14.086 2.998 1 46.28 357 SER A C 1
ATOM 2803 O O . SER A 1 357 ? -26.719 -14.422 2.604 1 46.28 357 SER A O 1
ATOM 2805 N N . THR A 1 358 ? -24.578 -14.727 2.652 1 45.34 358 THR A N 1
ATOM 2806 C CA . THR A 1 358 ? -24.75 -15.938 1.865 1 45.34 358 THR A CA 1
ATOM 2807 C C . THR A 1 358 ? -25.406 -17.031 2.703 1 45.34 358 THR A C 1
ATOM 2809 O O . THR A 1 358 ? -26.031 -17.953 2.162 1 45.34 358 THR A O 1
ATOM 2812 N N . GLU A 1 359 ? -25.391 -16.953 3.986 1 39.25 359 GLU A N 1
ATOM 2813 C CA . GLU A 1 359 ? -26.141 -17.922 4.793 1 39.25 359 GLU A CA 1
ATOM 2814 C C . GLU A 1 359 ? -27.625 -17.562 4.82 1 39.25 359 GLU A C 1
ATOM 2816 O O . GLU A 1 359 ? -28.484 -18.453 4.934 1 39.25 359 GLU A O 1
ATOM 2821 N N . LYS A 1 360 ? -28.047 -16.297 4.883 1 42.12 360 LYS A N 1
ATOM 2822 C CA . LYS A 1 360 ? -29.453 -15.977 5.047 1 42.12 360 LYS A CA 1
ATOM 2823 C C . LYS A 1 360 ? -30.203 -16.109 3.729 1 42.12 360 LYS A C 1
ATOM 2825 O O . LYS A 1 360 ? -31.438 -16.078 3.703 1 42.12 360 LYS A O 1
ATOM 2830 N N . GLU A 1 361 ? -29.609 -15.836 2.756 1 38.44 361 GLU A N 1
ATOM 2831 C CA . GLU A 1 361 ? -30.391 -15.758 1.526 1 38.44 361 GLU A CA 1
ATOM 2832 C C . GLU A 1 361 ? -30.578 -17.125 0.892 1 38.44 361 GLU A C 1
ATOM 2834 O O . GLU A 1 361 ? -30.484 -17.281 -0.329 1 38.44 361 GLU A O 1
ATOM 2839 N N . LYS A 1 362 ? -30.453 -18.141 1.772 1 36.31 362 LYS A N 1
ATOM 2840 C CA . LYS A 1 362 ? -31.062 -19.312 1.143 1 36.31 362 LYS A CA 1
ATOM 2841 C C . LYS A 1 362 ? -32.562 -19.094 0.915 1 36.31 362 LYS A C 1
ATOM 2843 O O . LYS A 1 362 ? -33.312 -18.922 1.871 1 36.31 362 LYS A O 1
ATOM 2848 N N . PRO A 1 363 ? -33 -18.516 -0.193 1 34.16 363 PRO A N 1
ATOM 2849 C CA . PRO A 1 363 ? -34.438 -18.328 -0.47 1 34.16 363 PRO A CA 1
ATOM 2850 C C . PRO A 1 363 ? -35.25 -19.594 -0.218 1 34.16 363 PRO A C 1
ATOM 2852 O O . PRO A 1 363 ? -34.812 -20.703 -0.58 1 34.16 363 PRO A O 1
ATOM 2855 N N . GLU A 1 364 ? -36 -19.594 0.871 1 34.56 364 GLU A N 1
ATOM 2856 C CA . GLU A 1 364 ? -37.031 -20.609 1.016 1 34.56 364 GLU A CA 1
ATOM 2857 C C . GLU A 1 364 ? -37.812 -20.797 -0.282 1 34.56 364 GLU A C 1
ATOM 2859 O O . GLU A 1 364 ? -38.281 -19.812 -0.871 1 34.56 364 GLU A O 1
ATOM 2864 N N . LYS A 1 365 ? -37.5 -21.828 -0.947 1 36.56 365 LYS A N 1
ATOM 2865 C CA . LYS A 1 365 ? -38.25 -22.234 -2.133 1 36.56 365 LYS A CA 1
ATOM 2866 C C . LYS A 1 365 ? -39.75 -22.094 -1.916 1 36.56 365 LYS A C 1
ATOM 2868 O O . LYS A 1 365 ? -40.312 -22.672 -0.983 1 36.56 365 LYS A O 1
ATOM 2873 N N . PRO A 1 366 ? -40.375 -20.922 -2.322 1 33.19 366 PRO A N 1
ATOM 2874 C CA . PRO A 1 366 ? -41.844 -20.797 -2.15 1 33.19 366 PRO A CA 1
ATOM 2875 C C . PRO A 1 366 ? -42.594 -21.953 -2.75 1 33.19 366 PRO A C 1
ATOM 2877 O O . PRO A 1 366 ? -42.312 -22.406 -3.855 1 33.19 366 PRO A O 1
ATOM 2880 N N . THR A 1 367 ? -43.125 -22.844 -1.969 1 28.42 367 THR A N 1
ATOM 2881 C CA . THR A 1 367 ? -44.031 -23.906 -2.354 1 28.42 367 THR A CA 1
ATOM 2882 C C . THR A 1 367 ? -45.219 -23.359 -3.17 1 28.42 367 THR A C 1
ATOM 2884 O O . THR A 1 367 ? -45.969 -22.516 -2.693 1 28.42 367 THR A O 1
ATOM 2887 N N . ALA A 1 368 ? -44.969 -23.328 -4.504 1 32.09 368 ALA A N 1
ATOM 2888 C CA . ALA A 1 368 ? -45.969 -22.891 -5.496 1 32.09 368 ALA A CA 1
ATOM 2889 C C . ALA A 1 368 ? -47.312 -23.531 -5.234 1 32.09 368 ALA A C 1
ATOM 2891 O O . ALA A 1 368 ? -47.438 -24.766 -5.23 1 32.09 368 ALA A O 1
ATOM 2892 N N . LYS A 1 369 ? -48.156 -22.812 -4.559 1 32.69 369 LYS A N 1
ATOM 2893 C CA . LYS A 1 369 ? -49.531 -23.328 -4.43 1 32.69 369 LYS A CA 1
ATOM 2894 C C . LYS A 1 369 ? -50.156 -23.594 -5.801 1 32.69 369 LYS A C 1
ATOM 2896 O O . LYS A 1 369 ? -49.969 -22.812 -6.73 1 32.69 369 LYS A O 1
ATOM 2901 N N . PRO A 1 370 ? -50.688 -24.797 -6.191 1 29.12 370 PRO A N 1
ATOM 2902 C CA . PRO A 1 370 ? -51.281 -25.234 -7.469 1 29.12 370 PRO A CA 1
ATOM 2903 C C . PRO A 1 370 ? -52.375 -24.312 -7.984 1 29.12 370 PRO A C 1
ATOM 2905 O O . PRO A 1 370 ? -53.312 -23.984 -7.254 1 29.12 370 PRO A O 1
ATOM 2908 N N . VAL A 1 371 ? -51.938 -23.281 -8.734 1 28.61 371 VAL A N 1
ATOM 2909 C CA . VAL A 1 371 ? -52.906 -22.328 -9.297 1 28.61 371 VAL A CA 1
ATOM 2910 C C . VAL A 1 371 ? -53.969 -23.094 -10.117 1 28.61 371 VAL A C 1
ATOM 2912 O O . VAL A 1 371 ? -53.625 -23.812 -11.055 1 28.61 371 VAL A O 1
ATOM 2915 N N . LYS A 1 372 ? -55.125 -23.391 -9.523 1 29.44 372 LYS A N 1
ATOM 2916 C CA . LYS A 1 372 ? -56.344 -23.922 -10.148 1 29.44 372 LYS A CA 1
ATOM 2917 C C . LYS A 1 372 ? -56.719 -23.109 -11.375 1 29.44 372 LYS A C 1
ATOM 2919 O O . LYS A 1 372 ? -56.969 -21.906 -11.266 1 29.44 372 LYS A O 1
ATOM 2924 N N . MET A 1 373 ? -56.188 -23.422 -12.555 1 25.5 373 MET A N 1
ATOM 2925 C CA . MET A 1 373 ? -56.406 -22.859 -13.883 1 25.5 373 MET A CA 1
ATOM 2926 C C . MET A 1 373 ? -57.906 -22.828 -14.211 1 25.5 373 MET A C 1
ATOM 2928 O O . MET A 1 373 ? -58.531 -23.891 -14.328 1 25.5 373 MET A O 1
ATOM 2932 N N . LYS A 1 374 ? -58.656 -21.875 -13.508 1 28.17 374 LYS A N 1
ATOM 2933 C CA . LYS A 1 374 ? -60.031 -21.75 -13.922 1 28.17 374 LYS A CA 1
ATOM 2934 C C . LYS A 1 374 ? -60.156 -21.5 -15.422 1 28.17 374 LYS A C 1
ATOM 2936 O O . LYS A 1 374 ? -59.656 -20.5 -15.93 1 28.17 374 LYS A O 1
ATOM 2941 N N . VAL A 1 375 ? -60.219 -22.531 -16.297 1 28.22 375 VAL A N 1
ATOM 2942 C CA . VAL A 1 375 ? -60.438 -22.703 -17.719 1 28.22 375 VAL A CA 1
ATOM 2943 C C . VAL A 1 375 ? -61.688 -21.938 -18.141 1 28.22 375 VAL A C 1
ATOM 2945 O O . VAL A 1 375 ? -62.812 -22.297 -17.75 1 28.22 375 VAL A O 1
ATOM 2948 N N . MET A 1 376 ? -61.562 -20.516 -18.094 1 25.64 376 MET A N 1
ATOM 2949 C CA . MET A 1 376 ? -62.75 -19.797 -18.531 1 25.64 376 MET A CA 1
ATOM 2950 C C . MET A 1 376 ? -63.125 -20.156 -19.969 1 25.64 376 MET A C 1
ATOM 2952 O O . MET A 1 376 ? -62.25 -20.125 -20.859 1 25.64 376 MET A O 1
ATOM 2956 N N . ARG A 1 377 ? -64.125 -20.891 -20.172 1 28.84 377 ARG A N 1
ATOM 2957 C CA . ARG A 1 377 ? -64.875 -21.484 -21.281 1 28.84 377 ARG A CA 1
ATOM 2958 C C . ARG A 1 377 ? -65.312 -20.422 -22.25 1 28.84 377 ARG A C 1
ATOM 2960 O O . ARG A 1 377 ? -66.312 -19.75 -21.984 1 28.84 377 ARG A O 1
ATOM 2967 N N . ASP A 1 378 ? -64.25 -19.484 -22.672 1 22.84 378 ASP A N 1
ATOM 2968 C CA . ASP A 1 378 ? -64.75 -18.359 -23.469 1 22.84 378 ASP A CA 1
ATOM 2969 C C . ASP A 1 378 ? -65.625 -18.828 -24.625 1 22.84 378 ASP A C 1
ATOM 2971 O O . ASP A 1 378 ? -65.562 -19.984 -25.016 1 22.84 378 ASP A O 1
ATOM 2975 N N . SER A 1 379 ? -65.938 -17.781 -25.484 1 24.56 379 SER A N 1
ATOM 2976 C CA . SER A 1 379 ? -67.062 -17.281 -26.281 1 24.56 379 SER A CA 1
ATOM 2977 C C . SER A 1 379 ? -67.125 -18.016 -27.625 1 24.56 379 SER A C 1
ATOM 2979 O O . SER A 1 379 ? -66.125 -18.484 -28.141 1 24.56 379 SER A O 1
ATOM 2981 N N . ALA A 1 380 ? -68.312 -18.281 -28.078 1 26.56 380 ALA A N 1
ATOM 2982 C CA . ALA A 1 380 ? -69.125 -18.906 -29.125 1 26.56 380 ALA A CA 1
ATOM 2983 C C . ALA A 1 380 ? -68.812 -18.297 -30.484 1 26.56 380 ALA A C 1
ATOM 2985 O O . ALA A 1 380 ? -69.188 -17.172 -30.781 1 26.56 380 ALA A O 1
ATOM 2986 N N . ILE A 1 381 ? -67.562 -18.203 -30.984 1 26.23 381 ILE A N 1
ATOM 2987 C CA . ILE A 1 381 ? -67.25 -17.672 -32.312 1 26.23 381 ILE A CA 1
ATOM 2988 C C . ILE A 1 381 ? -68.125 -18.406 -33.344 1 26.23 381 ILE A C 1
ATOM 2990 O O . ILE A 1 381 ? -68 -19.625 -33.531 1 26.23 381 ILE A O 1
ATOM 2994 N N . THR A 1 382 ? -69.375 -18 -33.469 1 22.98 382 THR A N 1
ATOM 2995 C CA . THR A 1 382 ? -70.438 -18.359 -34.438 1 22.98 382 THR A CA 1
ATOM 2996 C C . THR A 1 382 ? -69.875 -18.25 -35.844 1 22.98 382 THR A C 1
ATOM 2998 O O . THR A 1 382 ? -69.312 -17.234 -36.219 1 22.98 382 THR A O 1
ATOM 3001 N N . ALA A 1 383 ? -69.5 -19.312 -36.531 1 25.91 383 ALA A N 1
ATOM 3002 C CA . ALA A 1 383 ? -69.188 -19.656 -37.938 1 25.91 383 ALA A CA 1
ATOM 3003 C C . ALA A 1 383 ? -70.188 -19.062 -38.906 1 25.91 383 ALA A C 1
ATOM 3005 O O . ALA A 1 383 ? -71.312 -19.516 -38.969 1 25.91 383 ALA A O 1
ATOM 3006 N N . SER A 1 384 ? -70.562 -17.734 -38.812 1 21.7 384 SER A N 1
ATOM 3007 C CA . SER A 1 384 ? -71.312 -17.328 -39.969 1 21.7 384 SER A CA 1
ATOM 3008 C C . SER A 1 384 ? -70.438 -17.25 -41.219 1 21.7 384 SER A C 1
ATOM 3010 O O . SER A 1 384 ? -69.312 -16.812 -41.125 1 21.7 384 SER A O 1
ATOM 3012 N N . MET B 1 1 ? 49.75 55.25 40.281 1 18.62 1 MET B N 1
ATOM 3013 C CA . MET B 1 1 ? 50.5 54.156 39.688 1 18.62 1 MET B CA 1
ATOM 3014 C C . MET B 1 1 ? 49.625 53.406 38.656 1 18.62 1 MET B C 1
ATOM 3016 O O . MET B 1 1 ? 50.062 53.156 37.531 1 18.62 1 MET B O 1
ATOM 3020 N N . PHE B 1 2 ? 48.75 52.406 39.156 1 19.41 2 PHE B N 1
ATOM 3021 C CA . PHE B 1 2 ? 48.656 51.094 38.531 1 19.41 2 PHE B CA 1
ATOM 3022 C C . PHE B 1 2 ? 47.656 51.125 37.375 1 19.41 2 PHE B C 1
ATOM 3024 O O . PHE B 1 2 ? 47 50.125 37.094 1 19.41 2 PHE B O 1
ATOM 3031 N N . LEU B 1 3 ? 47.219 52.25 36.938 1 20.44 3 LEU B N 1
ATOM 3032 C CA . LEU B 1 3 ? 46.125 52.469 35.969 1 20.44 3 LEU B CA 1
ATOM 3033 C C . LEU B 1 3 ? 46.438 51.781 34.656 1 20.44 3 LEU B C 1
ATOM 3035 O O . LEU B 1 3 ? 47.25 52.25 33.844 1 20.44 3 LEU B O 1
ATOM 3039 N N . GLN B 1 4 ? 46.625 50.344 34.781 1 20.62 4 GLN B N 1
ATOM 3040 C CA . GLN B 1 4 ? 47.031 49.312 33.844 1 20.62 4 GLN B CA 1
ATOM 3041 C C . GLN B 1 4 ? 46.094 49.25 32.625 1 20.62 4 GLN B C 1
ATOM 3043 O O . GLN B 1 4 ? 44.906 48.875 32.75 1 20.62 4 GLN B O 1
ATOM 3048 N N . ARG B 1 5 ? 46.156 50.188 31.734 1 19.58 5 ARG B N 1
ATOM 3049 C CA . ARG B 1 5 ? 45.531 50.625 30.5 1 19.58 5 ARG B CA 1
ATOM 3050 C C . ARG B 1 5 ? 45.5 49.5 29.469 1 19.58 5 ARG B C 1
ATOM 3052 O O . ARG B 1 5 ? 46.531 48.906 29.203 1 19.58 5 ARG B O 1
ATOM 3059 N N . GLN B 1 6 ? 44.312 48.875 29.219 1 19.81 6 GLN B N 1
ATOM 3060 C CA . GLN B 1 6 ? 43.625 47.844 28.469 1 19.81 6 GLN B CA 1
ATOM 3061 C C . GLN B 1 6 ? 44.062 47.812 27.016 1 19.81 6 GLN B C 1
ATOM 3063 O O . GLN B 1 6 ? 44.469 48.875 26.469 1 19.81 6 GLN B O 1
ATOM 3068 N N . HIS B 1 7 ? 44.219 46.625 26.391 1 19.94 7 HIS B N 1
ATOM 3069 C CA . HIS B 1 7 ? 44.75 45.719 25.375 1 19.94 7 HIS B CA 1
ATOM 3070 C C . HIS B 1 7 ? 44.031 45.906 24.047 1 19.94 7 HIS B C 1
ATOM 3072 O O . HIS B 1 7 ? 42.938 45.406 23.844 1 19.94 7 HIS B O 1
ATOM 3078 N N . ARG B 1 8 ? 44 47.094 23.391 1 18.39 8 ARG B N 1
ATOM 3079 C CA . ARG B 1 8 ? 43.312 47.438 22.156 1 18.39 8 ARG B CA 1
ATOM 3080 C C . ARG B 1 8 ? 43.812 46.625 20.984 1 18.39 8 ARG B C 1
ATOM 3082 O O . ARG B 1 8 ? 44.906 46.875 20.453 1 18.39 8 ARG B O 1
ATOM 3089 N N . GLN B 1 9 ? 43.688 45.219 21.031 1 19.28 9 GLN B N 1
ATOM 3090 C CA . GLN B 1 9 ? 44.188 44.312 20.016 1 19.28 9 GLN B CA 1
ATOM 3091 C C . GLN B 1 9 ? 43.562 44.594 18.641 1 19.28 9 GLN B C 1
ATOM 3093 O O . GLN B 1 9 ? 42.406 44.281 18.406 1 19.28 9 GLN B O 1
ATOM 3098 N N . ARG B 1 10 ? 43.75 45.688 18.078 1 17.14 10 ARG B N 1
ATOM 3099 C CA . ARG B 1 10 ? 43.188 46.156 16.828 1 17.14 10 ARG B CA 1
ATOM 3100 C C . ARG B 1 10 ? 43.5 45.188 15.688 1 17.14 10 ARG B C 1
ATOM 3102 O O . ARG B 1 10 ? 44.5 44.469 15.719 1 17.14 10 ARG B O 1
ATOM 3109 N N . GLU B 1 11 ? 42.625 45 14.594 1 18.17 11 GLU B N 1
ATOM 3110 C CA . GLU B 1 11 ? 41.875 44.219 13.609 1 18.17 11 GLU B CA 1
ATOM 3111 C C . GLU B 1 11 ? 42.719 43.969 12.359 1 18.17 11 GLU B C 1
ATOM 3113 O O . GLU B 1 11 ? 42.75 42.875 11.82 1 18.17 11 GLU B O 1
ATOM 3118 N N . VAL B 1 12 ? 43.312 44.875 11.609 1 17.08 12 VAL B N 1
ATOM 3119 C CA . VAL B 1 12 ? 42.781 45.188 10.273 1 17.08 12 VAL B CA 1
ATOM 3120 C C . VAL B 1 12 ? 43.469 44.281 9.242 1 17.08 12 VAL B C 1
ATOM 3122 O O . VAL B 1 12 ? 42.812 43.625 8.453 1 17.08 12 VAL B O 1
ATOM 3125 N N . GLY B 1 13 ? 44.5 44.719 8.445 1 17.34 13 GLY B N 1
ATOM 3126 C CA . GLY B 1 13 ? 44.5 44.969 7.012 1 17.34 13 GLY B CA 1
ATOM 3127 C C . GLY B 1 13 ? 45.188 43.906 6.207 1 17.34 13 GLY B C 1
ATOM 3128 O O . GLY B 1 13 ? 46 44.219 5.312 1 17.34 13 GLY B O 1
ATOM 3129 N N . MET B 1 14 ? 45.062 42.625 6.473 1 18.22 14 MET B N 1
ATOM 3130 C CA . MET B 1 14 ? 46.031 41.719 5.84 1 18.22 14 MET B CA 1
ATOM 3131 C C . MET B 1 14 ? 45.844 41.719 4.324 1 18.22 14 MET B C 1
ATOM 3133 O O . MET B 1 14 ? 44.75 41.344 3.834 1 18.22 14 MET B O 1
ATOM 3137 N N . MET B 1 15 ? 46.562 42.438 3.559 1 16.86 15 MET B N 1
ATOM 3138 C CA . MET B 1 15 ? 46.562 42.812 2.146 1 16.86 15 MET B CA 1
ATOM 3139 C C . MET B 1 15 ? 46.719 41.594 1.263 1 16.86 15 MET B C 1
ATOM 3141 O O . MET B 1 15 ? 47.031 40.5 1.75 1 16.86 15 MET B O 1
ATOM 3145 N N . ALA B 1 16 ? 47.344 41.625 -0.012 1 17.81 16 ALA B N 1
ATOM 3146 C CA . ALA B 1 16 ? 47.031 41.594 -1.434 1 17.81 16 ALA B CA 1
ATOM 3147 C C . ALA B 1 16 ? 47.594 40.344 -2.104 1 17.81 16 ALA B C 1
ATOM 3149 O O . ALA B 1 16 ? 47.125 39.938 -3.154 1 17.81 16 ALA B O 1
ATOM 3150 N N . PRO B 1 17 ? 48.312 39.375 -1.561 1 18.45 17 PRO B N 1
ATOM 3151 C CA . PRO B 1 17 ? 49.344 39 -2.551 1 18.45 17 PRO B CA 1
ATOM 3152 C C . PRO B 1 17 ? 48.75 38.188 -3.711 1 18.45 17 PRO B C 1
ATOM 3154 O O . PRO B 1 17 ? 47.875 37.344 -3.508 1 18.45 17 PRO B O 1
ATOM 3157 N N . ALA B 1 18 ? 48.75 38.625 -5.02 1 18.27 18 ALA B N 1
ATOM 3158 C CA . ALA B 1 18 ? 48.281 38.375 -6.371 1 18.27 18 ALA B CA 1
ATOM 3159 C C . ALA B 1 18 ? 48.906 37.125 -6.969 1 18.27 18 ALA B C 1
ATOM 3161 O O . ALA B 1 18 ? 50.062 37.125 -7.379 1 18.27 18 ALA B O 1
ATOM 3162 N N . SER B 1 19 ? 48.719 35.875 -6.41 1 16.97 19 SER B N 1
ATOM 3163 C CA . SER B 1 19 ? 49.5 34.75 -6.918 1 16.97 19 SER B CA 1
ATOM 3164 C C . SER B 1 19 ? 49.031 34.344 -8.305 1 16.97 19 SER B C 1
ATOM 3166 O O . SER B 1 19 ? 47.812 34.094 -8.5 1 16.97 19 SER B O 1
ATOM 3168 N N . HIS B 1 20 ? 49.656 34.719 -9.461 1 18.28 20 HIS B N 1
ATOM 3169 C CA . HIS B 1 20 ? 49.469 34.688 -10.906 1 18.28 20 HIS B CA 1
ATOM 3170 C C . HIS B 1 20 ? 49.531 33.25 -11.445 1 18.28 20 HIS B C 1
ATOM 3172 O O . HIS B 1 20 ? 50.594 32.812 -11.93 1 18.28 20 HIS B O 1
ATOM 3178 N N . CYS B 1 21 ? 48.938 32.188 -10.859 1 17.45 21 CYS B N 1
ATOM 3179 C CA . CYS B 1 21 ? 49.281 30.859 -11.344 1 17.45 21 CYS B CA 1
ATOM 3180 C C . CYS B 1 21 ? 48.75 30.641 -12.75 1 17.45 21 CYS B C 1
ATOM 3182 O O . CYS B 1 21 ? 47.531 30.734 -12.969 1 17.45 21 CYS B O 1
ATOM 3184 N N . LEU B 1 22 ? 49.531 30.828 -13.836 1 18.3 22 LEU B N 1
ATOM 3185 C CA . LEU B 1 22 ? 49.375 30.844 -15.289 1 18.3 22 LEU B CA 1
ATOM 3186 C C . LEU B 1 22 ? 49.031 29.438 -15.805 1 18.3 22 LEU B C 1
ATOM 3188 O O . LEU B 1 22 ? 49.906 28.562 -15.844 1 18.3 22 LEU B O 1
ATOM 3192 N N . LEU B 1 23 ? 47.969 28.734 -15.383 1 17.75 23 LEU B N 1
ATOM 3193 C CA . LEU B 1 23 ? 47.719 27.375 -15.836 1 17.75 23 LEU B CA 1
ATOM 3194 C C . LEU B 1 23 ? 47.344 27.344 -17.312 1 17.75 23 LEU B C 1
ATOM 3196 O O . LEU B 1 23 ? 46.344 27.922 -17.719 1 17.75 23 LEU B O 1
ATOM 3200 N N . ALA B 1 24 ? 48.219 27.344 -18.312 1 18.67 24 ALA B N 1
ATOM 3201 C CA . ALA B 1 24 ? 48.062 27.375 -19.766 1 18.67 24 ALA B CA 1
ATOM 3202 C C . ALA B 1 24 ? 47.344 26.125 -20.25 1 18.67 24 ALA B C 1
ATOM 3204 O O . ALA B 1 24 ? 47.812 25 -20.047 1 18.67 24 ALA B O 1
ATOM 3205 N N . VAL B 1 25 ? 46 26.156 -20.469 1 18.77 25 VAL B N 1
ATOM 3206 C CA . VAL B 1 25 ? 44.969 25.234 -20.953 1 18.77 25 VAL B CA 1
ATOM 3207 C C . VAL B 1 25 ? 45.25 24.875 -22.406 1 18.77 25 VAL B C 1
ATOM 3209 O O . VAL B 1 25 ? 45.281 25.75 -23.281 1 18.77 25 VAL B O 1
ATOM 3212 N N . SER B 1 26 ? 46 23.922 -22.766 1 19.03 26 SER B N 1
ATOM 3213 C CA . SER B 1 26 ? 46.281 23.375 -24.094 1 19.03 26 SER B CA 1
ATOM 3214 C C . SER B 1 26 ? 45 22.984 -24.812 1 19.03 26 SER B C 1
ATOM 3216 O O . SER B 1 26 ? 44.062 22.5 -24.188 1 19.03 26 SER B O 1
ATOM 3218 N N . ARG B 1 27 ? 44.656 23.438 -26.047 1 19.52 27 ARG B N 1
ATOM 3219 C CA . ARG B 1 27 ? 43.594 23.641 -27.047 1 19.52 27 ARG B CA 1
ATOM 3220 C C . ARG B 1 27 ? 43.188 22.328 -27.688 1 19.52 27 ARG B C 1
ATOM 3222 O O . ARG B 1 27 ? 43.812 21.859 -28.641 1 19.52 27 ARG B O 1
ATOM 3229 N N . ARG B 1 28 ? 42.969 21.188 -27.062 1 18.56 28 ARG B N 1
ATOM 3230 C CA . ARG B 1 28 ? 42.688 19.984 -27.844 1 18.56 28 ARG B CA 1
ATOM 3231 C C . ARG B 1 28 ? 41.469 20.188 -28.719 1 18.56 28 ARG B C 1
ATOM 3233 O O . ARG B 1 28 ? 40.469 20.781 -28.281 1 18.56 28 ARG B O 1
ATOM 3240 N N . ARG B 1 29 ? 41.406 19.969 -30.078 1 19.36 29 ARG B N 1
ATOM 3241 C CA . ARG B 1 29 ? 40.719 20.078 -31.344 1 19.36 29 ARG B CA 1
ATOM 3242 C C . ARG B 1 29 ? 39.469 19.203 -31.344 1 19.36 29 ARG B C 1
ATOM 3244 O O . ARG B 1 29 ? 39.531 18 -31.578 1 19.36 29 ARG B O 1
ATOM 3251 N N . LEU B 1 30 ? 38.531 19.141 -30.328 1 18.5 30 LEU B N 1
ATOM 3252 C CA . LEU B 1 30 ? 37.406 18.219 -30.391 1 18.5 30 LEU B CA 1
ATOM 3253 C C . LEU B 1 30 ? 36.469 18.594 -31.531 1 18.5 30 LEU B C 1
ATOM 3255 O O . LEU B 1 30 ? 35.875 19.688 -31.516 1 18.5 30 LEU B O 1
ATOM 3259 N N . LEU B 1 31 ? 36.562 18.094 -32.781 1 18.64 31 LEU B N 1
ATOM 3260 C CA . LEU B 1 31 ? 35.719 18.297 -33.938 1 18.64 31 LEU B CA 1
ATOM 3261 C C . LEU B 1 31 ? 34.281 17.891 -33.656 1 18.64 31 LEU B C 1
ATOM 3263 O O . LEU B 1 31 ? 34 16.75 -33.281 1 18.64 31 LEU B O 1
ATOM 3267 N N . TRP B 1 32 ? 33.25 18.781 -33.312 1 18.98 32 TRP B N 1
ATOM 3268 C CA . TRP B 1 32 ? 31.828 18.875 -32.969 1 18.98 32 TRP B CA 1
ATOM 3269 C C . TRP B 1 32 ? 30.938 18.531 -34.156 1 18.98 32 TRP B C 1
ATOM 3271 O O . TRP B 1 32 ? 30.766 19.344 -35.062 1 18.98 32 TRP B O 1
ATOM 3281 N N . ARG B 1 33 ? 31.094 17.516 -34.969 1 18.97 33 ARG B N 1
ATOM 3282 C CA . ARG B 1 33 ? 30.219 17.531 -36.125 1 18.97 33 ARG B CA 1
ATOM 3283 C C . ARG B 1 33 ? 28.75 17.656 -35.688 1 18.97 33 ARG B C 1
ATOM 3285 O O . ARG B 1 33 ? 28.391 17.281 -34.594 1 18.97 33 ARG B O 1
ATOM 3292 N N . ASN B 1 34 ? 27.688 18.172 -36.656 1 19.19 34 ASN B N 1
ATOM 3293 C CA . ASN B 1 34 ? 26.422 18.844 -36.938 1 19.19 34 ASN B CA 1
ATOM 3294 C C . ASN B 1 34 ? 25.234 17.922 -36.719 1 19.19 34 ASN B C 1
ATOM 3296 O O . ASN B 1 34 ? 24.688 17.359 -37.656 1 19.19 34 ASN B O 1
ATOM 3300 N N . LEU B 1 35 ? 25.156 16.922 -35.875 1 20.31 35 LEU B N 1
ATOM 3301 C CA . LEU B 1 35 ? 24.016 16.047 -36.094 1 20.31 35 LEU B CA 1
ATOM 3302 C C . LEU B 1 35 ? 22.703 16.812 -35.938 1 20.31 35 LEU B C 1
ATOM 3304 O O . LEU B 1 35 ? 22.578 17.641 -35.031 1 20.31 35 LEU B O 1
ATOM 3308 N N . ARG B 1 36 ? 21.625 16.703 -36.938 1 20.38 36 ARG B N 1
ATOM 3309 C CA . ARG B 1 36 ? 20.375 17.344 -37.344 1 20.38 36 ARG B CA 1
ATOM 3310 C C . ARG B 1 36 ? 19.328 17.219 -36.25 1 20.38 36 ARG B C 1
ATOM 3312 O O . ARG B 1 36 ? 19 16.109 -35.812 1 20.38 36 ARG B O 1
ATOM 3319 N N . PRO B 1 37 ? 19 18.266 -35.375 1 20.69 37 PRO B N 1
ATOM 3320 C CA . PRO B 1 37 ? 18.188 18.375 -34.188 1 20.69 37 PRO B CA 1
ATOM 3321 C C . PRO B 1 37 ? 16.688 18.297 -34.469 1 20.69 37 PRO B C 1
ATOM 3323 O O . PRO B 1 37 ? 15.867 18.422 -33.562 1 20.69 37 PRO B O 1
ATOM 3326 N N . SER B 1 38 ? 16.109 18.25 -35.625 1 20.31 38 SER B N 1
ATOM 3327 C CA . SER B 1 38 ? 14.883 19 -35.812 1 20.31 38 SER B CA 1
ATOM 3328 C C . SER B 1 38 ? 13.711 18.344 -35.125 1 20.31 38 SER B C 1
ATOM 3330 O O . SER B 1 38 ? 12.805 17.797 -35.75 1 20.31 38 SER B O 1
ATOM 3332 N N . ALA B 1 39 ? 13.781 17.344 -34.281 1 20.09 39 ALA B N 1
ATOM 3333 C CA . ALA B 1 39 ? 12.492 16.734 -34 1 20.09 39 ALA B CA 1
ATOM 3334 C C . ALA B 1 39 ? 11.523 17.734 -33.375 1 20.09 39 ALA B C 1
ATOM 3336 O O . ALA B 1 39 ? 11.805 18.297 -32.344 1 20.09 39 ALA B O 1
ATOM 3337 N N . THR B 1 40 ? 10.727 18.484 -34.125 1 19.83 40 THR B N 1
ATOM 3338 C CA . THR B 1 40 ? 9.75 19.531 -33.875 1 19.83 40 THR B CA 1
ATOM 3339 C C . THR B 1 40 ? 8.734 19.094 -32.812 1 19.83 40 THR B C 1
ATOM 3341 O O . THR B 1 40 ? 8.031 18.094 -33 1 19.83 40 THR B O 1
ATOM 3344 N N . LEU B 1 41 ? 8.992 19.234 -31.562 1 22.09 41 LEU B N 1
ATOM 3345 C CA . LEU B 1 41 ? 8.023 19.25 -30.484 1 22.09 41 LEU B CA 1
ATOM 3346 C C . LEU B 1 41 ? 6.797 20.062 -30.859 1 22.09 41 LEU B C 1
ATOM 3348 O O . LEU B 1 41 ? 6.922 21.219 -31.281 1 22.09 41 LEU B O 1
ATOM 3352 N N . LEU B 1 42 ? 5.781 19.406 -31.391 1 22.53 42 LEU B N 1
ATOM 3353 C CA . LEU B 1 42 ? 4.613 20.203 -31.734 1 22.53 42 LEU B CA 1
ATOM 3354 C C . LEU B 1 42 ? 4.344 21.266 -30.672 1 22.53 42 LEU B C 1
ATOM 3356 O O . LEU B 1 42 ? 3.998 20.922 -29.531 1 22.53 42 LEU B O 1
ATOM 3360 N N . TRP B 1 43 ? 5.184 22.234 -30.562 1 22.31 43 TRP B N 1
ATOM 3361 C CA . TRP B 1 43 ? 5.031 23.562 -29.969 1 22.31 43 TRP B CA 1
ATOM 3362 C C . TRP B 1 43 ? 3.742 24.219 -30.438 1 22.31 43 TRP B C 1
ATOM 3364 O O . TRP B 1 43 ? 3.584 24.516 -31.625 1 22.31 43 TRP B O 1
ATOM 3374 N N . CYS B 1 44 ? 2.496 23.734 -29.984 1 23.56 44 CYS B N 1
ATOM 3375 C CA . CYS B 1 44 ? 1.519 24.75 -30.312 1 23.56 44 CYS B CA 1
ATOM 3376 C C . CYS B 1 44 ? 2.02 26.141 -29.922 1 23.56 44 CYS B C 1
ATOM 3378 O O . CYS B 1 44 ? 2.525 26.328 -28.812 1 23.56 44 CYS B O 1
ATOM 3380 N N . PRO B 1 45 ? 2.359 27 -30.781 1 24.17 45 PRO B N 1
ATOM 3381 C CA . PRO B 1 45 ? 2.928 28.344 -30.656 1 24.17 45 PRO B CA 1
ATOM 3382 C C . PRO B 1 45 ? 2.16 29.203 -29.656 1 24.17 45 PRO B C 1
ATOM 3384 O O . PRO B 1 45 ? 2.418 30.406 -29.562 1 24.17 45 PRO B O 1
ATOM 3387 N N . GLY B 1 46 ? 0.853 28.938 -29.344 1 24.8 46 GLY B N 1
ATOM 3388 C CA . GLY B 1 46 ? 0.468 30.141 -28.609 1 24.8 46 GLY B CA 1
ATOM 3389 C C . GLY B 1 46 ? 1.338 30.406 -27.391 1 24.8 46 GLY B C 1
ATOM 3390 O O . GLY B 1 46 ? 1.991 29.5 -26.875 1 24.8 46 GLY B O 1
ATOM 3391 N N . GLY B 1 47 ? 1.799 31.656 -27.078 1 24 47 GLY B N 1
ATOM 3392 C CA . GLY B 1 47 ? 2.734 32.312 -26.188 1 24 47 GLY B CA 1
ATOM 3393 C C . GLY B 1 47 ? 2.697 31.781 -24.766 1 24 47 GLY B C 1
ATOM 3394 O O . GLY B 1 47 ? 3.555 32.125 -23.953 1 24 47 GLY B O 1
ATOM 3395 N N . SER B 1 48 ? 1.442 31.609 -24.203 1 25.73 48 SER B N 1
ATOM 3396 C CA . SER B 1 48 ? 1.566 31.656 -22.75 1 25.73 48 SER B CA 1
ATOM 3397 C C . SER B 1 48 ? 2.318 30.438 -22.219 1 25.73 48 SER B C 1
ATOM 3399 O O . SER B 1 48 ? 2.092 29.312 -22.672 1 25.73 48 SER B O 1
ATOM 3401 N N . GLN B 1 49 ? 3.514 30.547 -21.75 1 27.47 49 GLN B N 1
ATOM 3402 C CA . GLN B 1 49 ? 4.586 29.797 -21.109 1 27.47 49 GLN B CA 1
ATOM 3403 C C . GLN B 1 49 ? 4.027 28.797 -20.094 1 27.47 49 GLN B C 1
ATOM 3405 O O . GLN B 1 49 ? 4.785 28.109 -19.422 1 27.47 49 GLN B O 1
ATOM 3410 N N . GLU B 1 50 ? 2.797 29.094 -19.625 1 28.36 50 GLU B N 1
ATOM 3411 C CA . GLU B 1 50 ? 2.609 28.375 -18.359 1 28.36 50 GLU B CA 1
ATOM 3412 C C . GLU B 1 50 ? 2.338 26.891 -18.609 1 28.36 50 GLU B C 1
ATOM 3414 O O . GLU B 1 50 ? 1.415 26.547 -19.344 1 28.36 50 GLU B O 1
ATOM 3419 N N . PRO B 1 51 ? 3.32 26.078 -18.375 1 30.97 51 PRO B N 1
ATOM 3420 C CA . PRO B 1 51 ? 3.248 24.625 -18.562 1 30.97 51 PRO B CA 1
ATOM 3421 C C . PRO B 1 51 ? 1.94 24.031 -18.047 1 30.97 51 PRO B C 1
ATOM 3423 O O . PRO B 1 51 ? 1.556 22.938 -18.469 1 30.97 51 PRO B O 1
ATOM 3426 N N . ALA B 1 52 ? 1.257 24.734 -17.062 1 31.91 52 ALA B N 1
ATOM 3427 C CA . ALA B 1 52 ? 0.038 24.203 -16.453 1 31.91 52 ALA B CA 1
ATOM 3428 C C . ALA B 1 52 ? -1.083 24.094 -17.484 1 31.91 52 ALA B C 1
ATOM 3430 O O . ALA B 1 52 ? -2.076 23.391 -17.266 1 31.91 52 ALA B O 1
ATOM 3431 N N . HIS B 1 53 ? -1.035 24.875 -18.562 1 28.88 53 HIS B N 1
ATOM 3432 C CA . HIS B 1 53 ? -2.16 25 -19.484 1 28.88 53 HIS B CA 1
ATOM 3433 C C . HIS B 1 53 ? -2.312 23.75 -20.344 1 28.88 53 HIS B C 1
ATOM 3435 O O . HIS B 1 53 ? -3.303 23.594 -21.062 1 28.88 53 HIS B O 1
ATOM 3441 N N . ALA B 1 54 ? -1.188 23.062 -20.469 1 32.66 54 ALA B N 1
ATOM 3442 C CA . ALA B 1 54 ? -1.336 21.984 -21.438 1 32.66 54 ALA B CA 1
ATOM 3443 C C . ALA B 1 54 ? -2.328 20.938 -20.953 1 32.66 54 ALA B C 1
ATOM 3445 O O . ALA B 1 54 ? -2.969 20.25 -21.766 1 32.66 54 ALA B O 1
ATOM 3446 N N . LEU B 1 55 ? -2.42 20.906 -19.609 1 34.66 55 LEU B N 1
ATOM 3447 C CA . LEU B 1 55 ? -3.186 19.812 -19.031 1 34.66 55 LEU B CA 1
ATOM 3448 C C . LEU B 1 55 ? -4.676 19.984 -19.297 1 34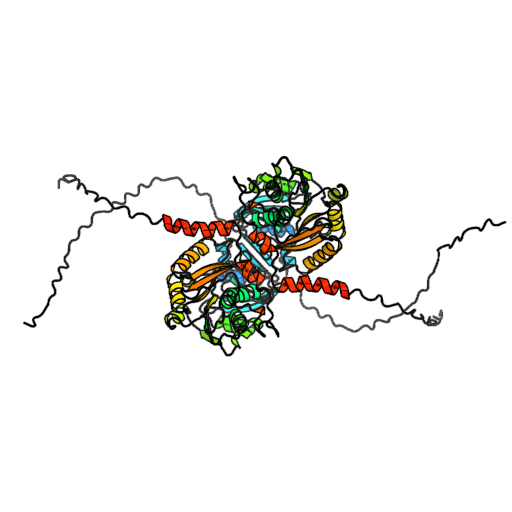.66 55 LEU B C 1
ATOM 3450 O O . LEU B 1 55 ? -5.387 19.016 -19.562 1 34.66 55 LEU B O 1
ATOM 3454 N N . VAL B 1 56 ? -5.18 21.266 -19.188 1 32 56 VAL B N 1
ATOM 3455 C CA . VAL B 1 56 ? -6.602 21.562 -19.312 1 32 56 VAL B CA 1
ATOM 3456 C C . VAL B 1 56 ? -7.004 21.516 -20.797 1 32 56 VAL B C 1
ATOM 3458 O O . VAL B 1 56 ? -8.18 21.344 -21.109 1 32 56 VAL B O 1
ATOM 3461 N N . ASN B 1 57 ? -6.117 21.797 -21.547 1 31.78 57 ASN B N 1
ATOM 3462 C CA . ASN B 1 57 ? -6.578 21.984 -22.922 1 31.78 57 ASN B CA 1
ATOM 3463 C C . ASN B 1 57 ? -7.109 20.688 -23.516 1 31.78 57 ASN B C 1
ATOM 3465 O O . ASN B 1 57 ? -7.777 20.703 -24.562 1 31.78 57 ASN B O 1
ATOM 3469 N N . GLN B 1 58 ? -6.402 19.625 -23.047 1 29.92 58 GLN B N 1
ATOM 3470 C CA . GLN B 1 58 ? -6.922 18.453 -23.734 1 29.92 58 GLN B CA 1
ATOM 3471 C C . GLN B 1 58 ? -8.273 18.031 -23.156 1 29.92 58 GLN B C 1
ATOM 3473 O O . GLN B 1 58 ? -8.859 17.031 -23.594 1 29.92 58 GLN B O 1
ATOM 3478 N N . ALA B 1 59 ? -8.75 18.656 -22.125 1 31.8 59 ALA B N 1
ATOM 3479 C CA . ALA B 1 59 ? -10.055 18.344 -21.547 1 31.8 59 ALA B CA 1
ATOM 3480 C C . ALA B 1 59 ? -11.172 18.625 -22.547 1 31.8 59 ALA B C 1
ATOM 3482 O O . ALA B 1 59 ? -12.344 18.359 -22.266 1 31.8 59 ALA B O 1
ATOM 3483 N N . LYS B 1 60 ? -10.992 19.375 -23.375 1 28.27 60 LYS B N 1
ATOM 3484 C CA . LYS B 1 60 ? -12.156 19.641 -24.219 1 28.27 60 LYS B CA 1
ATOM 3485 C C . LYS B 1 60 ? -12.57 18.391 -24.984 1 28.27 60 LYS B C 1
ATOM 3487 O O . LYS B 1 60 ? -13.508 18.422 -25.781 1 28.27 60 LYS B O 1
ATOM 3492 N N . ARG B 1 61 ? -11.602 17.391 -25.062 1 31.86 61 ARG B N 1
ATOM 3493 C CA . ARG B 1 61 ? -12.18 16.297 -25.844 1 31.86 61 ARG B CA 1
ATOM 3494 C C . ARG B 1 61 ? -12.922 15.312 -24.953 1 31.86 61 ARG B C 1
ATOM 3496 O O . ARG B 1 61 ? -12.617 15.195 -23.766 1 31.86 61 ARG B O 1
ATOM 3503 N N . SER B 1 62 ? -14.078 14.609 -25.234 1 32.69 62 SER B N 1
ATOM 3504 C CA . SER B 1 62 ? -15.141 13.891 -24.531 1 32.69 62 SER B CA 1
ATOM 3505 C C . SER B 1 62 ? -14.586 12.992 -23.438 1 32.69 62 SER B C 1
ATOM 3507 O O . SER B 1 62 ? -15.188 12.844 -22.375 1 32.69 62 SER B O 1
ATOM 3509 N N . THR B 1 63 ? -13.812 11.961 -23.75 1 37.66 63 THR B N 1
ATOM 3510 C CA . THR B 1 63 ? -13.328 11.047 -22.719 1 37.66 63 THR B CA 1
ATOM 3511 C C . THR B 1 63 ? -12.008 11.539 -22.141 1 37.66 63 THR B C 1
ATOM 3513 O O . THR B 1 63 ? -10.945 11.305 -22.719 1 37.66 63 THR B O 1
ATOM 3516 N N . SER B 1 64 ? -12.016 12.758 -21.516 1 43.06 64 SER B N 1
ATOM 3517 C CA . SER B 1 64 ? -10.797 13.438 -21.078 1 43.06 64 SER B CA 1
ATOM 3518 C C . SER B 1 64 ? -10.18 12.75 -19.875 1 43.06 64 SER B C 1
ATOM 3520 O O . SER B 1 64 ? -10.883 12.406 -18.922 1 43.06 64 SER B O 1
ATOM 3522 N N . THR B 1 65 ? -9.312 11.742 -20.141 1 46.69 65 THR B N 1
ATOM 3523 C CA . THR B 1 65 ? -8.43 11.281 -19.078 1 46.69 65 THR B CA 1
ATOM 3524 C C . THR B 1 65 ? -7.492 12.406 -18.641 1 46.69 65 THR B C 1
ATOM 3526 O O . THR B 1 65 ? -6.992 13.172 -19.469 1 46.69 65 THR B O 1
ATOM 3529 N N . ILE B 1 66 ? -7.715 12.867 -17.531 1 41.78 66 ILE B N 1
ATOM 3530 C CA . ILE B 1 66 ? -6.746 13.828 -17 1 41.78 66 ILE B CA 1
ATOM 3531 C C . ILE B 1 66 ? -5.578 13.086 -16.359 1 41.78 66 ILE B C 1
ATOM 3533 O O . ILE B 1 66 ? -5.781 12.203 -15.531 1 41.78 66 ILE B O 1
ATOM 3537 N N . GLN B 1 67 ? -4.516 13.102 -17.094 1 46.19 67 GLN B N 1
ATOM 3538 C CA . GLN B 1 67 ? -3.291 12.664 -16.438 1 46.19 67 GLN B CA 1
ATOM 3539 C C . GLN B 1 67 ? -2.924 13.594 -15.281 1 46.19 67 GLN B C 1
ATOM 3541 O O . GLN B 1 67 ? -2.68 14.781 -15.492 1 46.19 67 GLN B O 1
ATOM 3546 N N . CYS B 1 68 ? -3.352 13.25 -14.117 1 41.81 68 CYS B N 1
ATOM 3547 C CA . CYS B 1 68 ? -2.973 14.016 -12.938 1 41.81 68 CYS B CA 1
ATOM 3548 C C . CYS B 1 68 ? -1.544 13.695 -12.516 1 41.81 68 CYS B C 1
ATOM 3550 O O . CYS B 1 68 ? -1.145 12.531 -12.492 1 41.81 68 CYS B O 1
ATOM 3552 N N . GLY B 1 69 ? -0.68 14.68 -12.242 1 42.28 69 GLY B N 1
ATOM 3553 C CA . GLY B 1 69 ? 0.672 14.555 -11.719 1 42.28 69 GLY B CA 1
ATOM 3554 C C . GLY B 1 69 ? 1.741 14.852 -12.758 1 42.28 69 GLY B C 1
ATOM 3555 O O . GLY B 1 69 ? 2.854 14.328 -12.672 1 42.28 69 GLY B O 1
ATOM 3556 N N . LEU B 1 70 ? 1.314 15.461 -13.773 1 38.75 70 LEU B N 1
ATOM 3557 C CA . LEU B 1 70 ? 2.25 15.742 -14.859 1 38.75 70 LEU B CA 1
ATOM 3558 C C . LEU B 1 70 ? 3.535 16.359 -14.312 1 38.75 70 LEU B C 1
ATOM 3560 O O . LEU B 1 70 ? 4.629 16.016 -14.766 1 38.75 70 LEU B O 1
ATOM 3564 N N . ASN B 1 71 ? 3.301 17.328 -13.445 1 37.72 71 ASN B N 1
ATOM 3565 C CA . ASN B 1 71 ? 4.527 17.922 -12.922 1 37.72 71 ASN B CA 1
ATOM 3566 C C . ASN B 1 71 ? 5.336 16.906 -12.109 1 37.72 71 ASN B C 1
ATOM 3568 O O . ASN B 1 71 ? 6.562 16.859 -12.203 1 37.72 71 ASN B O 1
ATOM 3572 N N . TYR B 1 72 ? 4.602 16.172 -11.391 1 42.09 72 TYR B N 1
ATOM 3573 C CA . TYR B 1 72 ? 5.258 15.141 -10.602 1 42.09 72 TYR B CA 1
ATOM 3574 C C . TYR B 1 72 ? 5.742 14 -11.5 1 42.09 72 TYR B C 1
ATOM 3576 O O . TYR B 1 72 ? 6.762 13.367 -11.219 1 42.09 72 TYR B O 1
ATOM 3584 N N . PHE B 1 73 ? 5.059 13.883 -12.586 1 45.84 73 PHE B N 1
ATOM 3585 C CA . PHE B 1 73 ? 5.445 12.906 -13.594 1 45.84 73 PHE B CA 1
ATOM 3586 C C . PHE B 1 73 ? 6.871 13.156 -14.07 1 45.84 73 PHE B C 1
ATOM 3588 O O . PHE B 1 73 ? 7.641 12.211 -14.258 1 45.84 73 PHE B O 1
ATOM 3595 N N . PHE B 1 74 ? 7.137 14.445 -14.172 1 43.06 74 PHE B N 1
ATOM 3596 C CA . PHE B 1 74 ? 8.469 14.805 -14.648 1 43.06 74 PHE B CA 1
ATOM 3597 C C . PHE B 1 74 ? 9.531 14.422 -13.617 1 43.06 74 PHE B C 1
ATOM 3599 O O . PHE B 1 74 ? 10.672 14.133 -13.977 1 43.06 74 PHE B O 1
ATOM 3606 N N . TYR B 1 75 ? 8.953 14.281 -12.5 1 46.97 75 TYR B N 1
ATOM 3607 C CA . TYR B 1 75 ? 9.961 14.008 -11.477 1 46.97 75 TYR B CA 1
ATOM 3608 C C . TYR B 1 75 ? 10.031 12.523 -11.156 1 46.97 75 TYR B C 1
ATOM 3610 O O . TYR B 1 75 ? 11.109 11.984 -10.906 1 46.97 75 TYR B O 1
ATOM 3618 N N . THR B 1 76 ? 8.906 11.867 -11.414 1 58.22 76 THR B N 1
ATOM 3619 C CA . THR B 1 76 ? 8.922 10.492 -10.922 1 58.22 76 THR B CA 1
ATOM 3620 C C . THR B 1 76 ? 8.828 9.508 -12.078 1 58.22 76 THR B C 1
ATOM 3622 O O . THR B 1 76 ? 9.102 8.312 -11.914 1 58.22 76 THR B O 1
ATOM 3625 N N . GLY B 1 77 ? 8.648 10.117 -13.25 1 60.38 77 GLY B N 1
ATOM 3626 C CA . GLY B 1 77 ? 8.492 9.266 -14.414 1 60.38 77 GLY B CA 1
ATOM 3627 C C . GLY B 1 77 ? 7.242 8.414 -14.367 1 60.38 77 GLY B C 1
ATOM 3628 O O . GLY B 1 77 ? 7.129 7.418 -15.086 1 60.38 77 GLY B O 1
ATOM 3629 N N . GLU B 1 78 ? 6.359 8.688 -13.438 1 71.88 78 GLU B N 1
ATOM 3630 C CA . GLU B 1 78 ? 5.094 7.965 -13.336 1 71.88 78 GLU B CA 1
ATOM 3631 C C . GLU B 1 78 ? 3.93 8.922 -13.102 1 71.88 78 GLU B C 1
ATOM 3633 O O . GLU B 1 78 ? 4.105 9.992 -12.508 1 71.88 78 GLU B O 1
ATOM 3638 N N . ALA B 1 79 ? 2.836 8.578 -13.742 1 69.38 79 ALA B N 1
ATOM 3639 C CA . ALA B 1 79 ? 1.624 9.367 -13.531 1 69.38 79 ALA B CA 1
ATOM 3640 C C . ALA B 1 79 ? 0.398 8.461 -13.422 1 69.38 79 ALA B C 1
ATOM 3642 O O . ALA B 1 79 ? 0.375 7.363 -13.977 1 69.38 79 ALA B O 1
ATOM 3643 N N . HIS B 1 80 ? -0.51 8.953 -12.586 1 74.12 80 HIS B N 1
ATOM 3644 C CA . HIS B 1 80 ? -1.813 8.312 -12.484 1 74.12 80 HIS B CA 1
ATOM 3645 C C . HIS B 1 80 ? -2.846 9.008 -13.367 1 74.12 80 HIS B C 1
ATOM 3647 O O . HIS B 1 80 ? -2.881 10.242 -13.422 1 74.12 80 HIS B O 1
ATOM 3653 N N . SER B 1 81 ? -3.504 8.227 -14.086 1 75.12 81 SER B N 1
ATOM 3654 C CA . SER B 1 81 ? -4.582 8.758 -14.914 1 75.12 81 SER B CA 1
ATOM 3655 C C . SER B 1 81 ? -5.945 8.32 -14.398 1 75.12 81 SER B C 1
ATOM 3657 O O . SER B 1 81 ? -6.145 7.145 -14.086 1 75.12 81 SER B O 1
ATOM 3659 N N . LEU B 1 82 ? -6.766 9.328 -14.211 1 84.19 82 LEU B N 1
ATOM 3660 C CA . LEU B 1 82 ? -8.141 9.055 -13.797 1 84.19 82 LEU B CA 1
ATOM 3661 C C . LEU B 1 82 ? -9.133 9.492 -14.867 1 84.19 82 LEU B C 1
ATOM 3663 O O . LEU B 1 82 ? -8.953 10.539 -15.492 1 84.19 82 LEU B O 1
ATOM 3667 N N . LYS B 1 83 ? -10.094 8.695 -15.125 1 82.5 83 LYS B N 1
ATOM 3668 C CA . LYS B 1 83 ? -11.141 9.055 -16.078 1 82.5 83 LYS B CA 1
ATOM 3669 C C . LYS B 1 83 ? -12.008 10.195 -15.539 1 82.5 83 LYS B C 1
ATOM 3671 O O . LYS B 1 83 ? -12.531 10.109 -14.43 1 82.5 83 LYS B O 1
ATOM 3676 N N . VAL B 1 84 ? -12.125 11.211 -16.328 1 86.75 84 VAL B N 1
ATOM 3677 C CA . VAL B 1 84 ? -12.906 12.383 -15.961 1 86.75 84 VAL B CA 1
ATOM 3678 C C . VAL B 1 84 ? -14.305 12.289 -16.547 1 86.75 84 VAL B C 1
ATOM 3680 O O . VAL B 1 84 ? -14.469 12.188 -17.766 1 86.75 84 VAL B O 1
ATOM 3683 N N . GLU B 1 85 ? -15.242 12.328 -15.695 1 87.94 85 GLU B N 1
ATOM 3684 C CA . GLU B 1 85 ? -16.625 12.344 -16.172 1 87.94 85 GLU B CA 1
ATOM 3685 C C . GLU B 1 85 ? -17.109 13.773 -16.406 1 87.94 85 GLU B C 1
ATOM 3687 O O . GLU B 1 85 ? -17.797 14.055 -17.391 1 87.94 85 GLU B O 1
ATOM 3692 N N . LYS B 1 86 ? -16.75 14.586 -15.406 1 92.75 86 LYS B N 1
ATOM 3693 C CA . LYS B 1 86 ? -17.234 15.969 -15.422 1 92.75 86 LYS B CA 1
ATOM 3694 C C . LYS B 1 86 ? -16.297 16.875 -14.625 1 92.75 86 LYS B C 1
ATOM 3696 O O . LYS B 1 86 ? -15.844 16.516 -13.539 1 92.75 86 LYS B O 1
ATOM 3701 N N . ILE B 1 87 ? -15.992 18.047 -15.281 1 94.56 87 ILE B N 1
ATOM 3702 C CA . ILE B 1 87 ? -15.273 19.062 -14.523 1 94.56 87 ILE B CA 1
ATOM 3703 C C . ILE B 1 87 ? -16.25 19.844 -13.648 1 94.56 87 ILE B C 1
ATOM 3705 O O . ILE B 1 87 ? -17.234 20.391 -14.148 1 94.56 87 ILE B O 1
ATOM 3709 N N . LEU B 1 88 ? -16 19.906 -12.438 1 97.44 88 LEU B N 1
ATOM 3710 C CA . LEU B 1 88 ? -16.922 20.531 -11.492 1 97.44 88 LEU B CA 1
ATOM 3711 C C . LEU B 1 88 ? -16.453 21.938 -11.141 1 97.44 88 LEU B C 1
ATOM 3713 O O . LEU B 1 88 ? -17.281 22.812 -10.852 1 97.44 88 LEU B O 1
ATOM 3717 N N . TYR B 1 89 ? -15.141 22.156 -11.109 1 97.5 89 TYR B N 1
ATOM 3718 C CA . TYR B 1 89 ? -14.586 23.469 -10.75 1 97.5 89 TYR B CA 1
ATOM 3719 C C . TYR B 1 89 ? -13.188 23.641 -11.312 1 97.5 89 TYR B C 1
ATOM 3721 O O . TYR B 1 89 ? -12.398 22.688 -11.344 1 97.5 89 TYR B O 1
ATOM 3729 N N . GLN B 1 90 ? -12.859 24.781 -11.789 1 96.75 90 GLN B N 1
ATOM 3730 C CA . GLN B 1 90 ? -11.523 25.188 -12.195 1 96.75 90 GLN B CA 1
ATOM 3731 C C . GLN B 1 90 ? -11.273 26.656 -11.836 1 96.75 90 GLN B C 1
ATOM 3733 O O . GLN B 1 90 ? -12.062 27.531 -12.18 1 96.75 90 GLN B O 1
ATOM 3738 N N . GLY B 1 91 ? -10.234 26.828 -11.055 1 96.25 91 GLY B N 1
ATOM 3739 C CA . GLY B 1 91 ? -9.891 28.172 -10.641 1 96.25 91 GLY B CA 1
ATOM 3740 C C . GLY B 1 91 ? -8.43 28.312 -10.234 1 96.25 91 GLY B C 1
ATOM 3741 O O . GLY B 1 91 ? -7.676 27.344 -10.266 1 96.25 91 GLY B O 1
ATOM 3742 N N . LYS B 1 92 ? -8.086 29.562 -10.023 1 95.25 92 LYS B N 1
ATOM 3743 C CA . LYS B 1 92 ? -6.715 29.875 -9.633 1 95.25 92 LYS B CA 1
ATOM 3744 C C . LYS B 1 92 ? -6.676 30.844 -8.461 1 95.25 92 LYS B C 1
ATOM 3746 O O . LYS B 1 92 ? -7.422 31.828 -8.438 1 95.25 92 LYS B O 1
ATOM 3751 N N . SER B 1 93 ? -5.93 30.469 -7.449 1 95.12 93 SER B N 1
ATOM 3752 C CA . SER B 1 93 ? -5.645 31.375 -6.344 1 95.12 93 SER B CA 1
ATOM 3753 C C . SER B 1 93 ? -4.273 32.031 -6.5 1 95.12 93 SER B C 1
ATOM 3755 O O . SER B 1 93 ? -3.549 31.734 -7.453 1 95.12 93 SER B O 1
ATOM 3757 N N . PRO B 1 94 ? -3.949 32.969 -5.633 1 92.31 94 PRO B N 1
ATOM 3758 C CA . PRO B 1 94 ? -2.592 33.5 -5.688 1 92.31 94 PRO B CA 1
ATOM 3759 C C . PRO B 1 94 ? -1.517 32.438 -5.469 1 92.31 94 PRO B C 1
ATOM 3761 O O . PRO B 1 94 ? -0.342 32.688 -5.762 1 92.31 94 PRO B O 1
ATOM 3764 N N . TYR B 1 95 ? -1.897 31.297 -5.113 1 88.69 95 TYR B N 1
ATOM 3765 C CA . TYR B 1 95 ? -0.913 30.297 -4.707 1 88.69 95 TYR B CA 1
ATOM 3766 C C . TYR B 1 95 ? -0.857 29.156 -5.711 1 88.69 95 TYR B C 1
ATOM 3768 O O . TYR B 1 95 ? 0.214 28.609 -5.977 1 88.69 95 TYR B O 1
ATOM 3776 N N . GLN B 1 96 ? -2.004 28.828 -6.262 1 89.62 96 GLN B N 1
ATOM 3777 C CA . GLN B 1 96 ? -1.99 27.594 -7.035 1 89.62 96 GLN B CA 1
ATOM 3778 C C . GLN B 1 96 ? -3.256 27.453 -7.879 1 89.62 96 GLN B C 1
ATOM 3780 O O . GLN B 1 96 ? -4.223 28.188 -7.68 1 89.62 96 GLN B O 1
ATOM 3785 N N . GLU B 1 97 ? -3.152 26.547 -8.82 1 92.44 97 GLU B N 1
ATOM 3786 C CA . GLU B 1 97 ? -4.32 26.156 -9.602 1 92.44 97 GLU B CA 1
ATOM 3787 C C . GLU B 1 97 ? -5.152 25.109 -8.859 1 92.44 97 GLU B C 1
ATOM 3789 O O . GLU B 1 97 ? -4.598 24.188 -8.242 1 92.44 97 GLU B O 1
ATOM 3794 N N . VAL B 1 98 ? -6.492 25.328 -8.906 1 94.75 98 VAL B N 1
ATOM 3795 C CA . VAL B 1 98 ? -7.406 24.422 -8.219 1 94.75 98 VAL B CA 1
ATOM 3796 C C . VAL B 1 98 ? -8.367 23.797 -9.234 1 94.75 98 VAL B C 1
ATOM 3798 O O . VAL B 1 98 ? -9.016 24.516 -10 1 94.75 98 VAL B O 1
ATOM 3801 N N . LEU B 1 99 ? -8.438 22.484 -9.273 1 95.69 99 LEU B N 1
ATOM 3802 C CA . LEU B 1 99 ? -9.32 21.719 -10.156 1 95.69 99 LEU B CA 1
ATOM 3803 C C . LEU B 1 99 ? -10.094 20.656 -9.367 1 95.69 99 LEU B C 1
ATOM 3805 O O . LEU B 1 99 ? -9.523 19.984 -8.516 1 95.69 99 LEU B O 1
ATOM 3809 N N . VAL B 1 100 ? -11.469 20.625 -9.562 1 97.56 100 VAL B N 1
ATOM 3810 C CA . VAL B 1 100 ? -12.297 19.531 -9.062 1 97.56 100 VAL B CA 1
ATOM 3811 C C . VAL B 1 100 ? -13.023 18.859 -10.219 1 97.56 100 VAL B C 1
ATOM 3813 O O . VAL B 1 100 ? -13.625 19.531 -11.062 1 97.56 100 VAL B O 1
ATOM 3816 N N . PHE B 1 101 ? -12.914 17.547 -10.312 1 95.06 101 PHE B N 1
ATOM 3817 C CA . PHE B 1 101 ? -13.672 16.828 -11.32 1 95.06 101 PHE B CA 1
ATOM 3818 C C . PHE B 1 101 ? -14.281 15.555 -10.727 1 95.06 101 PHE B C 1
ATOM 3820 O O . PHE B 1 101 ? -13.875 15.109 -9.648 1 95.06 101 PHE B O 1
ATOM 3827 N N . GLU B 1 102 ? -15.289 15.078 -11.352 1 95.25 102 GLU B N 1
ATOM 3828 C CA . GLU B 1 102 ? -15.914 13.812 -10.992 1 95.25 102 GLU B CA 1
ATOM 3829 C C . GLU B 1 102 ? -15.273 12.648 -11.75 1 95.25 102 GLU B C 1
ATOM 3831 O O . GLU B 1 102 ? -15.156 12.688 -12.977 1 95.25 102 GLU B O 1
ATOM 3836 N N . SER B 1 103 ? -14.797 11.695 -10.992 1 91.5 103 SER B N 1
ATOM 3837 C CA . SER B 1 103 ? -14.227 10.484 -11.586 1 91.5 103 SER B CA 1
ATOM 3838 C C . SER B 1 103 ? -15.227 9.336 -11.57 1 91.5 103 SER B C 1
ATOM 3840 O O . SER B 1 103 ? -16.094 9.266 -10.695 1 91.5 103 SER B O 1
ATOM 3842 N N . SER B 1 104 ? -15.07 8.406 -12.492 1 87.12 104 SER B N 1
ATOM 3843 C CA . SER B 1 104 ? -15.977 7.266 -12.602 1 87.12 104 SER B CA 1
ATOM 3844 C C . SER B 1 104 ? -15.812 6.312 -11.422 1 87.12 104 SER B C 1
ATOM 3846 O O . SER B 1 104 ? -16.781 5.672 -11 1 87.12 104 SER B O 1
ATOM 3848 N N . THR B 1 105 ? -14.656 6.297 -10.898 1 88.81 105 THR B N 1
ATOM 3849 C CA . THR B 1 105 ? -14.344 5.266 -9.914 1 88.81 105 THR B CA 1
ATOM 3850 C C . THR B 1 105 ? -14.062 5.887 -8.547 1 88.81 105 THR B C 1
ATOM 3852 O O . THR B 1 105 ? -14.289 5.254 -7.516 1 88.81 105 THR B O 1
ATOM 3855 N N . TYR B 1 106 ? -13.68 7.16 -8.531 1 93.56 106 TYR B N 1
ATOM 3856 C CA . TYR B 1 106 ? -13.133 7.68 -7.285 1 93.56 106 TYR B CA 1
ATOM 3857 C C . TYR B 1 106 ? -13.977 8.844 -6.766 1 93.56 106 TYR B C 1
ATOM 3859 O O . TYR B 1 106 ? -13.562 9.555 -5.844 1 93.56 106 TYR B O 1
ATOM 3867 N N . GLY B 1 107 ? -15.133 9.094 -7.383 1 95.75 107 GLY B N 1
ATOM 3868 C CA . GLY B 1 107 ? -15.953 10.219 -6.965 1 95.75 107 GLY B CA 1
ATOM 3869 C C . GLY B 1 107 ? -15.336 11.562 -7.301 1 95.75 107 GLY B C 1
ATOM 3870 O O . GLY B 1 107 ? -14.688 11.711 -8.344 1 95.75 107 GLY B O 1
ATOM 3871 N N . ASN B 1 108 ? -15.602 12.523 -6.461 1 97.94 108 ASN B N 1
ATOM 3872 C CA . ASN B 1 108 ? -14.977 13.82 -6.688 1 97.94 108 ASN B CA 1
ATOM 3873 C C . ASN B 1 108 ? -13.477 13.781 -6.379 1 97.94 108 ASN B C 1
ATOM 3875 O O . ASN B 1 108 ? -13.055 13.133 -5.418 1 97.94 108 ASN B O 1
ATOM 3879 N N . VAL B 1 109 ? -12.742 14.508 -7.227 1 96.81 109 VAL B N 1
ATOM 3880 C CA . VAL B 1 109 ? -11.289 14.555 -7.105 1 96.81 109 VAL B CA 1
ATOM 3881 C C . VAL B 1 109 ? -10.82 16 -7.004 1 96.81 109 VAL B C 1
ATOM 3883 O O . VAL B 1 109 ? -11.203 16.844 -7.82 1 96.81 109 VAL B O 1
ATOM 3886 N N . LEU B 1 110 ? -10.047 16.328 -5.992 1 96.81 110 LEU B N 1
ATOM 3887 C CA . LEU B 1 110 ? -9.391 17.625 -5.863 1 96.81 110 LEU B CA 1
ATOM 3888 C C . LEU B 1 110 ? -7.969 17.562 -6.406 1 96.81 110 LEU B C 1
ATOM 3890 O O . LEU B 1 110 ? -7.18 16.703 -6 1 96.81 110 LEU B O 1
ATOM 3894 N N . VAL B 1 111 ? -7.668 18.438 -7.297 1 92.94 111 VAL B N 1
ATOM 3895 C CA . VAL B 1 111 ? -6.34 18.547 -7.887 1 92.94 111 VAL B CA 1
ATOM 3896 C C . VAL B 1 111 ? -5.785 19.953 -7.668 1 92.94 111 VAL B C 1
ATOM 3898 O O . VAL B 1 111 ? -6.457 20.953 -7.969 1 92.94 111 VAL B O 1
ATOM 3901 N N . LEU B 1 112 ? -4.602 20.031 -7.094 1 91.19 112 LEU B N 1
ATOM 3902 C CA . LEU B 1 112 ? -3.893 21.297 -6.922 1 91.19 112 LEU B CA 1
ATOM 3903 C C . LEU B 1 112 ? -2.592 21.297 -7.719 1 91.19 112 LEU B C 1
ATOM 3905 O O . LEU B 1 112 ? -1.747 20.422 -7.547 1 91.19 112 LEU B O 1
ATOM 3909 N N . ASP B 1 113 ? -2.477 22.25 -8.609 1 86.06 113 ASP B N 1
ATOM 3910 C CA . ASP B 1 113 ? -1.315 22.344 -9.492 1 86.06 113 ASP B CA 1
ATOM 3911 C C . ASP B 1 113 ? -1.044 21 -10.188 1 86.06 113 ASP B C 1
ATOM 3913 O O . ASP B 1 113 ? 0.099 20.547 -10.234 1 86.06 113 ASP B O 1
ATOM 3917 N N . GLY B 1 114 ? -2.078 20.359 -10.492 1 82.62 114 GLY B N 1
ATOM 3918 C CA . GLY B 1 114 ? -1.967 19.156 -11.305 1 82.62 114 GLY B CA 1
ATOM 3919 C C . GLY B 1 114 ? -1.717 17.906 -10.492 1 82.62 114 GLY B C 1
ATOM 3920 O O . GLY B 1 114 ? -1.588 16.812 -11.047 1 82.62 114 GLY B O 1
ATOM 3921 N N . ILE B 1 115 ? -1.705 18 -9.18 1 86.75 115 ILE B N 1
ATOM 3922 C CA . ILE B 1 115 ? -1.436 16.859 -8.312 1 86.75 115 ILE B CA 1
ATOM 3923 C C . ILE B 1 115 ? -2.703 16.469 -7.555 1 86.75 115 ILE B C 1
ATOM 3925 O O . ILE B 1 115 ? -3.354 17.328 -6.945 1 86.75 115 ILE B O 1
ATOM 3929 N N . VAL B 1 116 ? -2.984 15.242 -7.633 1 90.94 116 VAL B N 1
ATOM 3930 C CA . VAL B 1 116 ? -4.148 14.766 -6.898 1 90.94 116 VAL B CA 1
ATOM 3931 C C . VAL B 1 116 ? -3.924 14.938 -5.398 1 90.94 116 VAL B C 1
ATOM 3933 O O . VAL B 1 116 ? -2.93 14.453 -4.855 1 90.94 116 VAL B O 1
ATOM 3936 N N . GLN B 1 117 ? -4.871 15.609 -4.762 1 93.44 117 GLN B N 1
ATOM 3937 C CA . GLN B 1 117 ? -4.793 15.82 -3.318 1 93.44 117 GLN B CA 1
ATOM 3938 C C . GLN B 1 117 ? -5.652 14.812 -2.566 1 93.44 117 GLN B C 1
ATOM 3940 O O . GLN B 1 117 ? -5.262 14.328 -1.502 1 93.44 117 GLN B O 1
ATOM 3945 N N . LEU B 1 118 ? -6.832 14.609 -3.084 1 96 118 LEU B N 1
ATOM 3946 C CA . LEU B 1 118 ? -7.73 13.648 -2.463 1 96 118 LEU B CA 1
ATOM 3947 C C . LEU B 1 118 ? -8.844 13.242 -3.424 1 96 118 LEU B C 1
ATOM 3949 O O . LEU B 1 118 ? -9.078 13.922 -4.426 1 96 118 LEU B O 1
ATOM 3953 N N . THR B 1 119 ? -9.422 12.125 -3.148 1 96.88 119 THR B N 1
ATOM 3954 C CA . THR B 1 119 ? -10.648 11.664 -3.795 1 96.88 119 THR B CA 1
ATOM 3955 C C . THR B 1 119 ? -11.672 11.227 -2.756 1 96.88 119 THR B C 1
ATOM 3957 O O . THR B 1 119 ? -11.32 10.898 -1.622 1 96.88 119 THR B O 1
ATOM 3960 N N . ASP B 1 120 ? -12.906 11.18 -3.166 1 97.56 120 ASP B N 1
ATOM 3961 C CA . ASP B 1 120 ? -13.969 10.719 -2.271 1 97.56 120 ASP B CA 1
ATOM 3962 C C . ASP B 1 120 ? -13.719 9.281 -1.823 1 97.56 120 ASP B C 1
ATOM 3964 O O . ASP B 1 120 ? -14.062 8.906 -0.7 1 97.56 120 ASP B O 1
ATOM 3968 N N . LYS B 1 121 ? -13.141 8.57 -2.625 1 96.12 121 LYS B N 1
ATOM 3969 C CA . LYS B 1 121 ? -13.039 7.133 -2.387 1 96.12 121 LYS B CA 1
ATOM 3970 C C . LYS B 1 121 ? -11.93 6.816 -1.384 1 96.12 121 LYS B C 1
ATOM 3972 O O . LYS B 1 121 ? -12.102 5.961 -0.515 1 96.12 121 LYS B O 1
ATOM 3977 N N . ASP B 1 122 ? -10.805 7.496 -1.481 1 96.81 122 ASP B N 1
ATOM 3978 C CA . ASP B 1 122 ? -9.672 6.98 -0.72 1 96.81 122 ASP B CA 1
ATOM 3979 C C . ASP B 1 122 ? -9.141 8.031 0.256 1 96.81 122 ASP B C 1
ATOM 3981 O O . ASP B 1 122 ? -8.125 7.809 0.918 1 96.81 122 ASP B O 1
ATOM 3985 N N . GLU B 1 123 ? -9.852 9.211 0.404 1 97.94 123 GLU B N 1
ATOM 3986 C CA . GLU B 1 123 ? -9.375 10.258 1.294 1 97.94 123 GLU B CA 1
ATOM 3987 C C . GLU B 1 123 ? -9.234 9.75 2.727 1 97.94 123 GLU B C 1
ATOM 3989 O O . GLU B 1 123 ? -8.359 10.203 3.469 1 97.94 123 GLU B O 1
ATOM 3994 N N . CYS B 1 124 ? -9.992 8.789 3.123 1 98.19 124 CYS B N 1
ATOM 3995 C CA . CYS B 1 124 ? -10.016 8.273 4.488 1 98.19 124 CYS B CA 1
ATOM 3996 C C . CYS B 1 124 ? -8.672 7.672 4.871 1 98.19 124 CYS B C 1
ATOM 3998 O O . CYS B 1 124 ? -8.227 7.793 6.016 1 98.19 124 CYS B O 1
ATOM 4000 N N . ALA B 1 125 ? -8.055 7.02 3.855 1 98.56 125 ALA B N 1
ATOM 4001 C CA . ALA B 1 125 ? -6.773 6.379 4.148 1 98.56 125 ALA B CA 1
ATOM 4002 C C . ALA B 1 125 ? -5.75 7.398 4.641 1 98.56 125 ALA B C 1
ATOM 4004 O O . ALA B 1 125 ? -5.098 7.191 5.664 1 98.56 125 ALA B O 1
ATOM 4005 N N . TYR B 1 126 ? -5.695 8.492 3.953 1 98 126 TYR B N 1
ATOM 4006 C CA . TYR B 1 126 ? -4.727 9.516 4.316 1 98 126 TYR B CA 1
ATOM 4007 C C . TYR B 1 126 ? -5.148 10.242 5.586 1 98 126 TYR B C 1
ATOM 4009 O O . TYR B 1 126 ? -4.383 10.32 6.551 1 98 126 TYR B O 1
ATOM 4017 N N . GLN B 1 127 ? -6.387 10.781 5.645 1 98.25 127 GLN B N 1
ATOM 4018 C CA . GLN B 1 127 ? -6.859 11.617 6.738 1 98.25 127 GLN B CA 1
ATOM 4019 C C . GLN B 1 127 ? -6.805 10.867 8.07 1 98.25 127 GLN B C 1
ATOM 4021 O O . GLN B 1 127 ? -6.352 11.422 9.078 1 98.25 127 GLN B O 1
ATOM 4026 N N . GLU B 1 128 ? -7.27 9.664 8.062 1 98.75 128 GLU B N 1
ATOM 4027 C CA . GLU B 1 128 ? -7.316 8.883 9.289 1 98.75 128 GLU B CA 1
ATOM 4028 C C . GLU B 1 128 ? -5.91 8.531 9.773 1 98.75 128 GLU B C 1
ATOM 4030 O O . GLU B 1 128 ? -5.609 8.648 10.961 1 98.75 128 GLU B O 1
ATOM 4035 N N . MET B 1 129 ? -5.035 8.172 8.82 1 98.88 129 MET B N 1
ATOM 4036 C CA . MET B 1 129 ? -3.705 7.715 9.211 1 98.88 129 MET B CA 1
ATOM 4037 C C . MET B 1 129 ? -2.861 8.875 9.719 1 98.88 129 MET B C 1
ATOM 4039 O O . MET B 1 129 ? -2.264 8.789 10.797 1 98.88 129 MET B O 1
ATOM 4043 N N . VAL B 1 130 ? -2.854 9.984 9.008 1 98.56 130 VAL B N 1
ATOM 4044 C CA . VAL B 1 130 ? -2.006 11.102 9.398 1 98.56 130 VAL B CA 1
ATOM 4045 C C . VAL B 1 130 ? -2.438 11.625 10.773 1 98.56 130 VAL B C 1
ATOM 4047 O O . VAL B 1 130 ? -1.608 12.086 11.555 1 98.56 130 VAL B O 1
ATOM 4050 N N . THR B 1 131 ? -3.689 11.484 11.117 1 98.81 131 THR B N 1
ATOM 4051 C CA . THR B 1 131 ? -4.25 12.023 12.352 1 98.81 131 THR B CA 1
ATOM 4052 C C . THR B 1 131 ? -4.066 11.047 13.508 1 98.81 131 THR B C 1
ATOM 4054 O O . THR B 1 131 ? -3.473 11.391 14.531 1 98.81 131 THR B O 1
ATOM 4057 N N . HIS B 1 132 ? -4.48 9.797 13.32 1 98.81 132 HIS B N 1
ATOM 4058 C CA . HIS B 1 132 ? -4.629 8.875 14.438 1 98.81 132 HIS B CA 1
ATOM 4059 C C . HIS B 1 132 ? -3.299 8.219 14.797 1 98.81 132 HIS B C 1
ATOM 4061 O O . HIS B 1 132 ? -3.098 7.789 15.93 1 98.81 132 HIS B O 1
ATOM 4067 N N . LEU B 1 133 ? -2.373 8.156 13.859 1 98.88 133 LEU B N 1
ATOM 4068 C CA . LEU B 1 133 ? -1.045 7.668 14.219 1 98.88 133 LEU B CA 1
ATOM 4069 C C . LEU B 1 133 ? -0.426 8.523 15.312 1 98.88 133 LEU B C 1
ATOM 4071 O O . LEU B 1 133 ? 0.304 8.016 16.172 1 98.88 133 LEU B O 1
ATOM 4075 N N . ALA B 1 134 ? -0.728 9.828 15.297 1 98.75 134 ALA B N 1
ATOM 4076 C CA . ALA B 1 134 ? -0.19 10.734 16.312 1 98.75 134 ALA B CA 1
ATOM 4077 C C . ALA B 1 134 ? -1.095 10.789 17.547 1 98.75 134 ALA B C 1
ATOM 4079 O O . ALA B 1 134 ? -0.65 10.516 18.656 1 98.75 134 ALA B O 1
ATOM 4080 N N . LEU B 1 135 ? -2.393 11.023 17.344 1 98.81 135 LEU B N 1
ATOM 4081 C CA . LEU B 1 135 ? -3.285 11.32 18.469 1 98.81 135 LEU B CA 1
ATOM 4082 C C . LEU B 1 135 ? -3.551 10.078 19.297 1 98.81 135 LEU B C 1
ATOM 4084 O O . LEU B 1 135 ? -3.76 10.172 20.516 1 98.81 135 LEU B O 1
ATOM 4088 N N . CYS B 1 136 ? -3.516 8.898 18.656 1 98.81 136 CYS B N 1
ATOM 4089 C CA . CYS B 1 136 ? -3.752 7.676 19.422 1 98.81 136 CYS B CA 1
ATOM 4090 C C . CYS B 1 136 ? -2.479 7.219 20.125 1 98.81 136 CYS B C 1
ATOM 4092 O O . CYS B 1 136 ? -2.504 6.258 20.906 1 98.81 136 CYS B O 1
ATOM 4094 N N . SER B 1 137 ? -1.38 7.883 19.922 1 98.62 137 SER B N 1
ATOM 4095 C CA . SER B 1 137 ? -0.11 7.512 20.547 1 98.62 137 SER B CA 1
ATOM 4096 C C . SER B 1 137 ? 0.123 8.289 21.828 1 98.62 137 SER B C 1
ATOM 4098 O O . SER B 1 137 ? 1.1 8.039 22.547 1 98.62 137 SER B O 1
ATOM 4100 N N . ILE B 1 138 ? -0.696 9.25 22.172 1 98.31 138 ILE B N 1
ATOM 4101 C CA . ILE B 1 138 ? -0.617 9.992 23.422 1 98.31 138 ILE B CA 1
ATOM 4102 C C . ILE B 1 138 ? -1.938 9.867 24.188 1 98.31 138 ILE B C 1
ATOM 4104 O O . ILE B 1 138 ? -3.004 9.773 23.562 1 98.31 138 ILE B O 1
ATOM 4108 N N . PRO B 1 139 ? -1.931 9.812 25.406 1 96.56 139 PRO B N 1
ATOM 4109 C CA . PRO B 1 139 ? -3.096 9.414 26.203 1 96.56 139 PRO B CA 1
ATOM 4110 C C . PRO B 1 139 ? -4.25 10.406 26.094 1 96.56 139 PRO B C 1
ATOM 4112 O O . PRO B 1 139 ? -5.418 10.008 26.094 1 96.56 139 PRO B O 1
ATOM 4115 N N . SER B 1 140 ? -3.967 11.719 26.078 1 96.56 140 SER B N 1
ATOM 4116 C CA . SER B 1 140 ? -5.059 12.688 26.125 1 96.56 140 SER B CA 1
ATOM 4117 C C . SER B 1 140 ? -4.68 13.984 25.422 1 96.56 140 SER B C 1
ATOM 4119 O O . SER B 1 140 ? -4.461 15.008 26.078 1 96.56 140 SER B O 1
ATOM 4121 N N . PRO B 1 141 ? -4.719 13.969 24.109 1 98.12 141 PRO B N 1
ATOM 4122 C CA . PRO B 1 141 ? -4.434 15.227 23.406 1 98.12 141 PRO B CA 1
ATOM 4123 C C . PRO B 1 141 ? -5.457 16.312 23.719 1 98.12 141 PRO B C 1
ATOM 4125 O O . PRO B 1 141 ? -6.66 16.047 23.766 1 98.12 141 PRO B O 1
ATOM 4128 N N . LYS B 1 142 ? -4.984 17.547 23.906 1 98.75 142 LYS B N 1
ATOM 4129 C CA . LYS B 1 142 ? -5.875 18.641 24.266 1 98.75 142 LYS B CA 1
ATOM 4130 C C . LYS B 1 142 ? -5.797 19.781 23.234 1 98.75 142 LYS B C 1
ATOM 4132 O O . LYS B 1 142 ? -6.824 20.281 22.781 1 98.75 142 LYS B O 1
ATOM 4137 N N . ASN B 1 143 ? -4.598 20.219 22.984 1 98.88 143 ASN B N 1
ATOM 4138 C CA . ASN B 1 143 ? -4.352 21.281 22.016 1 98.88 143 ASN B CA 1
ATOM 4139 C C . ASN B 1 143 ? -3.645 20.75 20.766 1 98.88 143 ASN B C 1
ATOM 4141 O O . ASN B 1 143 ? -2.506 20.281 20.844 1 98.88 143 ASN B O 1
ATOM 4145 N N . VAL B 1 144 ? -4.305 20.891 19.594 1 98.94 144 VAL B N 1
ATOM 4146 C CA . VAL B 1 144 ? -3.779 20.312 18.359 1 98.94 144 VAL B CA 1
ATOM 4147 C C . VAL B 1 144 ? -3.684 21.391 17.281 1 98.94 144 VAL B C 1
ATOM 4149 O O . VAL B 1 144 ? -4.59 22.219 17.141 1 98.94 144 VAL B O 1
ATOM 4152 N N . LEU B 1 145 ? -2.557 21.406 16.578 1 98.75 145 LEU B N 1
ATOM 4153 C CA . LEU B 1 145 ? -2.363 22.312 15.445 1 98.75 145 LEU B CA 1
ATOM 4154 C C . LEU B 1 145 ? -2.307 21.516 14.141 1 98.75 145 LEU B C 1
ATOM 4156 O O . LEU B 1 145 ? -1.615 20.5 14.055 1 98.75 145 LEU B O 1
ATOM 4160 N N . VAL B 1 146 ? -3.012 22 13.172 1 98.44 146 VAL B N 1
ATOM 4161 C CA . VAL B 1 146 ? -2.953 21.469 11.82 1 98.44 146 VAL B CA 1
ATOM 4162 C C . VAL B 1 146 ? -2.322 22.484 10.883 1 98.44 146 VAL B C 1
ATOM 4164 O O . VAL B 1 146 ? -2.795 23.625 10.789 1 98.44 146 VAL B O 1
ATOM 4167 N N . VAL B 1 147 ? -1.243 22.094 10.258 1 96 147 VAL B N 1
ATOM 4168 C CA . VAL B 1 147 ? -0.612 22.906 9.219 1 96 147 VAL B CA 1
ATOM 4169 C C . VAL B 1 147 ? -1.055 22.406 7.844 1 96 147 VAL B C 1
ATOM 4171 O O . VAL B 1 147 ? -0.754 21.281 7.457 1 96 147 VAL B O 1
ATOM 4174 N N . GLY B 1 148 ? -1.661 23.266 7.074 1 94.38 148 GLY B N 1
ATOM 4175 C CA . GLY B 1 148 ? -2.352 22.828 5.871 1 94.38 148 GLY B CA 1
ATOM 4176 C C . GLY B 1 148 ? -3.691 22.172 6.16 1 94.38 148 GLY B C 1
ATOM 4177 O O . GLY B 1 148 ? -4.422 22.609 7.051 1 94.38 148 GLY B O 1
ATOM 4178 N N . GLY B 1 149 ? -4.137 21.234 5.312 1 95.69 149 GLY B N 1
ATOM 4179 C CA . GLY B 1 149 ? -5.367 20.484 5.547 1 95.69 149 GLY B CA 1
ATOM 4180 C C . GLY B 1 149 ? -6.617 21.297 5.254 1 95.69 149 GLY B C 1
ATOM 4181 O O . GLY B 1 149 ? -7.637 21.125 5.926 1 95.69 149 GLY B O 1
ATOM 4182 N N . GLY B 1 150 ? -6.535 22.141 4.34 1 96.69 150 GLY B N 1
ATOM 4183 C CA . GLY B 1 150 ? -7.637 23.047 4.023 1 96.69 150 GLY B CA 1
ATOM 4184 C C . GLY B 1 150 ? -8.914 22.297 3.65 1 96.69 150 GLY B C 1
ATOM 4185 O O . GLY B 1 150 ? -10.008 22.875 3.727 1 96.69 150 GLY B O 1
ATOM 4186 N N . ASP B 1 151 ? -8.789 21.078 3.264 1 97.62 151 ASP B N 1
ATOM 4187 C CA . ASP B 1 151 ? -9.953 20.312 2.834 1 97.62 151 ASP B CA 1
ATOM 4188 C C . ASP B 1 151 ? -10.836 19.953 4.023 1 97.62 151 ASP B C 1
ATOM 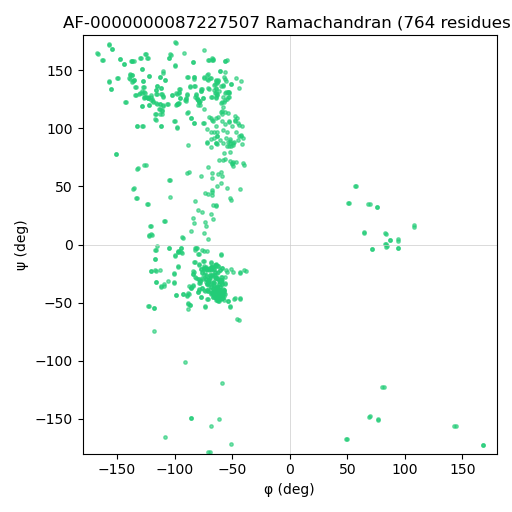4190 O O . ASP B 1 151 ? -11.992 19.578 3.848 1 97.62 151 ASP B O 1
ATOM 4194 N N . GLY B 1 152 ? -10.297 19.969 5.246 1 98.5 152 GLY B N 1
ATOM 4195 C CA . GLY B 1 152 ? -11.078 19.75 6.449 1 98.5 152 GLY B CA 1
ATOM 4196 C C . GLY B 1 152 ? -11.078 18.312 6.91 1 98.5 152 GLY B C 1
ATOM 4197 O O . GLY B 1 152 ? -11.664 17.984 7.949 1 98.5 152 GLY B O 1
ATOM 4198 N N . GLY B 1 153 ? -10.43 17.391 6.164 1 98.19 153 GLY B N 1
ATOM 4199 C CA . GLY B 1 153 ? -10.445 15.977 6.508 1 98.19 153 GLY B CA 1
ATOM 4200 C C . GLY B 1 153 ? -9.75 15.672 7.824 1 98.19 153 GLY B C 1
ATOM 4201 O O . GLY B 1 153 ? -10.258 14.906 8.641 1 98.19 153 GLY B O 1
ATOM 4202 N N . VAL B 1 154 ? -8.617 16.25 8.008 1 98.62 154 VAL B N 1
ATOM 4203 C CA . VAL B 1 154 ? -7.871 16.047 9.25 1 98.62 154 VAL B CA 1
ATOM 4204 C C . VAL B 1 154 ? -8.672 16.609 10.422 1 98.62 154 VAL B C 1
ATOM 4206 O O . VAL B 1 154 ? -8.711 16 11.5 1 98.62 154 VAL B O 1
ATOM 4209 N N . LEU B 1 155 ? -9.344 17.766 10.266 1 98.69 155 LEU B N 1
ATOM 4210 C CA . LEU B 1 155 ? -10.195 18.328 11.305 1 98.69 155 LEU B CA 1
ATOM 4211 C C . LEU B 1 155 ? -11.289 17.359 11.719 1 98.69 155 LEU B C 1
ATOM 4213 O O . LEU B 1 155 ? -11.547 17.172 12.906 1 98.69 155 LEU B O 1
ATOM 4217 N N . ARG B 1 156 ? -11.891 16.75 10.727 1 98.19 156 ARG B N 1
ATOM 4218 C CA . ARG B 1 156 ? -12.945 15.766 10.961 1 98.19 156 ARG B CA 1
ATOM 4219 C C . ARG B 1 156 ? -12.453 14.633 11.859 1 98.19 156 ARG B C 1
ATOM 4221 O O . ARG B 1 156 ? -13.156 14.195 12.766 1 98.19 156 ARG B O 1
ATOM 4228 N N . GLU B 1 157 ? -11.266 14.164 11.625 1 98.5 157 GLU B N 1
ATOM 4229 C CA . GLU B 1 157 ? -10.711 13.047 12.383 1 98.5 157 GLU B CA 1
ATOM 4230 C C . GLU B 1 157 ? -10.305 13.484 13.789 1 98.5 157 GLU B C 1
ATOM 4232 O O . GLU B 1 157 ? -10.508 12.75 14.758 1 98.5 157 GLU B O 1
ATOM 4237 N N . ILE B 1 158 ? -9.711 14.719 13.898 1 98.62 158 ILE B N 1
ATOM 4238 C CA . ILE B 1 158 ? -9.32 15.234 15.211 1 98.62 158 ILE B CA 1
ATOM 4239 C C . ILE B 1 158 ? -10.555 15.383 16.094 1 98.62 158 ILE B C 1
ATOM 4241 O O . ILE B 1 158 ? -10.5 15.109 17.297 1 98.62 158 ILE B O 1
ATOM 4245 N N . ALA B 1 159 ? -11.656 15.711 15.539 1 97.38 159 ALA B N 1
ATOM 4246 C CA . ALA B 1 159 ? -12.898 15.977 16.266 1 97.38 159 ALA B CA 1
ATOM 4247 C C . ALA B 1 159 ? -13.414 14.727 16.969 1 97.38 159 ALA B C 1
ATOM 4249 O O . ALA B 1 159 ? -14.234 14.805 17.875 1 97.38 159 ALA B O 1
ATOM 4250 N N . LYS B 1 160 ? -12.953 13.609 16.578 1 97.5 160 LYS B N 1
ATOM 4251 C CA . LYS B 1 160 ? -13.383 12.352 17.188 1 97.5 160 LYS B CA 1
ATOM 4252 C C . LYS B 1 160 ? -12.797 12.188 18.594 1 97.5 160 LYS B C 1
ATOM 4254 O O . LYS B 1 160 ? -13.25 11.344 19.359 1 97.5 160 LYS B O 1
ATOM 4259 N N . HIS B 1 161 ? -11.75 12.938 18.859 1 97.75 161 HIS B N 1
ATOM 4260 C CA . HIS B 1 161 ? -11.102 12.867 20.172 1 97.75 161 HIS B CA 1
ATOM 4261 C C . HIS B 1 161 ? -11.734 13.844 21.156 1 97.75 161 HIS B C 1
ATOM 4263 O O . HIS B 1 161 ? -11.547 15.055 21.047 1 97.75 161 HIS B O 1
ATOM 4269 N N . ASP B 1 162 ? -12.359 13.312 22.156 1 95.62 162 ASP B N 1
ATOM 4270 C CA . ASP B 1 162 ? -13.133 14.133 23.094 1 95.62 162 ASP B CA 1
ATOM 4271 C C . ASP B 1 162 ? -12.211 14.898 24.031 1 95.62 162 ASP B C 1
ATOM 4273 O O . ASP B 1 162 ? -12.609 15.898 24.641 1 95.62 162 ASP B O 1
ATOM 4277 N N . SER B 1 163 ? -10.992 14.445 24.188 1 97.81 163 SER B N 1
ATOM 4278 C CA . SER B 1 163 ? -10.047 15.117 25.078 1 97.81 163 SER B CA 1
ATOM 4279 C C . SER B 1 163 ? -9.578 16.438 24.484 1 97.81 163 SER B C 1
ATOM 4281 O O . SER B 1 163 ? -9.047 17.297 25.203 1 97.81 163 SER B O 1
ATOM 4283 N N . VAL B 1 164 ? -9.703 16.594 23.156 1 98.56 164 VAL B N 1
ATOM 4284 C CA . VAL B 1 164 ? -9.211 17.781 22.484 1 98.56 164 VAL B CA 1
ATOM 4285 C C . VAL B 1 164 ? -10.078 18.984 22.859 1 98.56 164 VAL B C 1
ATOM 4287 O O . VAL B 1 164 ? -11.305 18.906 22.812 1 98.56 164 VAL B O 1
ATOM 4290 N N . GLU B 1 165 ? -9.383 20.047 23.172 1 98.75 165 GLU B N 1
ATOM 4291 C CA . GLU B 1 165 ? -10.07 21.25 23.578 1 98.75 165 GLU B CA 1
ATOM 4292 C C . GLU B 1 165 ? -9.977 22.344 22.516 1 98.75 165 GLU B C 1
ATOM 4294 O O . GLU B 1 165 ? -10.891 23.156 22.359 1 98.75 165 GLU B O 1
ATOM 4299 N N . THR B 1 166 ? -8.852 22.344 21.844 1 98.69 166 THR B N 1
ATOM 4300 C CA . THR B 1 166 ? -8.641 23.328 20.797 1 98.69 166 THR B CA 1
ATOM 4301 C C . THR B 1 166 ? -8 22.703 19.562 1 98.69 166 THR B C 1
ATOM 4303 O O . THR B 1 166 ? -7.098 21.875 19.688 1 98.69 166 THR B O 1
ATOM 4306 N N . ILE B 1 167 ? -8.484 23.141 18.438 1 98.88 167 ILE B N 1
ATOM 4307 C CA . ILE B 1 167 ? -7.934 22.719 17.156 1 98.88 167 ILE B CA 1
ATOM 4308 C C . ILE B 1 167 ? -7.598 23.953 16.328 1 98.88 167 ILE B C 1
ATOM 4310 O O . ILE B 1 167 ? -8.484 24.562 15.711 1 98.88 167 ILE B O 1
ATOM 4314 N N . ASP B 1 168 ? -6.34 24.312 16.266 1 98.75 168 ASP B N 1
ATOM 4315 C CA . ASP B 1 168 ? -5.883 25.375 15.375 1 98.75 168 ASP B CA 1
ATOM 4316 C C . ASP B 1 168 ? -5.566 24.812 13.992 1 98.75 168 ASP B C 1
ATOM 4318 O O . ASP B 1 168 ? -4.973 23.734 13.867 1 98.75 168 ASP B O 1
ATOM 4322 N N . ILE B 1 169 ? -5.996 25.5 12.961 1 98.5 169 ILE B N 1
ATOM 4323 C CA . ILE B 1 169 ? -5.605 25.125 11.602 1 98.5 169 ILE B CA 1
ATOM 4324 C C . ILE B 1 169 ? -5.055 26.359 10.883 1 98.5 169 ILE B C 1
ATOM 4326 O O . ILE B 1 169 ? -5.656 27.438 10.922 1 98.5 169 ILE B O 1
ATOM 4330 N N . CYS B 1 170 ? -3.922 26.203 10.281 1 96.5 170 CYS B N 1
ATOM 4331 C CA . CYS B 1 170 ? -3.318 27.234 9.438 1 96.5 170 CYS B CA 1
ATOM 4332 C C . CYS B 1 170 ? -3.322 26.812 7.977 1 96.5 170 CYS B C 1
ATOM 4334 O O . CYS B 1 170 ? -2.65 25.844 7.598 1 96.5 170 CYS B O 1
ATOM 4336 N N . GLU B 1 171 ? -4.07 27.453 7.188 1 95.19 171 GLU B N 1
ATOM 4337 C CA . GLU B 1 171 ? -4.16 27.219 5.746 1 95.19 171 GLU B CA 1
ATOM 4338 C C . GLU B 1 171 ? -3.924 28.516 4.973 1 95.19 171 GLU B C 1
ATOM 4340 O O . GLU B 1 171 ? -4.562 29.531 5.246 1 95.19 171 GLU B O 1
ATOM 4345 N N . ILE B 1 172 ? -3.057 28.391 4.012 1 91.62 172 ILE B N 1
ATOM 4346 C CA . ILE B 1 172 ? -2.627 29.609 3.326 1 91.62 172 ILE B CA 1
ATOM 4347 C C . ILE B 1 172 ? -3.654 29.984 2.262 1 91.62 172 ILE B C 1
ATOM 4349 O O . ILE B 1 172 ? -3.803 31.172 1.93 1 91.62 172 ILE B O 1
ATOM 4353 N N . ASP B 1 173 ? -4.395 29.062 1.689 1 94.69 173 ASP B N 1
ATOM 4354 C CA . ASP B 1 173 ? -5.223 29.297 0.511 1 94.69 173 ASP B CA 1
ATOM 4355 C C . ASP B 1 173 ? -6.707 29.203 0.855 1 94.69 173 ASP B C 1
ATOM 4357 O O . ASP B 1 173 ? -7.281 28.109 0.852 1 94.69 173 ASP B O 1
ATOM 4361 N N . GLN B 1 174 ? -7.355 30.328 0.992 1 97.06 174 GLN B N 1
ATOM 4362 C CA . GLN B 1 174 ? -8.781 30.406 1.29 1 97.06 174 GLN B CA 1
ATOM 4363 C C . GLN B 1 174 ? -9.602 29.719 0.205 1 97.06 174 GLN B C 1
ATOM 4365 O O . GLN B 1 174 ? -10.648 29.125 0.491 1 97.06 174 GLN B O 1
ATOM 4370 N N . LEU B 1 175 ? -9.109 29.781 -0.965 1 97.5 175 LEU B N 1
ATOM 4371 C CA . LEU B 1 175 ? -9.852 29.188 -2.074 1 97.5 175 LEU B CA 1
ATOM 4372 C C . LEU B 1 175 ? -10.016 27.688 -1.889 1 97.5 175 LEU B C 1
ATOM 4374 O O . LEU B 1 175 ? -11.055 27.125 -2.227 1 97.5 175 LEU B O 1
ATOM 4378 N N . VAL B 1 176 ? -9.023 27.016 -1.407 1 96.56 176 VAL B N 1
ATOM 4379 C CA . VAL B 1 176 ? -9.094 25.578 -1.181 1 96.56 176 VAL B CA 1
ATOM 4380 C C . VAL B 1 176 ? -10.195 25.266 -0.173 1 96.56 176 VAL B C 1
ATOM 4382 O O . VAL B 1 176 ? -10.969 24.328 -0.365 1 96.56 176 VAL B O 1
ATOM 4385 N N . ILE B 1 177 ? -10.297 26.031 0.861 1 98.19 177 ILE B N 1
ATOM 4386 C CA . ILE B 1 177 ? -11.32 25.844 1.885 1 98.19 177 ILE B CA 1
ATOM 4387 C C . ILE B 1 177 ? -12.711 26 1.263 1 98.19 177 ILE B C 1
ATOM 4389 O O . ILE B 1 177 ? -13.586 25.156 1.463 1 98.19 177 ILE B O 1
ATOM 4393 N N . ASP B 1 178 ? -12.883 27.016 0.488 1 98.38 178 ASP B N 1
ATOM 4394 C CA . ASP B 1 178 ? -14.172 27.312 -0.123 1 98.38 178 ASP B CA 1
ATOM 4395 C C . ASP B 1 178 ? -14.586 26.219 -1.099 1 98.38 178 ASP B C 1
ATOM 4397 O O . ASP B 1 178 ? -15.742 25.797 -1.115 1 98.38 178 ASP B O 1
ATOM 4401 N N . VAL B 1 179 ? -13.641 25.828 -1.885 1 98.38 179 VAL B N 1
ATOM 4402 C CA . VAL B 1 179 ? -13.906 24.781 -2.873 1 98.38 179 VAL B CA 1
ATOM 4403 C C . VAL B 1 179 ? -14.297 23.5 -2.168 1 98.38 179 VAL B C 1
ATOM 4405 O O . VAL B 1 179 ? -15.203 22.781 -2.611 1 98.38 179 VAL B O 1
ATOM 4408 N N . CYS B 1 180 ? -13.609 23.172 -1.087 1 98.38 180 CYS B N 1
ATOM 4409 C CA . CYS B 1 180 ? -13.906 21.922 -0.38 1 98.38 180 CYS B CA 1
ATOM 4410 C C . CYS B 1 180 ? -15.25 22.016 0.331 1 98.38 180 CYS B C 1
ATOM 4412 O O . CYS B 1 180 ? -15.945 21 0.47 1 98.38 180 CYS B O 1
ATOM 4414 N N . LYS B 1 181 ? -15.656 23.156 0.78 1 98.5 181 LYS B N 1
ATOM 4415 C CA . LYS B 1 181 ? -17 23.359 1.316 1 98.5 181 LYS B CA 1
ATOM 4416 C C . LYS B 1 181 ? -18.062 22.984 0.294 1 98.5 181 LYS B C 1
ATOM 4418 O O . LYS B 1 181 ? -19.031 22.312 0.63 1 98.5 181 LYS B O 1
ATOM 4423 N N . ASP B 1 182 ? -17.844 23.297 -0.904 1 98.5 182 ASP B N 1
ATOM 4424 C CA . ASP B 1 182 ? -18.859 23.141 -1.941 1 98.5 182 ASP B CA 1
ATOM 4425 C C . ASP B 1 182 ? -18.875 21.719 -2.494 1 98.5 182 ASP B C 1
ATOM 4427 O O . ASP B 1 182 ? -19.922 21.172 -2.83 1 98.5 182 ASP B O 1
ATOM 4431 N N . PHE B 1 183 ? -17.688 21.125 -2.58 1 98.62 183 PHE B N 1
ATOM 4432 C CA . PHE B 1 183 ? -17.641 19.922 -3.4 1 98.62 183 PHE B CA 1
ATOM 4433 C C . PHE B 1 183 ? -17.266 18.703 -2.553 1 98.62 183 PHE B C 1
ATOM 4435 O O . PHE B 1 183 ? -17.375 17.562 -3.008 1 98.62 183 PHE B O 1
ATOM 4442 N N . PHE B 1 184 ? -16.797 18.938 -1.335 1 98.38 184 PHE B N 1
ATOM 4443 C CA . PHE B 1 184 ? -16.422 17.844 -0.442 1 98.38 184 PHE B CA 1
ATOM 4444 C C . PHE B 1 184 ? -17.031 18.047 0.942 1 98.38 184 PHE B C 1
ATOM 4446 O O . PHE B 1 184 ? -16.297 18.125 1.936 1 98.38 184 PHE B O 1
ATOM 4453 N N . PRO B 1 185 ? -18.281 18 1.063 1 97.62 185 PRO B N 1
ATOM 4454 C CA . PRO B 1 185 ? -18.938 18.281 2.338 1 97.62 185 PRO B CA 1
ATOM 4455 C C . PRO B 1 185 ? -18.594 17.266 3.424 1 97.62 185 PRO B C 1
ATOM 4457 O O . PRO B 1 185 ? -18.578 17.609 4.609 1 97.62 185 PRO B O 1
ATOM 4460 N N . ARG B 1 186 ? -18.297 16.062 3.025 1 96.75 186 ARG B N 1
ATOM 4461 C CA . ARG B 1 186 ? -18 15.016 4 1 96.75 186 ARG B CA 1
ATOM 4462 C C . ARG B 1 186 ? -16.672 15.281 4.688 1 96.75 186 ARG B C 1
ATOM 4464 O O . ARG B 1 186 ? -16.391 14.727 5.754 1 96.75 186 ARG B O 1
ATOM 4471 N N . LEU B 1 187 ? -15.852 16.062 4.051 1 98 187 LEU B N 1
ATOM 4472 C CA . LEU B 1 187 ? -14.602 16.484 4.672 1 98 187 LEU B CA 1
ATOM 4473 C C . LEU B 1 187 ? -14.781 17.812 5.391 1 98 187 LEU B C 1
ATOM 4475 O O . LEU B 1 187 ? -14.344 17.969 6.531 1 98 187 LEU B O 1
ATOM 4479 N N . TYR B 1 188 ? -15.477 18.672 4.711 1 98 188 TYR B N 1
ATOM 4480 C CA . TYR B 1 188 ? -15.656 20.031 5.203 1 98 188 TYR B CA 1
ATOM 4481 C C . TYR B 1 188 ? -16.359 20.031 6.555 1 98 188 TYR B C 1
ATOM 4483 O O . TYR B 1 188 ? -16.297 21.016 7.301 1 98 188 TYR B O 1
ATOM 4491 N N . VAL B 1 189 ? -17.062 19 6.879 1 97.5 189 VAL B N 1
ATOM 4492 C CA . VAL B 1 189 ? -17.797 18.906 8.133 1 97.5 189 VAL B CA 1
ATOM 4493 C C . VAL B 1 189 ? -16.844 19.125 9.305 1 97.5 189 VAL B C 1
ATOM 4495 O O . VAL B 1 189 ? -17.25 19.609 10.367 1 97.5 189 VAL B O 1
ATOM 4498 N N . GLY B 1 190 ? -15.516 18.891 9.062 1 97.81 190 GLY B N 1
ATOM 4499 C CA . GLY B 1 190 ? -14.523 19.141 10.094 1 97.81 190 GLY B CA 1
ATOM 4500 C C . GLY B 1 190 ? -14.492 20.578 10.555 1 97.81 190 GLY B C 1
ATOM 4501 O O . GLY B 1 190 ? -14.227 20.859 11.727 1 97.81 190 GLY B O 1
ATOM 4502 N N . TYR B 1 191 ? -14.789 21.484 9.75 1 98.38 191 TYR B N 1
ATOM 4503 C CA . TYR B 1 191 ? -14.766 22.922 10.055 1 98.38 191 TYR B CA 1
ATOM 4504 C C . TYR B 1 191 ? -15.953 23.297 10.93 1 98.38 191 TYR B C 1
ATOM 4506 O O . TYR B 1 191 ? -15.969 24.391 11.516 1 98.38 191 TYR B O 1
ATOM 4514 N N . LYS B 1 192 ? -16.891 22.453 11.039 1 97.25 192 LYS B N 1
ATOM 4515 C CA . LYS B 1 192 ? -18.109 22.766 11.797 1 97.25 192 LYS B CA 1
ATOM 4516 C C . LYS B 1 192 ? -17.891 22.516 13.281 1 97.25 192 LYS B C 1
ATOM 4518 O O . LYS B 1 192 ? -18.719 22.922 14.109 1 97.25 192 LYS B O 1
ATOM 4523 N N . ASP B 1 193 ? -16.844 21.812 13.594 1 97.62 193 ASP B N 1
ATOM 4524 C CA . ASP B 1 193 ? -16.547 21.625 15 1 97.62 193 ASP B CA 1
ATOM 4525 C C . ASP B 1 193 ? -16.234 22.953 15.688 1 97.62 193 ASP B C 1
ATOM 4527 O O . ASP B 1 193 ? -15.383 23.703 15.234 1 97.62 193 ASP B O 1
ATOM 4531 N N . PRO B 1 194 ? -16.875 23.25 16.812 1 98.25 194 PRO B N 1
ATOM 4532 C CA . PRO B 1 194 ? -16.719 24.562 17.469 1 98.25 194 PRO B CA 1
ATOM 4533 C C . PRO B 1 194 ? -15.336 24.766 18.062 1 98.25 194 PRO B C 1
ATOM 4535 O O . PRO B 1 194 ? -14.961 25.875 18.406 1 98.25 194 PRO B O 1
ATOM 4538 N N . ARG B 1 195 ? -14.594 23.734 18.203 1 98.56 195 ARG B N 1
ATOM 4539 C CA . ARG B 1 195 ? -13.25 23.828 18.781 1 98.56 195 ARG B CA 1
ATOM 4540 C C . ARG B 1 195 ? -12.25 24.312 17.75 1 98.56 195 ARG B C 1
ATOM 4542 O O . ARG B 1 195 ? -11.117 24.672 18.078 1 98.56 195 ARG B O 1
ATOM 4549 N N . VAL B 1 196 ? -12.625 24.422 16.484 1 98.81 196 VAL B N 1
ATOM 4550 C CA . VAL B 1 196 ? -11.727 24.75 15.375 1 98.81 196 VAL B CA 1
ATOM 4551 C C . VAL B 1 196 ? -11.516 26.266 15.32 1 98.81 196 VAL B C 1
ATOM 4553 O O . VAL B 1 196 ? -12.477 27.047 15.359 1 98.81 196 VAL B O 1
ATOM 4556 N N . ARG B 1 197 ? -10.289 26.656 15.266 1 98.62 197 ARG B N 1
ATOM 4557 C CA . ARG B 1 197 ? -9.867 28.031 15.016 1 98.62 197 ARG B CA 1
ATOM 4558 C C . ARG B 1 197 ? -9.07 28.125 13.719 1 98.62 197 ARG B C 1
ATOM 4560 O O . ARG B 1 197 ? -7.941 27.641 13.633 1 98.62 197 ARG B O 1
ATOM 4567 N N . LEU B 1 198 ? -9.664 28.797 12.75 1 98.44 198 LEU B N 1
ATOM 4568 C CA . LEU B 1 198 ? -9.07 28.891 11.422 1 98.44 198 LEU B CA 1
ATOM 4569 C C . LEU B 1 198 ? -8.164 30.109 11.32 1 98.44 198 LEU B C 1
ATOM 4571 O O . LEU B 1 198 ? -8.562 31.219 11.664 1 98.44 198 LEU B O 1
ATOM 4575 N N . HIS B 1 199 ? -7.008 29.906 10.953 1 97.62 199 HIS B N 1
ATOM 4576 C CA . HIS B 1 199 ? -6.043 30.938 10.625 1 97.62 199 HIS B CA 1
ATOM 4577 C C . HIS B 1 199 ? -5.633 30.859 9.156 1 97.62 199 HIS B C 1
ATOM 4579 O O . HIS B 1 199 ? -4.852 30 8.766 1 97.62 199 HIS B O 1
ATOM 4585 N N . VAL B 1 200 ? -6.086 31.797 8.328 1 96.69 200 VAL B N 1
ATOM 4586 C CA . VAL B 1 200 ? -5.684 31.828 6.93 1 96.69 200 VAL B CA 1
ATOM 4587 C C . VAL B 1 200 ? -4.371 32.594 6.785 1 96.69 200 VAL B C 1
ATOM 4589 O O . VAL B 1 200 ? -4.32 33.812 7.004 1 96.69 200 VAL B O 1
ATOM 4592 N N . GLY B 1 201 ? -3.342 31.891 6.512 1 92.5 201 GLY B N 1
ATOM 4593 C CA . GLY B 1 201 ? -2.035 32.5 6.414 1 92.5 201 GLY B CA 1
ATOM 4594 C C . GLY B 1 201 ? -0.895 31.516 6.367 1 92.5 201 GLY B C 1
ATOM 4595 O O . GLY B 1 201 ? -1.122 30.312 6.234 1 92.5 201 GLY B O 1
ATOM 4596 N N . ASP B 1 202 ? 0.273 32.062 6.438 1 89.12 202 ASP B N 1
ATOM 4597 C CA . ASP B 1 202 ? 1.492 31.25 6.379 1 89.12 202 ASP B CA 1
ATOM 4598 C C . ASP B 1 202 ? 1.732 30.516 7.699 1 89.12 202 ASP B C 1
ATOM 4600 O O . ASP B 1 202 ? 1.808 31.141 8.758 1 89.12 202 ASP B O 1
ATOM 4604 N N . ALA B 1 203 ? 1.897 29.219 7.594 1 89.94 203 ALA B N 1
ATOM 4605 C CA . ALA B 1 203 ? 2.012 28.391 8.789 1 89.94 203 ALA B CA 1
ATOM 4606 C C . ALA B 1 203 ? 3.34 28.625 9.5 1 89.94 203 ALA B C 1
ATOM 4608 O O . ALA B 1 203 ? 3.422 28.531 10.727 1 89.94 203 ALA B O 1
ATOM 4609 N N . VAL B 1 204 ? 4.406 28.922 8.766 1 88.69 204 VAL B N 1
ATOM 4610 C CA . VAL B 1 204 ? 5.707 29.172 9.375 1 88.69 204 VAL B CA 1
ATOM 4611 C C . VAL B 1 204 ? 5.633 30.422 10.25 1 88.69 204 VAL B C 1
ATOM 4613 O O . VAL B 1 204 ? 6.129 30.422 11.383 1 88.69 204 VAL B O 1
ATOM 4616 N N . GLU B 1 205 ? 5.059 31.438 9.734 1 91.75 205 GLU B N 1
ATOM 4617 C CA . GLU B 1 205 ? 4.871 32.656 10.5 1 91.75 205 GLU B CA 1
ATOM 4618 C C . GLU B 1 205 ? 4 32.438 11.734 1 91.75 205 GLU B C 1
ATOM 4620 O O . GLU B 1 205 ? 4.305 32.906 12.82 1 91.75 205 GLU B O 1
ATOM 4625 N N . PHE B 1 206 ? 2.959 31.688 11.547 1 95.38 206 PHE B N 1
ATOM 4626 C CA . PHE B 1 206 ? 2.059 31.375 12.648 1 95.38 206 PHE B CA 1
ATOM 4627 C C . PHE B 1 206 ? 2.807 30.656 13.766 1 95.38 206 PHE B C 1
ATOM 4629 O O . PHE B 1 206 ? 2.672 31.016 14.938 1 95.38 206 PHE B O 1
ATOM 4636 N N . LEU B 1 207 ? 3.604 29.672 13.422 1 94.94 207 LEU B N 1
ATOM 4637 C CA . LEU B 1 207 ? 4.34 28.859 14.383 1 94.94 207 LEU B CA 1
ATOM 4638 C C . LEU B 1 207 ? 5.402 29.688 15.094 1 94.94 207 LEU B C 1
ATOM 4640 O O . LEU B 1 207 ? 5.641 29.516 16.297 1 94.94 207 LEU B O 1
ATOM 4644 N N . ARG B 1 208 ? 6.023 30.562 14.336 1 93 208 ARG B N 1
ATOM 4645 C CA . ARG B 1 208 ? 7.039 31.438 14.93 1 93 208 ARG B CA 1
ATOM 4646 C C . ARG B 1 208 ? 6.441 32.312 16.031 1 93 208 ARG B C 1
ATOM 4648 O O . ARG B 1 208 ? 7.113 32.594 17.016 1 93 208 ARG B O 1
ATOM 4655 N N . ASN B 1 209 ? 5.227 32.625 15.875 1 94.94 209 ASN B N 1
ATOM 4656 C CA . ASN B 1 209 ? 4.562 33.5 16.828 1 94.94 209 ASN B CA 1
ATOM 4657 C C . ASN B 1 209 ? 3.785 32.719 17.875 1 94.94 209 ASN B C 1
ATOM 4659 O O . ASN B 1 209 ? 3.211 33.312 18.797 1 94.94 209 ASN B O 1
ATOM 4663 N N . SER B 1 210 ? 3.729 31.453 17.703 1 95.62 210 SER B N 1
ATOM 4664 C CA . SER B 1 210 ? 3.035 30.625 18.672 1 95.62 210 SER B CA 1
ATOM 4665 C C . SER B 1 210 ? 3.855 30.469 19.953 1 95.62 210 SER B C 1
ATOM 4667 O O . SER B 1 210 ? 5.082 30.375 19.906 1 95.62 210 SER B O 1
ATOM 4669 N N . PRO B 1 211 ? 3.17 30.438 21.094 1 96.81 211 PRO B N 1
ATOM 4670 C CA . PRO B 1 211 ? 3.895 30.219 22.359 1 96.81 211 PRO B CA 1
ATOM 4671 C C . PRO B 1 211 ? 4.625 28.875 22.375 1 96.81 211 PRO B C 1
ATOM 4673 O O . PRO B 1 211 ? 4.156 27.891 21.781 1 96.81 211 PRO B O 1
ATOM 4676 N N . GLU B 1 212 ? 5.727 28.891 23.109 1 97.62 212 GLU B N 1
ATOM 4677 C CA . GLU B 1 212 ? 6.453 27.641 23.328 1 97.62 212 GLU B CA 1
ATOM 4678 C C . GLU B 1 212 ? 5.613 26.656 24.125 1 97.62 212 GLU B C 1
ATOM 4680 O O . GLU B 1 212 ? 4.938 27.031 25.078 1 97.62 212 GLU B O 1
ATOM 4685 N N . GLY B 1 213 ? 5.621 25.406 23.75 1 98.19 213 GLY B N 1
ATOM 4686 C CA . GLY B 1 213 ? 4.984 24.344 24.516 1 98.19 213 GLY B CA 1
ATOM 4687 C C . GLY B 1 213 ? 3.473 24.438 24.531 1 98.19 213 GLY B C 1
ATOM 4688 O O . GLY B 1 213 ? 2.836 24.125 25.531 1 98.19 213 GLY B O 1
ATOM 4689 N N . LYS B 1 214 ? 2.949 24.875 23.469 1 98.31 214 LYS B N 1
ATOM 4690 C CA . LYS B 1 214 ? 1.506 25.078 23.422 1 98.31 214 LYS B CA 1
ATOM 4691 C C . LYS B 1 214 ? 0.773 23.797 23.047 1 98.31 214 LYS B C 1
ATOM 4693 O O . LYS B 1 214 ? -0.293 23.5 23.578 1 98.31 214 LYS B O 1
ATOM 4698 N N . TYR B 1 215 ? 1.307 23.031 22.203 1 98.81 215 TYR B N 1
ATOM 4699 C CA . TYR B 1 215 ? 0.522 21.984 21.547 1 98.81 215 TYR B CA 1
ATOM 4700 C C . TYR B 1 215 ? 0.918 20.609 22.047 1 98.81 215 TYR B C 1
ATOM 4702 O O . TYR B 1 215 ? 2.102 20.328 22.266 1 98.81 215 TYR B O 1
ATOM 4710 N N . ASP B 1 216 ? -0.092 19.734 22.203 1 98.88 216 ASP B N 1
ATOM 4711 C CA . ASP B 1 216 ? 0.137 18.312 22.438 1 98.88 216 ASP B CA 1
ATOM 4712 C C . ASP B 1 216 ? 0.508 17.578 21.156 1 98.88 216 ASP B C 1
ATOM 4714 O O . ASP B 1 216 ? 1.238 16.594 21.188 1 98.88 216 ASP B O 1
ATOM 4718 N N . ALA B 1 217 ? -0.033 18.078 20.094 1 98.94 217 ALA B N 1
ATOM 4719 C CA . ALA B 1 217 ? 0.214 17.453 18.797 1 98.94 217 ALA B CA 1
ATOM 4720 C C . ALA B 1 217 ? 0.165 18.484 17.672 1 98.94 217 ALA B C 1
ATOM 4722 O O . ALA B 1 217 ? -0.638 19.422 17.719 1 98.94 217 ALA B O 1
ATOM 4723 N N . ILE B 1 218 ? 1.043 18.281 16.703 1 98.75 218 ILE B N 1
ATOM 4724 C CA . ILE B 1 218 ? 1.046 19.062 15.469 1 98.75 218 ILE B CA 1
ATOM 4725 C C . ILE B 1 218 ? 1 18.125 14.266 1 98.75 218 ILE B C 1
ATOM 4727 O O . ILE B 1 218 ? 1.783 17.172 14.188 1 98.75 218 ILE B O 1
ATOM 4731 N N . ILE B 1 219 ? 0.061 18.328 13.391 1 98.62 219 ILE B N 1
ATOM 4732 C CA . ILE B 1 219 ? -0.097 17.547 12.172 1 98.62 219 ILE B CA 1
ATOM 4733 C C . ILE B 1 219 ? 0.192 18.422 10.953 1 98.62 219 ILE B C 1
ATOM 4735 O O . ILE B 1 219 ? -0.493 19.422 10.727 1 98.62 219 ILE B O 1
ATOM 4739 N N . VAL B 1 220 ? 1.227 18.062 10.219 1 96.75 220 VAL B N 1
ATOM 4740 C CA . VAL B 1 220 ? 1.591 18.781 9.016 1 96.75 220 VAL B CA 1
ATOM 4741 C C . VAL B 1 220 ? 1.038 18.062 7.785 1 96.75 220 VAL B C 1
ATOM 4743 O O . VAL B 1 220 ? 1.602 17.062 7.34 1 96.75 220 VAL B O 1
ATOM 4746 N N . ASP B 1 221 ? -0.001 18.562 7.316 1 93.19 221 ASP B N 1
ATOM 4747 C CA . ASP B 1 221 ? -0.719 18.062 6.148 1 93.19 221 ASP B CA 1
ATOM 4748 C C . ASP B 1 221 ? -0.477 18.953 4.934 1 93.19 221 ASP B C 1
ATOM 4750 O O . ASP B 1 221 ? -1.412 19.547 4.402 1 93.19 221 ASP B O 1
ATOM 4754 N N . SER B 1 222 ? 0.784 19.125 4.613 1 81.5 222 SER B N 1
ATOM 4755 C CA . SER B 1 222 ? 1.123 20.031 3.512 1 81.5 222 SER B CA 1
ATOM 4756 C C . SER B 1 222 ? 1.636 19.25 2.305 1 81.5 222 SER B C 1
ATOM 4758 O O . SER B 1 222 ? 2.07 18.094 2.438 1 81.5 222 SER B O 1
ATOM 4760 N N . SER B 1 223 ? 1.382 19.781 1.178 1 66.19 223 SER B N 1
ATOM 4761 C CA . SER B 1 223 ? 1.72 19.125 -0.081 1 66.19 223 SER B CA 1
ATOM 4762 C C . SER B 1 223 ? 3.227 19.125 -0.312 1 66.19 223 SER B C 1
ATOM 4764 O O . SER B 1 223 ? 3.996 19.547 0.548 1 66.19 223 SER B O 1
ATOM 4766 N N . ASP B 1 224 ? 3.645 18.578 -1.44 1 59.22 224 ASP B N 1
ATOM 4767 C CA . ASP B 1 224 ? 5.008 18.266 -1.868 1 59.22 224 ASP B CA 1
ATOM 4768 C C . ASP B 1 224 ? 5.891 19.516 -1.817 1 59.22 224 ASP B C 1
ATOM 4770 O O . ASP B 1 224 ? 5.457 20.609 -2.176 1 59.22 224 ASP B O 1
ATOM 4774 N N . PRO B 1 225 ? 6.992 19.266 -1.202 1 54.84 225 PRO B N 1
ATOM 4775 C CA . PRO B 1 225 ? 7.934 20.375 -0.976 1 54.84 225 PRO B CA 1
ATOM 4776 C C . PRO B 1 225 ? 8.492 20.953 -2.275 1 54.84 225 PRO B C 1
ATOM 4778 O O . PRO B 1 225 ? 9.711 21 -2.455 1 54.84 225 PRO B O 1
ATOM 4781 N N . ILE B 1 226 ? 7.691 20.922 -3.199 1 53.5 226 ILE B N 1
ATOM 4782 C CA . ILE B 1 226 ? 8.094 21.672 -4.383 1 53.5 226 ILE B CA 1
ATOM 4783 C C . ILE B 1 226 ? 7.613 23.125 -4.27 1 53.5 226 ILE B C 1
ATOM 4785 O O . ILE B 1 226 ? 6.539 23.375 -3.723 1 53.5 226 ILE B O 1
ATOM 4789 N N . GLY B 1 227 ? 8.562 24.047 -4.488 1 48.66 227 GLY B N 1
ATOM 4790 C CA . GLY B 1 227 ? 8.25 25.469 -4.387 1 48.66 227 GLY B CA 1
ATOM 4791 C C . GLY B 1 227 ? 8.234 25.969 -2.957 1 48.66 227 GLY B C 1
ATOM 4792 O O . GLY B 1 227 ? 9.203 25.797 -2.217 1 48.66 227 GLY B O 1
ATOM 4793 N N . PRO B 1 228 ? 7.113 26.5 -2.658 1 50.19 228 PRO B N 1
ATOM 4794 C CA . PRO B 1 228 ? 6.918 27.109 -1.334 1 50.19 228 PRO B CA 1
ATOM 4795 C C . PRO B 1 228 ? 7.012 26.078 -0.206 1 50.19 228 PRO B C 1
ATOM 4797 O O . PRO B 1 228 ? 7.32 26.438 0.934 1 50.19 228 PRO B O 1
ATOM 4800 N N . ALA B 1 229 ? 6.879 24.734 -0.587 1 60.75 229 ALA B N 1
ATOM 4801 C CA . ALA B 1 229 ? 6.801 23.719 0.45 1 60.75 229 ALA B CA 1
ATOM 4802 C C . ALA B 1 229 ? 8.188 23.156 0.769 1 60.75 229 ALA B C 1
ATOM 4804 O O . ALA B 1 229 ? 8.344 22.359 1.701 1 60.75 229 ALA B O 1
ATOM 4805 N N . GLN B 1 230 ? 9.188 23.75 0.158 1 67.69 230 GLN B N 1
ATOM 4806 C CA . GLN B 1 230 ? 10.547 23.281 0.416 1 67.69 230 GLN B CA 1
ATOM 4807 C C . GLN B 1 230 ? 10.961 23.562 1.856 1 67.69 230 GLN B C 1
ATOM 4809 O O . GLN B 1 230 ? 11.664 22.75 2.473 1 67.69 230 GLN B O 1
ATOM 4814 N N . GLU B 1 231 ? 10.477 24.656 2.383 1 71.06 231 GLU B N 1
ATOM 4815 C CA . GLU B 1 231 ? 10.844 25.062 3.736 1 71.06 231 GLU B CA 1
ATOM 4816 C C . GLU B 1 231 ? 10.266 24.109 4.773 1 71.06 231 GLU B C 1
ATOM 4818 O O . GLU B 1 231 ? 10.812 23.969 5.871 1 71.06 231 GLU B O 1
ATOM 4823 N N . LEU B 1 232 ? 9.273 23.422 4.367 1 72.81 232 LEU B N 1
ATOM 4824 C CA . LEU B 1 232 ? 8.531 22.609 5.316 1 72.81 232 LEU B CA 1
ATOM 4825 C C . LEU B 1 232 ? 9.25 21.281 5.559 1 72.81 232 LEU B C 1
ATOM 4827 O O . LEU B 1 232 ? 8.836 20.5 6.418 1 72.81 232 LEU B O 1
ATOM 4831 N N . VAL B 1 233 ? 10.336 21.078 4.852 1 77.69 233 VAL B N 1
ATOM 4832 C CA . VAL B 1 233 ? 11.055 19.828 5.043 1 77.69 233 VAL B CA 1
ATOM 4833 C C . VAL B 1 233 ? 12.484 20.109 5.5 1 77.69 233 VAL B C 1
ATOM 4835 O O . VAL B 1 233 ? 13.336 19.219 5.5 1 77.69 233 VAL B O 1
ATOM 4838 N N . GLU B 1 234 ? 12.711 21.328 5.941 1 85.38 234 GLU B N 1
ATOM 4839 C CA . GLU B 1 234 ? 14.047 21.734 6.371 1 85.38 234 GLU B CA 1
ATOM 4840 C C . GLU B 1 234 ? 14.148 21.781 7.891 1 85.38 234 GLU B C 1
ATOM 4842 O O . GLU B 1 234 ? 13.133 21.906 8.578 1 85.38 234 GLU B O 1
ATOM 4847 N N . LYS B 1 235 ? 15.383 21.812 8.367 1 92.62 235 LYS B N 1
ATOM 4848 C CA . LYS B 1 235 ? 15.68 21.703 9.797 1 92.62 235 LYS B CA 1
ATOM 4849 C C . LYS B 1 235 ? 15.055 22.859 10.57 1 92.62 235 LYS B C 1
ATOM 4851 O O . LYS B 1 235 ? 14.438 22.641 11.617 1 92.62 235 LYS B O 1
ATOM 4856 N N . PRO B 1 236 ? 15.062 24.125 10.094 1 93.06 236 PRO B N 1
ATOM 4857 C CA . PRO B 1 236 ? 14.469 25.219 10.867 1 93.06 236 PRO B CA 1
ATOM 4858 C C . PRO B 1 236 ? 12.969 25.031 11.094 1 93.06 236 PRO B C 1
ATOM 4860 O O . PRO B 1 236 ? 12.461 25.391 12.164 1 93.06 236 PRO B O 1
ATOM 4863 N N . PHE B 1 237 ? 12.344 24.578 10.125 1 93 237 PHE B N 1
ATOM 4864 C CA . PHE B 1 237 ? 10.906 24.344 10.273 1 93 237 PHE B CA 1
ATOM 4865 C C . PHE B 1 237 ? 10.641 23.328 11.375 1 93 237 PHE B C 1
ATOM 4867 O O . PHE B 1 237 ? 9.781 23.547 12.234 1 93 237 PHE B O 1
ATOM 4874 N N . PHE B 1 238 ? 11.367 22.234 11.398 1 95.56 238 PHE B N 1
ATOM 4875 C CA . PHE B 1 238 ? 11.18 21.203 12.406 1 95.56 238 PHE B CA 1
ATOM 4876 C C . PHE B 1 238 ? 11.547 21.719 13.789 1 95.56 238 PHE B C 1
ATOM 4878 O O . PHE B 1 238 ? 10.93 21.328 14.781 1 95.56 238 PHE B O 1
ATOM 4885 N N . GLN B 1 239 ? 12.5 22.594 13.859 1 96.94 239 GLN B N 1
ATOM 4886 C CA . GLN B 1 239 ? 12.867 23.219 15.133 1 96.94 239 GLN B CA 1
ATOM 4887 C C . GLN B 1 239 ? 11.734 24.094 15.664 1 96.94 239 GLN B C 1
ATOM 4889 O O . GLN B 1 239 ? 11.461 24.094 16.875 1 96.94 239 GLN B O 1
ATOM 4894 N N . THR B 1 240 ? 11.148 24.812 14.75 1 96.62 240 THR B N 1
ATOM 4895 C CA . THR B 1 240 ? 10.023 25.656 15.133 1 96.62 240 THR B CA 1
ATOM 4896 C C . THR B 1 240 ? 8.859 24.797 15.648 1 96.62 240 THR B C 1
ATOM 4898 O O . THR B 1 240 ? 8.18 25.188 16.609 1 96.62 240 THR B O 1
ATOM 4901 N N . ILE B 1 241 ? 8.633 23.688 15.008 1 97.56 241 ILE B N 1
ATOM 4902 C CA . ILE B 1 241 ? 7.586 22.766 15.438 1 97.56 241 ILE B CA 1
ATOM 4903 C C . ILE B 1 241 ? 7.91 22.219 16.828 1 97.56 241 ILE B C 1
ATOM 4905 O O . ILE B 1 241 ? 7.055 22.234 17.719 1 97.56 241 ILE B O 1
ATOM 4909 N N . ALA B 1 242 ? 9.141 21.781 17 1 98.06 242 ALA B N 1
ATOM 4910 C CA . ALA B 1 242 ? 9.562 21.234 18.297 1 98.06 242 ALA B CA 1
ATOM 4911 C C . ALA B 1 242 ? 9.375 22.266 19.406 1 98.06 242 ALA B C 1
ATOM 4913 O O . ALA B 1 242 ? 8.945 21.922 20.516 1 98.06 242 ALA B O 1
ATOM 4914 N N . ARG B 1 243 ? 9.688 23.516 19.141 1 98 243 ARG B N 1
ATOM 4915 C CA . ARG B 1 243 ? 9.531 24.594 20.125 1 98 243 ARG B CA 1
ATOM 4916 C C . ARG B 1 243 ? 8.07 24.734 20.531 1 98 243 ARG B C 1
ATOM 4918 O O . ARG B 1 243 ? 7.777 24.969 21.719 1 98 243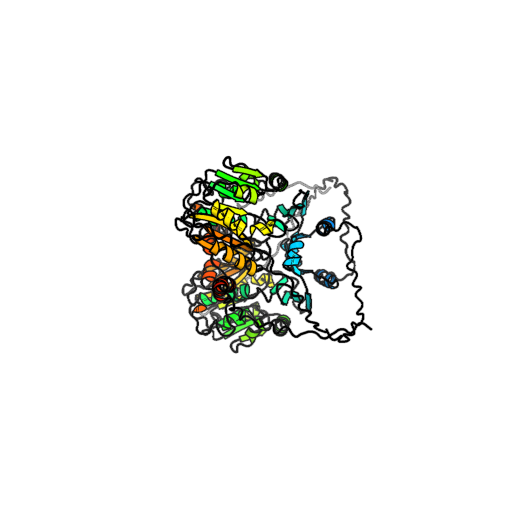 ARG B O 1
ATOM 4925 N N . ALA B 1 244 ? 7.168 24.594 19.625 1 98.38 244 ALA B N 1
ATOM 4926 C CA . ALA B 1 244 ? 5.746 24.828 19.859 1 98.38 244 ALA B CA 1
ATOM 4927 C C . ALA B 1 244 ? 5.105 23.641 20.578 1 98.38 244 ALA B C 1
ATOM 4929 O O . ALA B 1 244 ? 4.02 23.766 21.141 1 98.38 244 ALA B O 1
ATOM 4930 N N . LEU B 1 245 ? 5.762 22.484 20.562 1 98.62 245 LEU B N 1
ATOM 4931 C CA . LEU B 1 245 ? 5.223 21.281 21.172 1 98.62 245 LEU B CA 1
ATOM 4932 C C . LEU B 1 245 ? 5.5 21.25 22.672 1 98.62 245 LEU B C 1
ATOM 4934 O O . LEU B 1 245 ? 6.57 21.672 23.109 1 98.62 245 LEU B O 1
ATOM 4938 N N . LYS B 1 246 ? 4.562 20.719 23.453 1 98.44 246 LYS B N 1
ATOM 4939 C CA . LYS B 1 246 ? 4.789 20.406 24.859 1 98.44 246 LYS B CA 1
ATOM 4940 C C . LYS B 1 246 ? 5.801 19.266 25.016 1 98.44 246 LYS B C 1
ATOM 4942 O O . LYS B 1 246 ? 6.051 18.531 24.062 1 98.44 246 LYS B O 1
ATOM 4947 N N . PRO B 1 247 ? 6.418 19.219 26.25 1 97.88 247 PRO B N 1
ATOM 4948 C CA . PRO B 1 247 ? 7.18 17.984 26.5 1 97.88 247 PRO B CA 1
ATOM 4949 C C . PRO B 1 247 ? 6.352 16.734 26.281 1 97.88 247 PRO B C 1
ATOM 4951 O O . PRO B 1 247 ? 5.227 16.625 26.766 1 97.88 247 PRO B O 1
ATOM 4954 N N . GLY B 1 248 ? 6.867 15.828 25.453 1 97.62 248 GLY B N 1
ATOM 4955 C CA . GLY B 1 248 ? 6.121 14.625 25.125 1 97.62 248 GLY B CA 1
ATOM 4956 C C . GLY B 1 248 ? 5.117 14.836 24 1 97.62 248 GLY B C 1
ATOM 4957 O O . GLY B 1 248 ? 4.402 13.906 23.625 1 97.62 248 GLY B O 1
ATOM 4958 N N . GLY B 1 249 ? 5.105 16.078 23.516 1 98.75 249 GLY B N 1
ATOM 4959 C CA . GLY B 1 249 ? 4.242 16.359 22.375 1 98.75 249 GLY B CA 1
ATOM 4960 C C . GLY B 1 249 ? 4.684 15.648 21.109 1 98.75 249 GLY B C 1
ATOM 4961 O O . GLY B 1 249 ? 5.84 15.234 20.984 1 98.75 249 GLY B O 1
ATOM 4962 N N . VAL B 1 250 ? 3.732 15.5 20.125 1 98.88 250 VAL B N 1
ATOM 4963 C CA . VAL B 1 250 ? 4.059 14.648 18.984 1 98.88 250 VAL B CA 1
ATOM 4964 C C . VAL B 1 250 ? 3.797 15.406 17.688 1 98.88 250 VAL B C 1
ATOM 4966 O O . VAL B 1 250 ? 2.949 16.297 17.641 1 98.88 250 VAL B O 1
ATOM 4969 N N . LEU B 1 251 ? 4.578 15.031 16.688 1 98.75 251 LEU B N 1
ATOM 4970 C CA . LEU B 1 251 ? 4.441 15.508 15.312 1 98.75 251 LEU B CA 1
ATOM 4971 C C . LEU B 1 251 ? 4.074 14.359 14.375 1 98.75 251 LEU B C 1
ATOM 4973 O O . LEU B 1 251 ? 4.652 13.273 14.453 1 98.75 251 LEU B O 1
ATOM 4977 N N . SER B 1 252 ? 3.061 14.539 13.586 1 98.56 252 SER B N 1
ATOM 4978 C CA . SER B 1 252 ? 2.789 13.734 12.398 1 98.56 252 SER B CA 1
ATOM 4979 C C . SER B 1 252 ? 2.992 14.555 11.125 1 98.56 252 SER B C 1
ATOM 4981 O O . SER B 1 252 ? 2.26 15.508 10.867 1 98.56 252 SER B O 1
ATOM 4983 N N . ASN B 1 253 ? 3.984 14.133 10.344 1 96.62 253 ASN B N 1
ATOM 4984 C CA . ASN B 1 253 ? 4.371 14.867 9.141 1 96.62 253 ASN B CA 1
ATOM 4985 C C . ASN B 1 253 ? 4.305 13.992 7.895 1 96.62 253 ASN B C 1
ATOM 4987 O O . ASN B 1 253 ? 4.875 12.898 7.867 1 96.62 253 ASN B O 1
ATOM 4991 N N . LEU B 1 254 ? 3.588 14.484 6.93 1 94.5 254 LEU B N 1
ATOM 4992 C CA . LEU B 1 254 ? 3.617 13.781 5.648 1 94.5 254 LEU B CA 1
ATOM 4993 C C . LEU B 1 254 ? 5.051 13.57 5.184 1 94.5 254 LEU B C 1
ATOM 4995 O O . LEU B 1 254 ? 5.883 14.477 5.27 1 94.5 254 LEU B O 1
ATOM 4999 N N . ALA B 1 255 ? 5.473 12.297 4.754 1 91.62 255 ALA B N 1
ATOM 5000 C CA . ALA B 1 255 ? 6.855 11.977 4.406 1 91.62 255 ALA B CA 1
ATOM 5001 C C . ALA B 1 255 ? 6.922 11.148 3.125 1 91.62 255 ALA B C 1
ATOM 5003 O O . ALA B 1 255 ? 7.621 10.133 3.068 1 91.62 255 ALA B O 1
ATOM 5004 N N . GLU B 1 256 ? 6.352 11.406 2.156 1 88.75 256 GLU B N 1
ATOM 5005 C CA . GLU B 1 256 ? 6.441 10.953 0.772 1 88.75 256 GLU B CA 1
ATOM 5006 C C . GLU B 1 256 ? 6.453 9.43 0.695 1 88.75 256 GLU B C 1
ATOM 5008 O O . GLU B 1 256 ? 6.121 8.75 1.67 1 88.75 256 GLU B O 1
ATOM 5013 N N . SER B 1 257 ? 6.793 8.883 -0.469 1 93.19 257 SER B N 1
ATOM 5014 C CA . SER B 1 257 ? 6.648 7.465 -0.793 1 93.19 257 SER B CA 1
ATOM 5015 C C . SER B 1 257 ? 7.945 6.707 -0.553 1 93.19 257 SER B C 1
ATOM 5017 O O . SER B 1 257 ? 9 7.094 -1.062 1 93.19 257 SER B O 1
ATOM 5019 N N . MET B 1 258 ? 7.855 5.57 0.094 1 95.12 258 MET B N 1
ATOM 5020 C CA . MET B 1 258 ? 9.016 4.723 0.343 1 95.12 258 MET B CA 1
ATOM 5021 C C . MET B 1 258 ? 9.547 4.125 -0.958 1 95.12 258 MET B C 1
ATOM 5023 O O . MET B 1 258 ? 10.703 3.703 -1.03 1 95.12 258 MET B O 1
ATOM 5027 N N . TRP B 1 259 ? 8.734 4.086 -1.992 1 94.69 259 TRP B N 1
ATOM 5028 C CA . TRP B 1 259 ? 9.133 3.498 -3.266 1 94.69 259 TRP B CA 1
ATOM 5029 C C . TRP B 1 259 ? 9.891 4.512 -4.117 1 94.69 259 TRP B C 1
ATOM 5031 O O . TRP B 1 259 ? 10.727 4.137 -4.941 1 94.69 259 TRP B O 1
ATOM 5041 N N . LEU B 1 260 ? 9.648 5.793 -3.889 1 90.5 260 LEU B N 1
ATOM 5042 C CA . LEU B 1 260 ? 10.086 6.777 -4.871 1 90.5 260 LEU B CA 1
ATOM 5043 C C . LEU B 1 260 ? 11.062 7.773 -4.246 1 90.5 260 LEU B C 1
ATOM 5045 O O . LEU B 1 260 ? 11.891 8.359 -4.945 1 90.5 260 LEU B O 1
ATOM 5049 N N . HIS B 1 261 ? 10.977 7.902 -2.904 1 89.19 261 HIS B N 1
ATOM 5050 C CA . HIS B 1 261 ? 11.648 9.055 -2.311 1 89.19 261 HIS B CA 1
ATOM 5051 C C . HIS B 1 261 ? 12.477 8.641 -1.097 1 89.19 261 HIS B C 1
ATOM 5053 O O . HIS B 1 261 ? 12.461 9.328 -0.071 1 89.19 261 HIS B O 1
ATOM 5059 N N . THR B 1 262 ? 13.109 7.582 -1.157 1 90.5 262 THR B N 1
ATOM 5060 C CA . THR B 1 262 ? 13.82 7.059 0.003 1 90.5 262 THR B CA 1
ATOM 5061 C C . THR B 1 262 ? 14.898 8.039 0.466 1 90.5 262 THR B C 1
ATOM 5063 O O . THR B 1 262 ? 15.109 8.211 1.668 1 90.5 262 THR B O 1
ATOM 5066 N N . HIS B 1 263 ? 15.555 8.711 -0.441 1 87.81 263 HIS B N 1
ATOM 5067 C CA . HIS B 1 263 ? 16.609 9.641 -0.066 1 87.81 263 HIS B CA 1
ATOM 5068 C C . HIS B 1 263 ? 16.047 10.836 0.695 1 87.81 263 HIS B C 1
ATOM 5070 O O . HIS B 1 263 ? 16.656 11.297 1.669 1 87.81 263 HIS B O 1
ATOM 5076 N N . LEU B 1 264 ? 14.93 11.312 0.201 1 87.94 264 LEU B N 1
ATOM 5077 C CA . LEU B 1 264 ? 14.281 12.414 0.906 1 87.94 264 LEU B CA 1
ATOM 5078 C C . LEU B 1 264 ? 13.859 11.984 2.309 1 87.94 264 LEU B C 1
ATOM 5080 O O . LEU B 1 264 ? 14.023 12.734 3.27 1 87.94 264 LEU B O 1
ATOM 5084 N N . ILE B 1 265 ? 13.312 10.812 2.439 1 93.25 265 ILE B N 1
ATOM 5085 C CA . ILE B 1 265 ? 12.875 10.281 3.729 1 93.25 265 ILE B CA 1
ATOM 5086 C C . ILE B 1 265 ? 14.078 10.156 4.668 1 93.25 265 ILE B C 1
ATOM 5088 O O . ILE B 1 265 ? 13.984 10.516 5.844 1 93.25 265 ILE B O 1
ATOM 5092 N N . GLN B 1 266 ? 15.18 9.664 4.109 1 93.75 266 GLN B N 1
ATOM 5093 C CA . GLN B 1 266 ? 16.406 9.547 4.891 1 93.75 266 GLN B CA 1
ATOM 5094 C C . GLN B 1 266 ? 16.844 10.906 5.438 1 93.75 266 GLN B C 1
ATOM 5096 O O . GLN B 1 266 ? 17.188 11.023 6.613 1 93.75 266 GLN B O 1
ATOM 5101 N N . ASP B 1 267 ? 16.781 11.883 4.582 1 90.75 267 ASP B N 1
ATOM 5102 C CA . ASP B 1 267 ? 17.172 13.234 4.984 1 90.75 267 ASP B CA 1
ATOM 5103 C C . ASP B 1 267 ? 16.25 13.758 6.082 1 90.75 267 ASP B C 1
ATOM 5105 O O . ASP B 1 267 ? 16.719 14.312 7.082 1 90.75 267 ASP B O 1
ATOM 5109 N N . MET B 1 268 ? 15.016 13.594 5.895 1 92.62 268 MET B N 1
ATOM 5110 C CA . MET B 1 268 ? 14.047 14.07 6.879 1 92.62 268 MET B CA 1
ATOM 5111 C C . MET B 1 268 ? 14.227 13.352 8.211 1 92.62 268 MET B C 1
ATOM 5113 O O . MET B 1 268 ? 14.172 13.977 9.273 1 92.62 268 MET B O 1
ATOM 5117 N N . LEU B 1 269 ? 14.414 12.07 8.125 1 95.31 269 LEU B N 1
ATOM 5118 C CA . LEU B 1 269 ? 14.625 11.289 9.336 1 95.31 269 LEU B CA 1
ATOM 5119 C C . LEU B 1 269 ? 15.859 11.781 10.094 1 95.31 269 LEU B C 1
ATOM 5121 O O . LEU B 1 269 ? 15.836 11.914 11.32 1 95.31 269 LEU B O 1
ATOM 5125 N N . SER B 1 270 ? 16.875 12.023 9.367 1 93.94 270 SER B N 1
ATOM 5126 C CA . SER B 1 270 ? 18.109 12.516 9.969 1 93.94 270 SER B CA 1
ATOM 5127 C C . SER B 1 270 ? 17.875 13.836 10.695 1 93.94 270 SER B C 1
ATOM 5129 O O . SER B 1 270 ? 18.312 14.008 11.836 1 93.94 270 SER B O 1
ATOM 5131 N N . ILE B 1 271 ? 17.219 14.703 10.047 1 95.06 271 ILE B N 1
ATOM 5132 C CA . ILE B 1 271 ? 16.922 16 10.633 1 95.06 271 ILE B CA 1
ATOM 5133 C C . ILE B 1 271 ? 16.062 15.82 11.883 1 95.06 271 ILE B C 1
ATOM 5135 O O . ILE B 1 271 ? 16.344 16.406 12.93 1 95.06 271 ILE B O 1
ATOM 5139 N N . CYS B 1 272 ? 15.023 15.039 11.781 1 96.75 272 CYS B N 1
ATOM 5140 C CA . CYS B 1 272 ? 14.094 14.852 12.883 1 96.75 272 CYS B CA 1
ATOM 5141 C C . CYS B 1 272 ? 14.781 14.195 14.078 1 96.75 272 CYS B C 1
ATOM 5143 O O . CYS B 1 272 ? 14.484 14.523 15.227 1 96.75 272 CYS B O 1
ATOM 5145 N N . ARG B 1 273 ? 15.688 13.281 13.82 1 95.94 273 ARG B N 1
ATOM 5146 C CA . ARG B 1 273 ? 16.406 12.617 14.906 1 95.94 273 ARG B CA 1
ATOM 5147 C C . ARG B 1 273 ? 17.328 13.586 15.633 1 95.94 273 ARG B C 1
ATOM 5149 O O . ARG B 1 273 ? 17.609 13.414 16.812 1 95.94 273 ARG B O 1
ATOM 5156 N N . GLU B 1 274 ? 17.734 14.562 14.938 1 96.19 274 GLU B N 1
ATOM 5157 C CA . GLU B 1 274 ? 18.531 15.609 15.555 1 96.19 274 GLU B CA 1
ATOM 5158 C C . GLU B 1 274 ? 17.672 16.547 16.391 1 96.19 274 GLU B C 1
ATOM 5160 O O . GLU B 1 274 ? 18.078 16.969 17.469 1 96.19 274 GLU B O 1
ATOM 5165 N N . VAL B 1 275 ? 16.516 16.797 15.914 1 97.75 275 VAL B N 1
ATOM 5166 C CA . VAL B 1 275 ? 15.664 17.844 16.484 1 97.75 275 VAL B CA 1
ATOM 5167 C C . VAL B 1 275 ? 14.82 17.25 17.609 1 97.75 275 VAL B C 1
ATOM 5169 O O . VAL B 1 275 ? 14.617 17.875 18.656 1 97.75 275 VAL B O 1
ATOM 5172 N N . PHE B 1 276 ? 14.297 16.078 17.406 1 98.19 276 PHE B N 1
ATOM 5173 C CA . PHE B 1 276 ? 13.398 15.422 18.359 1 98.19 276 PHE B CA 1
ATOM 5174 C C . PHE B 1 276 ? 14.141 14.344 19.141 1 98.19 276 PHE B C 1
ATOM 5176 O O . PHE B 1 276 ? 14.711 13.422 18.547 1 98.19 276 PHE B O 1
ATOM 5183 N N . LYS B 1 277 ? 14.039 14.391 20.438 1 95.81 277 LYS B N 1
ATOM 5184 C CA . LYS B 1 277 ? 14.828 13.484 21.266 1 95.81 277 LYS B CA 1
ATOM 5185 C C . LYS B 1 277 ? 13.969 12.359 21.828 1 95.81 277 LYS B C 1
ATOM 5187 O O . LYS B 1 277 ? 14.477 11.461 22.516 1 95.81 277 LYS B O 1
ATOM 5192 N N . GLY B 1 278 ? 12.734 12.461 21.516 1 94.75 278 GLY B N 1
ATOM 5193 C CA . GLY B 1 278 ? 11.898 11.297 21.766 1 94.75 278 GLY B CA 1
ATOM 5194 C C . GLY B 1 278 ? 11.922 10.289 20.625 1 94.75 278 GLY B C 1
ATOM 5195 O O . GLY B 1 278 ? 12.953 10.125 19.953 1 94.75 278 GLY B O 1
ATOM 5196 N N . GLY B 1 279 ? 10.859 9.539 20.359 1 94.75 279 GLY B N 1
ATOM 5197 C CA . GLY B 1 279 ? 10.797 8.555 19.281 1 94.75 279 GLY B CA 1
ATOM 5198 C C . GLY B 1 279 ? 10.602 9.188 17.906 1 94.75 279 GLY B C 1
ATOM 5199 O O . GLY B 1 279 ? 9.875 10.172 17.766 1 94.75 279 GLY B O 1
ATOM 5200 N N . VAL B 1 280 ? 11.398 8.727 16.938 1 97.38 280 VAL B N 1
ATOM 5201 C CA . VAL B 1 280 ? 11.227 9.117 15.539 1 97.38 280 VAL B CA 1
ATOM 5202 C C . VAL B 1 280 ? 11.008 7.867 14.68 1 97.38 280 VAL B C 1
ATOM 5204 O O . VAL B 1 280 ? 11.836 6.953 14.68 1 97.38 280 VAL B O 1
ATOM 5207 N N . HIS B 1 281 ? 9.859 7.848 14.039 1 97.81 281 HIS B N 1
ATOM 5208 C CA . HIS B 1 281 ? 9.508 6.664 13.266 1 97.81 281 HIS B CA 1
ATOM 5209 C C . HIS B 1 281 ? 8.914 7.047 11.914 1 97.81 281 HIS B C 1
ATOM 5211 O O . HIS B 1 281 ? 8.328 8.117 11.766 1 97.81 281 HIS B O 1
ATOM 5217 N N . TYR B 1 282 ? 9.195 6.242 10.977 1 98 282 TYR B N 1
ATOM 5218 C CA . TYR B 1 282 ? 8.523 6.301 9.688 1 98 282 TYR B CA 1
ATOM 5219 C C . TYR B 1 282 ? 7.402 5.27 9.609 1 98 282 TYR B C 1
ATOM 5221 O O . TYR B 1 282 ? 7.586 4.113 9.992 1 98 282 TYR B O 1
ATOM 5229 N N . ALA B 1 283 ? 6.207 5.668 9.203 1 98.62 283 ALA B N 1
ATOM 5230 C CA . ALA B 1 283 ? 5.043 4.82 8.945 1 98.62 283 ALA B CA 1
ATOM 5231 C C . ALA B 1 283 ? 4.5 5.047 7.535 1 98.62 283 ALA B C 1
ATOM 5233 O O . ALA B 1 283 ? 4.887 6.004 6.859 1 98.62 283 ALA B O 1
ATOM 5234 N N . TRP B 1 284 ? 3.67 4.113 7.07 1 98.5 284 TRP B N 1
ATOM 5235 C CA . TRP B 1 284 ? 3.156 4.273 5.715 1 98.5 284 TRP B CA 1
ATOM 5236 C C . TRP B 1 284 ? 1.742 3.713 5.598 1 98.5 284 TRP B C 1
ATOM 5238 O O . TRP B 1 284 ? 1.287 2.971 6.469 1 98.5 284 TRP B O 1
ATOM 5248 N N . ALA B 1 285 ? 1.026 4.156 4.594 1 98.56 285 ALA B N 1
ATOM 5249 C CA . ALA B 1 285 ? -0.328 3.691 4.305 1 98.56 285 ALA B CA 1
ATOM 5250 C C . ALA B 1 285 ? -0.572 3.617 2.801 1 98.56 285 ALA B C 1
ATOM 5252 O O . ALA B 1 285 ? 0.074 4.324 2.025 1 98.56 285 ALA B O 1
ATOM 5253 N N . SER B 1 286 ? -1.492 2.777 2.443 1 98.31 286 SER B N 1
ATOM 5254 C CA . SER B 1 286 ? -1.963 2.678 1.065 1 98.31 286 SER B CA 1
ATOM 5255 C C . SER B 1 286 ? -2.945 3.797 0.734 1 98.31 286 SER B C 1
ATOM 5257 O O . SER B 1 286 ? -3.938 3.988 1.44 1 98.31 286 SER B O 1
ATOM 5259 N N . VAL B 1 287 ? -2.607 4.52 -0.24 1 96.69 287 VAL B N 1
ATOM 5260 C CA . VAL B 1 287 ? -3.488 5.512 -0.846 1 96.69 287 VAL B CA 1
ATOM 5261 C C . VAL B 1 287 ? -3.471 5.359 -2.365 1 96.69 287 VAL B C 1
ATOM 5263 O O . VAL B 1 287 ? -2.6 5.914 -3.041 1 96.69 287 VAL B O 1
ATOM 5266 N N . PRO B 1 288 ? -4.441 4.77 -2.896 1 93.88 288 PRO B N 1
ATOM 5267 C CA . PRO B 1 288 ? -4.379 4.277 -4.273 1 93.88 288 PRO B CA 1
ATOM 5268 C C . PRO B 1 288 ? -4.137 5.395 -5.289 1 93.88 288 PRO B C 1
ATOM 5270 O O . PRO B 1 288 ? -3.527 5.164 -6.336 1 93.88 288 PRO B O 1
ATOM 5273 N N . THR B 1 289 ? -4.562 6.559 -5.082 1 92.31 289 THR B N 1
ATOM 5274 C CA . THR B 1 289 ? -4.496 7.598 -6.105 1 92.31 289 THR B CA 1
ATOM 5275 C C . THR B 1 289 ? -3.23 8.438 -5.941 1 92.31 289 THR B C 1
ATOM 5277 O O . THR B 1 289 ? -2.99 9.359 -6.715 1 92.31 289 THR B O 1
ATOM 5280 N N . TYR B 1 290 ? -2.455 8.148 -4.906 1 91.81 290 TYR B N 1
ATOM 5281 C CA . TYR B 1 290 ? -1.161 8.805 -4.766 1 91.81 290 TYR B CA 1
ATOM 5282 C C . TYR B 1 290 ? -0.093 8.086 -5.582 1 91.81 290 TYR B C 1
ATOM 5284 O O . TYR B 1 290 ? -0.238 6.906 -5.906 1 91.81 290 TYR B O 1
ATOM 5292 N N . PRO B 1 291 ? 0.969 8.812 -5.918 1 87.69 291 PRO B N 1
ATOM 5293 C CA . PRO B 1 291 ? 2.047 8.133 -6.648 1 87.69 291 PRO B CA 1
ATOM 5294 C C . PRO B 1 291 ? 2.545 6.879 -5.941 1 87.69 291 PRO B C 1
ATOM 5296 O O . PRO B 1 291 ? 2.768 6.898 -4.727 1 87.69 291 PRO B O 1
ATOM 5299 N N . SER B 1 292 ? 2.654 5.832 -6.645 1 91.25 292 SER B N 1
ATOM 5300 C CA . SER B 1 292 ? 3.102 4.52 -6.195 1 91.25 292 SER B CA 1
ATOM 5301 C C . SER B 1 292 ? 2.062 3.855 -5.301 1 91.25 292 SER B C 1
ATOM 5303 O O . SER B 1 292 ? 2.283 2.754 -4.793 1 91.25 292 SER B O 1
ATOM 5305 N N . GLY B 1 293 ? 0.996 4.539 -4.996 1 93.62 293 GLY B N 1
ATOM 5306 C CA . GLY B 1 293 ? -0.102 3.961 -4.238 1 93.62 293 GLY B CA 1
ATOM 5307 C C . GLY B 1 293 ? 0.128 3.984 -2.74 1 93.62 293 GLY B C 1
ATOM 5308 O O . GLY B 1 293 ? -0.579 3.311 -1.988 1 93.62 293 GLY B O 1
ATOM 5309 N N . VAL B 1 294 ? 1.192 4.707 -2.277 1 96.12 294 VAL B N 1
ATOM 5310 C CA . VAL B 1 294 ? 1.496 4.746 -0.851 1 96.12 294 VAL B CA 1
ATOM 5311 C C . VAL B 1 294 ? 1.866 6.168 -0.44 1 96.12 294 VAL B C 1
ATOM 5313 O O . VAL B 1 294 ? 2.213 6.996 -1.286 1 96.12 294 VAL B O 1
ATOM 5316 N N . ILE B 1 295 ? 1.716 6.406 0.797 1 95.88 295 ILE B N 1
ATOM 5317 C CA . ILE B 1 295 ? 2.207 7.645 1.392 1 95.88 295 ILE B CA 1
ATOM 5318 C C . ILE B 1 295 ? 2.836 7.348 2.752 1 95.88 295 ILE B C 1
ATOM 5320 O O . ILE B 1 295 ? 2.412 6.426 3.451 1 95.88 295 ILE B O 1
ATOM 5324 N N . GLY B 1 296 ? 3.908 8.07 3.018 1 96.5 296 GLY B N 1
ATOM 5325 C CA . GLY B 1 296 ? 4.594 7.902 4.289 1 96.5 296 GLY B CA 1
ATOM 5326 C C . GLY B 1 296 ? 4.34 9.039 5.258 1 96.5 296 GLY B C 1
ATOM 5327 O O . GLY B 1 296 ? 3.904 10.125 4.852 1 96.5 296 GLY B O 1
ATOM 5328 N N . PHE B 1 297 ? 4.582 8.789 6.547 1 97.5 297 PHE B N 1
ATOM 5329 C CA . PHE B 1 297 ? 4.449 9.734 7.648 1 97.5 297 PHE B CA 1
ATOM 5330 C C . PHE B 1 297 ? 5.664 9.672 8.562 1 97.5 297 PHE B C 1
ATOM 5332 O O . PHE B 1 297 ? 6.172 8.586 8.859 1 97.5 297 PHE B O 1
ATOM 5339 N N . LEU B 1 298 ? 6.129 10.781 8.922 1 97.12 298 LEU B N 1
ATOM 5340 C CA . LEU B 1 298 ? 7.129 10.859 9.984 1 97.12 298 LEU B CA 1
ATOM 5341 C C . LEU B 1 298 ? 6.484 11.203 11.32 1 97.12 298 LEU B C 1
ATOM 5343 O O . LEU B 1 298 ? 5.805 12.227 11.438 1 97.12 298 LEU B O 1
ATOM 5347 N N . LEU B 1 299 ? 6.648 10.336 12.281 1 98.75 299 LEU B N 1
ATOM 5348 C CA . LEU B 1 299 ? 6.152 10.555 13.633 1 98.75 299 LEU B CA 1
ATOM 5349 C C . LEU B 1 299 ? 7.297 10.867 14.594 1 98.75 299 LEU B C 1
ATOM 5351 O O . LEU B 1 299 ? 8.227 10.078 14.734 1 98.75 299 LEU B O 1
ATOM 5355 N N . CYS B 1 300 ? 7.211 11.992 15.18 1 98.69 300 CYS B N 1
ATOM 5356 C CA . CYS B 1 300 ? 8.273 12.445 16.062 1 98.69 300 CYS B CA 1
ATOM 5357 C C . CYS B 1 300 ? 7.711 12.852 17.422 1 98.69 300 CYS B C 1
ATOM 5359 O O . CYS B 1 300 ? 6.645 13.461 17.5 1 98.69 300 CYS B O 1
ATOM 5361 N N . ALA B 1 301 ? 8.414 12.531 18.484 1 98.75 301 ALA B N 1
ATOM 5362 C CA . ALA B 1 301 ? 8.062 12.961 19.828 1 98.75 301 ALA B CA 1
ATOM 5363 C C . ALA B 1 301 ? 9.141 13.875 20.406 1 98.75 301 ALA B C 1
ATOM 5365 O O . ALA B 1 301 ? 10.336 13.625 20.25 1 98.75 301 ALA B O 1
ATOM 5366 N N . LYS B 1 302 ? 8.672 14.898 20.938 1 98.31 302 LYS B N 1
ATOM 5367 C CA . LYS B 1 302 ? 9.586 15.773 21.672 1 98.31 302 LYS B CA 1
ATOM 5368 C C . LYS B 1 302 ? 10.047 15.117 22.969 1 98.31 302 LYS B C 1
ATOM 5370 O O . LYS B 1 302 ? 9.383 14.219 23.5 1 98.31 302 LYS B O 1
ATOM 5375 N N . ASP B 1 303 ? 11.219 15.594 23.516 1 97.06 303 ASP B N 1
ATOM 5376 C CA . ASP B 1 303 ? 11.68 15.102 24.812 1 97.06 303 ASP B CA 1
ATOM 5377 C C . ASP B 1 303 ? 10.625 15.312 25.891 1 97.06 303 ASP B C 1
ATOM 5379 O O . ASP B 1 303 ? 9.906 16.312 25.875 1 97.06 303 ASP B O 1
ATOM 5383 N N . GLY B 1 304 ? 10.508 14.391 26.781 1 96.94 304 GLY B N 1
ATOM 5384 C CA . GLY B 1 304 ? 9.469 14.336 27.797 1 96.94 304 GLY B CA 1
ATOM 5385 C C . GLY B 1 304 ? 9.008 12.93 28.109 1 96.94 304 GLY B C 1
ATOM 5386 O O . GLY B 1 304 ? 9.789 11.977 28.016 1 96.94 304 GLY B O 1
ATOM 5387 N N . PRO B 1 305 ? 7.789 12.867 28.609 1 96.19 305 PRO B N 1
ATOM 5388 C CA . PRO B 1 305 ? 7.262 11.516 28.812 1 96.19 305 PRO B CA 1
ATOM 5389 C C . PRO B 1 305 ? 7.383 10.648 27.562 1 96.19 305 PRO B C 1
ATOM 5391 O O . PRO B 1 305 ? 7.152 11.125 26.438 1 96.19 305 PRO B O 1
ATOM 5394 N N . PRO B 1 306 ? 7.754 9.453 27.75 1 96.19 306 PRO B N 1
ATOM 5395 C CA . PRO B 1 306 ? 7.996 8.594 26.578 1 96.19 306 PRO B CA 1
ATOM 5396 C C . PRO B 1 306 ? 6.734 8.344 25.766 1 96.19 306 PRO B C 1
ATOM 5398 O O . PRO B 1 306 ? 5.652 8.172 26.328 1 96.19 306 PRO B O 1
ATOM 5401 N N . VAL B 1 307 ? 6.891 8.328 24.5 1 97.94 307 VAL B N 1
ATOM 5402 C CA . VAL B 1 307 ? 5.805 8.047 23.562 1 97.94 307 VAL B CA 1
ATOM 5403 C C . VAL B 1 307 ? 6.133 6.801 22.75 1 97.94 307 VAL B C 1
ATOM 5405 O O . VAL B 1 307 ? 7.191 6.727 22.125 1 97.94 307 VAL B O 1
ATOM 5408 N N . ASP B 1 308 ? 5.27 5.82 22.797 1 97.69 308 ASP B N 1
ATOM 5409 C CA . ASP B 1 308 ? 5.367 4.652 21.938 1 97.69 308 ASP B CA 1
ATOM 5410 C C . ASP B 1 308 ? 4.406 4.766 20.75 1 97.69 308 ASP B C 1
ATOM 5412 O O . ASP B 1 308 ? 3.205 4.539 20.891 1 97.69 308 ASP B O 1
ATOM 5416 N N . PHE B 1 309 ? 4.949 5.016 19.594 1 98.44 309 PHE B N 1
ATOM 5417 C CA . PHE B 1 309 ? 4.105 5.199 18.422 1 98.44 309 PHE B CA 1
ATOM 5418 C C . PHE B 1 309 ? 3.602 3.859 17.906 1 98.44 309 PHE B C 1
ATOM 5420 O O . PHE B 1 309 ? 2.641 3.809 17.141 1 98.44 309 PHE B O 1
ATOM 5427 N N . LEU B 1 310 ? 4.215 2.814 18.203 1 98 310 LEU B N 1
ATOM 5428 C CA . LEU B 1 310 ? 3.965 1.526 17.562 1 98 310 LEU B CA 1
ATOM 5429 C C . LEU B 1 310 ? 2.676 0.902 18.094 1 98 310 LEU B C 1
ATOM 5431 O O . LEU B 1 310 ? 2.064 0.07 17.406 1 98 310 LEU B O 1
ATOM 5435 N N . THR B 1 311 ? 2.299 1.291 19.312 1 97.56 311 THR B N 1
ATOM 5436 C CA . THR B 1 311 ? 1.086 0.773 19.938 1 97.56 311 THR B CA 1
ATOM 5437 C C . THR B 1 311 ? 0.203 1.915 20.438 1 97.56 311 THR B C 1
ATOM 5439 O O . THR B 1 311 ? 0.602 2.68 21.312 1 97.56 311 THR B O 1
ATOM 5442 N N . PRO B 1 312 ? -0.974 2.002 19.922 1 98.06 312 PRO B N 1
ATOM 5443 C CA . PRO B 1 312 ? -1.83 3.102 20.375 1 98.06 312 PRO B CA 1
ATOM 5444 C C . PRO B 1 312 ? -2.189 3 21.859 1 98.06 312 PRO B C 1
ATOM 5446 O O . PRO B 1 312 ? -2.682 1.962 22.312 1 98.06 312 PRO B O 1
ATOM 5449 N N . VAL B 1 313 ? -2.027 4.031 22.625 1 97.81 313 VAL B N 1
ATOM 5450 C CA . VAL B 1 313 ? -2.322 4.066 24.047 1 97.81 313 VAL B CA 1
ATOM 5451 C C . VAL B 1 313 ? -3.703 4.676 24.281 1 97.81 313 VAL B C 1
ATOM 5453 O O . VAL B 1 313 ? -4.27 4.559 25.375 1 97.81 313 VAL B O 1
ATOM 5456 N N . ASN B 1 314 ? -4.199 5.355 23.328 1 96.38 314 ASN B N 1
ATOM 5457 C CA . ASN B 1 314 ? -5.531 5.949 23.281 1 96.38 314 ASN B CA 1
ATOM 5458 C C . ASN B 1 314 ? -6.289 5.52 22.016 1 96.38 314 ASN B C 1
ATOM 5460 O O . ASN B 1 314 ? -6.598 6.348 21.156 1 96.38 314 ASN B O 1
ATOM 5464 N N . PRO B 1 315 ? -6.629 4.23 21.984 1 97.12 315 PRO B N 1
ATOM 5465 C CA . PRO B 1 315 ? -7.223 3.711 20.75 1 97.12 315 PRO B CA 1
ATOM 5466 C C . PRO B 1 315 ? -8.57 4.348 20.422 1 97.12 315 PRO B C 1
ATOM 5468 O O . PRO B 1 315 ? -9.43 4.461 21.312 1 97.12 315 PRO B O 1
ATOM 5471 N N . ILE B 1 316 ? -8.727 4.727 19.203 1 96.88 316 ILE B N 1
ATOM 5472 C CA . ILE B 1 316 ? -9.914 5.441 18.75 1 96.88 316 ILE B CA 1
ATOM 5473 C C . ILE B 1 316 ? -11.156 4.594 19 1 96.88 316 ILE B C 1
ATOM 5475 O O . ILE B 1 316 ? -12.234 5.125 19.281 1 96.88 316 ILE B O 1
ATOM 5479 N N . GLU B 1 317 ? -11.062 3.262 18.969 1 94.5 317 GLU B N 1
ATOM 5480 C CA . GLU B 1 317 ? -12.164 2.318 19.141 1 94.5 317 GLU B CA 1
ATOM 5481 C C . GLU B 1 317 ? -12.719 2.381 20.562 1 94.5 317 GLU B C 1
ATOM 5483 O O . GLU B 1 317 ? -13.859 1.972 20.812 1 94.5 317 GLU B O 1
ATOM 5488 N N . LYS B 1 318 ? -11.953 2.865 21.438 1 94.5 318 LYS B N 1
ATOM 5489 C CA . LYS B 1 318 ? -12.336 2.861 22.859 1 94.5 318 LYS B CA 1
ATOM 5490 C C . LYS B 1 318 ? -12.883 4.223 23.281 1 94.5 318 LYS B C 1
ATOM 5492 O O . LYS B 1 318 ? -13.367 4.379 24.406 1 94.5 318 LYS B O 1
ATOM 5497 N N . ILE B 1 319 ? -12.773 5.168 22.469 1 93.38 319 ILE B N 1
ATOM 5498 C CA . ILE B 1 319 ? -13.312 6.488 22.766 1 93.38 319 ILE B CA 1
ATOM 5499 C C . ILE B 1 319 ? -14.82 6.496 22.5 1 93.38 319 ILE B C 1
ATOM 5501 O O . ILE B 1 319 ? -15.266 6.246 21.391 1 93.38 319 ILE B O 1
ATOM 5505 N N . GLU B 1 320 ? -15.531 6.77 23.484 1 89.25 320 GLU B N 1
ATOM 5506 C CA . GLU B 1 320 ? -16.984 6.715 23.391 1 89.25 320 GLU B CA 1
ATOM 5507 C C . GLU B 1 320 ? -17.516 7.664 22.328 1 89.25 320 GLU B C 1
ATOM 5509 O O . GLU B 1 320 ? -17.156 8.844 22.312 1 89.25 320 GLU B O 1
ATOM 5514 N N . GLY B 1 321 ? -18.203 7.16 21.391 1 87.5 321 GLY B N 1
ATOM 5515 C CA . GLY B 1 321 ? -18.891 7.961 20.391 1 87.5 321 GLY B CA 1
ATOM 5516 C C . GLY B 1 321 ? -17.984 8.352 19.234 1 87.5 321 GLY B C 1
ATOM 5517 O O . GLY B 1 321 ? -18.438 8.953 18.25 1 87.5 321 GLY B O 1
ATOM 5518 N N . ALA B 1 322 ? -16.797 7.988 19.281 1 87.06 322 ALA B N 1
ATOM 5519 C CA . ALA B 1 322 ? -15.805 8.445 18.312 1 87.06 322 ALA B CA 1
ATOM 5520 C C . ALA B 1 322 ? -16.078 7.836 16.938 1 87.06 322 ALA B C 1
ATOM 5522 O O . ALA B 1 322 ? -15.766 8.445 15.906 1 87.06 322 ALA B O 1
ATOM 5523 N N . THR B 1 323 ? -16.625 6.641 16.906 1 88 323 THR B N 1
ATOM 5524 C CA . THR B 1 323 ? -16.781 5.93 15.641 1 88 323 THR B CA 1
ATOM 5525 C C . THR B 1 323 ? -18.234 5.57 15.398 1 88 323 THR B C 1
ATOM 5527 O O . THR B 1 323 ? -18.547 4.492 14.891 1 88 323 THR B O 1
ATOM 5530 N N . LYS B 1 324 ? -19.125 6.453 15.828 1 84 324 LYS B N 1
ATOM 5531 C CA . LYS B 1 324 ? -20.562 6.203 15.688 1 84 324 LYS B CA 1
ATOM 5532 C C . LYS B 1 324 ? -21.25 7.336 14.914 1 84 324 LYS B C 1
ATOM 5534 O O . LYS B 1 324 ? -20.672 8.414 14.75 1 84 324 LYS B O 1
ATOM 5539 N N . ASP B 1 325 ? -22.406 6.984 14.414 1 80.69 325 ASP B N 1
ATOM 5540 C CA . ASP B 1 325 ? -23.312 7.969 13.828 1 80.69 325 ASP B CA 1
ATOM 5541 C C . ASP B 1 325 ? -22.641 8.742 12.703 1 80.69 325 ASP B C 1
ATOM 5543 O O . ASP B 1 325 ? -22.609 9.977 12.719 1 80.69 325 ASP B O 1
ATOM 5547 N N . GLY B 1 326 ? -22.062 8.039 11.805 1 82.5 326 GLY B N 1
ATOM 5548 C CA . GLY B 1 326 ? -21.5 8.672 10.625 1 82.5 326 GLY B CA 1
ATOM 5549 C C . GLY B 1 326 ? -20.031 8.992 10.766 1 82.5 326 GLY B C 1
ATOM 5550 O O . GLY B 1 326 ? -19.422 9.562 9.859 1 82.5 326 GLY B O 1
ATOM 5551 N N . ARG B 1 327 ? -19.516 8.594 11.867 1 90.25 327 ARG B N 1
ATOM 5552 C CA . ARG B 1 327 ? -18.109 8.875 12.125 1 90.25 327 ARG B CA 1
ATOM 5553 C C . ARG B 1 327 ? -17.266 7.598 12.047 1 90.25 327 ARG B C 1
ATOM 5555 O O . ARG B 1 327 ? -16.156 7.551 12.562 1 90.25 327 ARG B O 1
ATOM 5562 N N . GLU B 1 328 ? -17.812 6.684 11.406 1 93.19 328 GLU B N 1
ATOM 5563 C CA . GLU B 1 328 ? -17.156 5.383 11.328 1 93.19 328 GLU B CA 1
ATOM 5564 C C . GLU B 1 328 ? -15.805 5.488 10.625 1 93.19 328 GLU B C 1
ATOM 5566 O O . GLU B 1 328 ? -15.656 6.242 9.656 1 93.19 328 GLU B O 1
ATOM 5571 N N . MET B 1 329 ? -14.883 4.727 11.172 1 97.19 329 MET B N 1
ATOM 5572 C CA . MET B 1 329 ? -13.586 4.617 10.5 1 97.19 329 MET B CA 1
ATOM 5573 C C . MET B 1 329 ? -13.711 3.805 9.219 1 97.19 329 MET B C 1
ATOM 5575 O O . MET B 1 329 ? -14.508 2.871 9.141 1 97.19 329 MET B O 1
ATOM 5579 N N . ARG B 1 330 ? -12.961 4.164 8.312 1 97.56 330 ARG B N 1
ATOM 5580 C CA . ARG B 1 330 ? -13.047 3.453 7.043 1 97.56 330 ARG B CA 1
ATOM 5581 C C . ARG B 1 330 ? -11.734 2.732 6.734 1 97.56 330 ARG B C 1
ATOM 5583 O O . ARG B 1 330 ? -11.734 1.698 6.066 1 97.56 330 ARG B O 1
ATOM 5590 N N . PHE B 1 331 ? -10.68 3.275 7.137 1 98.56 331 PHE B N 1
ATOM 5591 C CA . PHE B 1 331 ? -9.383 2.68 6.832 1 98.56 331 PHE B CA 1
ATOM 5592 C C . PHE B 1 331 ? -8.656 2.277 8.109 1 98.56 331 PHE B C 1
ATOM 5594 O O . PHE B 1 331 ? -8.328 1.104 8.305 1 98.56 331 PHE B O 1
ATOM 5601 N N . TYR B 1 332 ? -8.492 3.18 8.977 1 98.69 332 TYR B N 1
ATOM 5602 C CA . TYR B 1 332 ? -7.699 3.035 10.188 1 98.69 332 TYR B CA 1
ATOM 5603 C C . TYR B 1 332 ? -8.367 2.064 11.164 1 98.69 332 TYR B C 1
ATOM 5605 O O . TYR B 1 332 ? -9.594 2.041 11.281 1 98.69 332 TYR B O 1
ATOM 5613 N N . ASN B 1 333 ? -7.672 1.295 11.852 1 98.38 333 ASN B N 1
ATOM 5614 C CA . ASN B 1 333 ? -7.914 0.565 13.094 1 98.38 333 ASN B CA 1
ATOM 5615 C C . ASN B 1 333 ? -6.617 0.273 13.836 1 98.38 333 ASN B C 1
ATOM 5617 O O . ASN B 1 333 ? -5.527 0.51 13.312 1 98.38 333 ASN B O 1
ATOM 5621 N N . SER B 1 334 ? -6.695 -0.154 15.047 1 98.5 334 SER B N 1
ATOM 5622 C CA . SER B 1 334 ? -5.512 -0.313 15.883 1 98.5 334 SER B CA 1
ATOM 5623 C C . SER B 1 334 ? -4.539 -1.321 15.273 1 98.5 334 SER B C 1
ATOM 5625 O O . SER B 1 334 ? -3.324 -1.196 15.438 1 98.5 334 SER B O 1
ATOM 5627 N N . GLU B 1 335 ? -5.035 -2.322 14.578 1 98.44 335 GLU B N 1
ATOM 5628 C CA . GLU B 1 335 ? -4.156 -3.277 13.914 1 98.44 335 GLU B CA 1
ATOM 5629 C C . GLU B 1 335 ? -3.408 -2.623 12.75 1 98.44 335 GLU B C 1
ATOM 5631 O O . GLU B 1 335 ? -2.209 -2.848 12.578 1 98.44 335 GLU B O 1
ATOM 5636 N N . ILE B 1 336 ? -4.148 -1.808 12 1 98.81 336 ILE B N 1
ATOM 5637 C CA . ILE B 1 336 ? -3.525 -1.055 10.922 1 98.81 336 ILE B CA 1
ATOM 5638 C C . ILE B 1 336 ? -2.486 -0.094 11.492 1 98.81 336 ILE B C 1
ATOM 5640 O O . ILE B 1 336 ? -1.416 0.091 10.906 1 98.81 336 ILE B O 1
ATOM 5644 N N . HIS B 1 337 ? -2.826 0.505 12.625 1 98.88 337 HIS B N 1
ATOM 5645 C CA . HIS B 1 337 ? -1.88 1.38 13.305 1 98.88 337 HIS B CA 1
ATOM 5646 C C . HIS B 1 337 ? -0.54 0.683 13.516 1 98.88 337 HIS B C 1
ATOM 5648 O O . HIS B 1 337 ? 0.504 1.198 13.117 1 98.88 337 HIS B O 1
ATOM 5654 N N . ARG B 1 338 ? -0.57 -0.451 14.094 1 98.69 338 ARG B N 1
ATOM 5655 C CA . ARG B 1 338 ? 0.646 -1.204 14.383 1 98.69 338 ARG B CA 1
ATOM 5656 C C . ARG B 1 338 ? 1.349 -1.626 13.094 1 98.69 338 ARG B C 1
ATOM 5658 O O . ARG B 1 338 ? 2.574 -1.539 12.992 1 98.69 338 ARG B O 1
ATOM 5665 N N . ALA B 1 339 ? 0.604 -2.025 12.117 1 98.75 339 ALA B N 1
ATOM 5666 C CA . ALA B 1 339 ? 1.154 -2.527 10.859 1 98.75 339 ALA B CA 1
ATOM 5667 C C . ALA B 1 339 ? 1.822 -1.409 10.07 1 98.75 339 ALA B C 1
ATOM 5669 O O . ALA B 1 339 ? 2.717 -1.663 9.258 1 98.75 339 ALA B O 1
ATOM 5670 N N . ALA B 1 340 ? 1.396 -0.192 10.289 1 98.81 340 ALA B N 1
ATOM 5671 C CA . ALA B 1 340 ? 1.878 0.954 9.523 1 98.81 340 ALA B CA 1
ATOM 5672 C C . ALA B 1 340 ? 3.375 1.163 9.727 1 98.81 340 ALA B C 1
ATOM 5674 O O . ALA B 1 340 ? 4.035 1.814 8.914 1 98.81 340 ALA B O 1
ATOM 5675 N N . PHE B 1 341 ? 3.916 0.566 10.828 1 98.62 341 PHE B N 1
ATOM 5676 C CA . PHE B 1 341 ? 5.316 0.782 11.164 1 98.62 341 PHE B CA 1
ATOM 5677 C C . PHE B 1 341 ? 6.18 -0.362 10.648 1 98.62 341 PHE B C 1
ATOM 5679 O O . PHE B 1 341 ? 7.406 -0.332 10.781 1 98.62 341 PHE B O 1
ATOM 5686 N N . ILE B 1 342 ? 5.531 -1.398 10.125 1 98.56 342 ILE B N 1
ATOM 5687 C CA . ILE B 1 342 ? 6.266 -2.52 9.547 1 98.56 342 ILE B CA 1
ATOM 5688 C C . ILE B 1 342 ? 6.734 -2.16 8.141 1 98.56 342 ILE B C 1
ATOM 5690 O O . ILE B 1 342 ? 5.922 -1.807 7.277 1 98.56 342 ILE B O 1
ATOM 5694 N N . LEU B 1 343 ? 8.023 -2.27 7.898 1 98.38 343 LEU B N 1
ATOM 5695 C CA . LEU B 1 343 ? 8.609 -1.798 6.645 1 98.38 343 LEU B CA 1
ATOM 5696 C C . LEU B 1 343 ? 9.125 -2.965 5.812 1 98.38 343 LEU B C 1
ATOM 5698 O O . LEU B 1 343 ? 9.656 -3.934 6.355 1 98.38 343 LEU B O 1
ATOM 5702 N N . PRO B 1 344 ? 9 -2.863 4.434 1 98.38 344 PRO B N 1
ATOM 5703 C CA . PRO B 1 344 ? 9.68 -3.824 3.566 1 98.38 344 PRO B CA 1
ATOM 5704 C C . PRO B 1 344 ? 11.188 -3.875 3.816 1 98.38 344 PRO B C 1
ATOM 5706 O O . PRO B 1 344 ? 11.773 -2.898 4.293 1 98.38 344 PRO B O 1
ATOM 5709 N N . THR B 1 345 ? 11.805 -4.969 3.441 1 97.88 345 THR B N 1
ATOM 5710 C CA . THR B 1 345 ? 13.211 -5.23 3.723 1 97.88 345 THR B CA 1
ATOM 5711 C C . THR B 1 345 ? 14.094 -4.141 3.127 1 97.88 345 THR B C 1
ATOM 5713 O O . THR B 1 345 ? 15.016 -3.652 3.785 1 97.88 345 THR B O 1
ATOM 5716 N N . PHE B 1 346 ? 13.828 -3.723 1.955 1 96.75 346 PHE B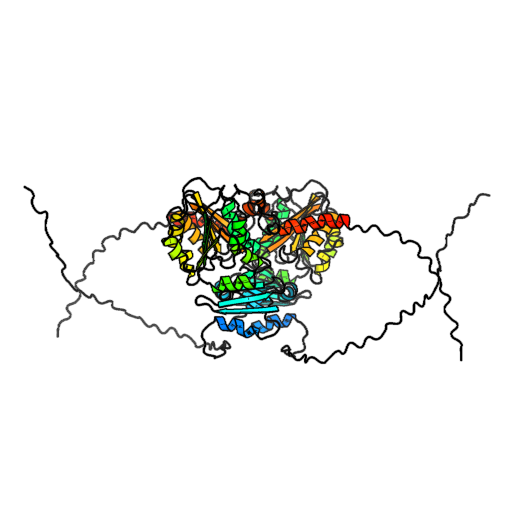 N 1
ATOM 5717 C CA . PHE B 1 346 ? 14.688 -2.736 1.313 1 96.75 346 PHE B CA 1
ATOM 5718 C C . PHE B 1 346 ? 14.578 -1.387 2.014 1 96.75 346 PHE B C 1
ATOM 5720 O O . PHE B 1 346 ? 15.555 -0.647 2.105 1 96.75 346 PHE B O 1
ATOM 5727 N N . VAL B 1 347 ? 13.414 -1.041 2.469 1 97.44 347 VAL B N 1
ATOM 5728 C CA . VAL B 1 347 ? 13.203 0.225 3.162 1 97.44 347 VAL B CA 1
ATOM 5729 C C . VAL B 1 347 ? 13.953 0.212 4.496 1 97.44 347 VAL B C 1
ATOM 5731 O O . VAL B 1 347 ? 14.609 1.192 4.859 1 97.44 347 VAL B O 1
ATOM 5734 N N . LYS B 1 348 ? 13.812 -0.906 5.211 1 96 348 LYS B N 1
ATOM 5735 C CA . LYS B 1 348 ? 14.562 -1.045 6.457 1 96 348 LYS B CA 1
ATOM 5736 C C . LYS B 1 348 ? 16.047 -0.813 6.234 1 96 348 LYS B C 1
ATOM 5738 O O . LYS B 1 348 ? 16.688 -0.062 6.977 1 96 348 LYS B O 1
ATOM 5743 N N . ARG B 1 349 ? 16.531 -1.452 5.258 1 94.19 349 ARG B N 1
ATOM 5744 C CA . ARG B 1 349 ? 17.953 -1.361 4.945 1 94.19 349 ARG B CA 1
ATOM 5745 C C . ARG B 1 349 ? 18.344 0.073 4.613 1 94.19 349 ARG B C 1
ATOM 5747 O O . ARG B 1 349 ? 19.359 0.58 5.121 1 94.19 349 ARG B O 1
ATOM 5754 N N . GLU B 1 350 ? 17.562 0.699 3.844 1 92.25 350 GLU B N 1
ATOM 5755 C CA . GLU B 1 350 ? 17.891 2.045 3.383 1 92.25 350 GLU B CA 1
ATOM 5756 C C . GLU B 1 350 ? 17.766 3.062 4.516 1 92.25 350 GLU B C 1
ATOM 5758 O O . GLU B 1 350 ? 18.562 4 4.602 1 92.25 350 GLU B O 1
ATOM 5763 N N . LEU B 1 351 ? 16.781 2.896 5.312 1 90.75 351 LEU B N 1
ATOM 5764 C CA . LEU B 1 351 ? 16.547 3.873 6.371 1 90.75 351 LEU B CA 1
ATOM 5765 C C . LEU B 1 351 ? 17.5 3.635 7.543 1 90.75 351 LEU B C 1
ATOM 5767 O O . LEU B 1 351 ? 17.828 4.57 8.273 1 90.75 351 LEU B O 1
ATOM 5771 N N . GLU B 1 352 ? 17.953 2.379 7.805 1 83.06 352 GLU B N 1
ATOM 5772 C CA . GLU B 1 352 ? 18.922 2.068 8.852 1 83.06 352 GLU B CA 1
ATOM 5773 C C . GLU B 1 352 ? 20.344 2.439 8.43 1 83.06 352 GLU B C 1
ATOM 5775 O O . GLU B 1 352 ? 21.141 2.898 9.25 1 83.06 352 GLU B O 1
ATOM 5780 N N . ALA B 1 353 ? 20.75 2.129 7.266 1 67.5 353 ALA B N 1
ATOM 5781 C CA . ALA B 1 353 ? 22.094 2.41 6.758 1 67.5 353 ALA B CA 1
ATOM 5782 C C . ALA B 1 353 ? 22.406 3.898 6.859 1 67.5 353 ALA B C 1
ATOM 5784 O O . ALA B 1 353 ? 23.562 4.277 7.105 1 67.5 353 ALA B O 1
ATOM 5785 N N . TYR B 1 354 ? 21.547 4.652 6.715 1 58.19 354 TYR B N 1
ATOM 5786 C CA . TYR B 1 354 ? 21.781 6.094 6.727 1 58.19 354 TYR B CA 1
ATOM 5787 C C . TYR B 1 354 ? 22.109 6.582 8.125 1 58.19 354 TYR B C 1
ATOM 5789 O O . TYR B 1 354 ? 22.906 7.516 8.297 1 58.19 354 TYR B O 1
ATOM 5797 N N . SER B 1 355 ? 21.516 5.957 9.102 1 55.34 355 SER B N 1
ATOM 5798 C CA . SER B 1 355 ? 21.812 6.375 10.469 1 55.34 355 SER B CA 1
ATOM 5799 C C . SER B 1 355 ? 23.266 6.137 10.82 1 55.34 355 SER B C 1
ATOM 5801 O O . SER B 1 355 ? 23.875 6.922 11.555 1 55.34 355 SER B O 1
ATOM 5803 N N . THR B 1 356 ? 23.938 5.094 10.188 1 48.56 356 THR B N 1
ATOM 5804 C CA . THR B 1 356 ? 25.328 4.797 10.516 1 48.56 356 THR B CA 1
ATOM 5805 C C . THR B 1 356 ? 26.281 5.664 9.695 1 48.56 356 THR B C 1
ATOM 5807 O O . THR B 1 356 ? 27.359 6.027 10.164 1 48.56 356 THR B O 1
ATOM 5810 N N . SER B 1 357 ? 26 5.941 8.469 1 46.12 357 SER B N 1
ATOM 5811 C CA . SER B 1 357 ? 26.938 6.645 7.609 1 46.12 357 SER B CA 1
ATOM 5812 C C . SER B 1 357 ? 27.062 8.109 8 1 46.12 357 SER B C 1
ATOM 5814 O O . SER B 1 357 ? 28.125 8.719 7.824 1 46.12 357 SER B O 1
ATOM 5816 N N . THR B 1 358 ? 26.047 8.695 8.445 1 45.31 358 THR B N 1
ATOM 5817 C CA . THR B 1 358 ? 26.188 10.078 8.875 1 45.31 358 THR B CA 1
ATOM 5818 C C . THR B 1 358 ? 27.062 10.18 10.117 1 45.31 358 THR B C 1
ATOM 5820 O O . THR B 1 358 ? 27.656 11.227 10.391 1 45.31 358 THR B O 1
ATOM 5823 N N . GLU B 1 359 ? 27.234 9.117 10.836 1 38.97 359 GLU B N 1
ATOM 5824 C CA . GLU B 1 359 ? 28.188 9.156 11.945 1 38.97 359 GLU B CA 1
ATOM 5825 C C . GLU B 1 359 ? 29.625 9.023 11.438 1 38.97 359 GLU B C 1
ATOM 5827 O O . GLU B 1 359 ? 30.547 9.562 12.039 1 38.97 359 GLU B O 1
ATOM 5832 N N . LYS B 1 360 ? 29.906 8.188 10.438 1 42.31 360 LYS B N 1
ATOM 5833 C CA . LYS B 1 360 ? 31.297 7.965 10.047 1 42.31 360 LYS B CA 1
ATOM 5834 C C . LYS B 1 360 ? 31.812 9.125 9.203 1 42.31 360 LYS B C 1
ATOM 5836 O O . LYS B 1 360 ? 33.031 9.219 8.953 1 42.31 360 LYS B O 1
ATOM 5841 N N . GLU B 1 361 ? 31.016 9.633 8.516 1 38.19 361 GLU B N 1
ATOM 5842 C CA . GLU B 1 361 ? 31.547 10.594 7.562 1 38.19 361 GLU B CA 1
ATOM 5843 C C . GLU B 1 361 ? 31.75 11.969 8.211 1 38.19 361 GLU B C 1
ATOM 5845 O O . GLU B 1 361 ? 31.75 12.992 7.523 1 38.19 361 GLU B O 1
ATOM 5850 N N . LYS B 1 362 ? 31.781 11.914 9.539 1 36.12 362 LYS B N 1
ATOM 5851 C CA . LYS B 1 362 ? 32.375 13.172 9.945 1 36.12 362 LYS B CA 1
ATOM 5852 C C . LYS B 1 362 ? 33.812 13.281 9.422 1 36.12 362 LYS B C 1
ATOM 5854 O O . LYS B 1 362 ? 34.688 12.492 9.797 1 36.12 362 LYS B O 1
ATOM 5859 N N . PRO B 1 363 ? 34.062 13.734 8.25 1 33.72 363 PRO B N 1
ATOM 5860 C CA . PRO B 1 363 ? 35.406 13.906 7.75 1 33.72 363 PRO B CA 1
ATOM 5861 C C . PRO B 1 363 ? 36.344 14.57 8.766 1 33.72 363 PRO B C 1
ATOM 5863 O O . PRO B 1 363 ? 35.938 15.523 9.445 1 33.72 363 PRO B O 1
ATOM 5866 N N . GLU B 1 364 ? 37.219 13.758 9.367 1 35 364 GLU B N 1
ATOM 5867 C CA . GLU B 1 364 ? 38.312 14.383 10.086 1 35 364 GLU B CA 1
ATOM 5868 C C . GLU B 1 364 ? 38.875 15.57 9.312 1 35 364 GLU B C 1
ATOM 5870 O O . GLU B 1 364 ? 39.188 15.461 8.125 1 35 364 GLU B O 1
ATOM 5875 N N . LYS B 1 365 ? 38.5 16.734 9.742 1 34.5 365 LYS B N 1
ATOM 5876 C CA . LYS B 1 365 ? 39.062 17.953 9.195 1 34.5 365 LYS B CA 1
ATOM 5877 C C . LYS B 1 365 ? 40.562 17.828 8.961 1 34.5 365 LYS B C 1
ATOM 5879 O O . LYS B 1 365 ? 41.312 17.516 9.891 1 34.5 365 LYS B O 1
ATOM 5884 N N . PRO B 1 366 ? 40.969 17.406 7.738 1 33.88 366 PRO B N 1
ATOM 5885 C CA . PRO B 1 366 ? 42.406 17.297 7.508 1 33.88 366 PRO B CA 1
ATOM 5886 C C . PRO B 1 366 ? 43.188 18.547 7.977 1 33.88 366 PRO B C 1
ATOM 5888 O O . PRO B 1 366 ? 42.719 19.672 7.809 1 33.88 366 PRO B O 1
ATOM 5891 N N . THR B 1 367 ? 43.906 18.438 9.055 1 32.47 367 THR B N 1
ATOM 5892 C CA . THR B 1 367 ? 44.812 19.453 9.562 1 32.47 367 THR B CA 1
ATOM 5893 C C . THR B 1 367 ? 45.656 20.031 8.438 1 32.47 367 THR B C 1
ATOM 5895 O O . THR B 1 367 ? 46.375 19.297 7.77 1 32.47 367 THR B O 1
ATOM 5898 N N . ALA B 1 368 ? 45.094 21.125 7.824 1 33.06 368 ALA B N 1
ATOM 5899 C CA . ALA B 1 368 ? 45.75 21.906 6.777 1 33.06 368 ALA B CA 1
ATOM 5900 C C . ALA B 1 368 ? 47.219 22.125 7.082 1 33.06 368 ALA B C 1
ATOM 5902 O O . ALA B 1 368 ? 47.562 22.781 8.07 1 33.06 368 ALA B O 1
ATOM 5903 N N . LYS B 1 369 ? 48.062 21.156 6.68 1 32.34 369 LYS B N 1
ATOM 5904 C CA . LYS B 1 369 ? 49.5 21.406 6.816 1 32.34 369 LYS B CA 1
ATOM 5905 C C . LYS B 1 369 ? 49.906 22.672 6.066 1 32.34 369 LYS B C 1
ATOM 5907 O O . LYS B 1 369 ? 49.469 22.906 4.941 1 32.34 369 LYS B O 1
ATOM 5912 N N . PRO B 1 370 ? 50.531 23.75 6.688 1 28.28 370 PRO B N 1
ATOM 5913 C CA . PRO B 1 370 ? 50.875 25.062 6.148 1 28.28 370 PRO B CA 1
ATOM 5914 C C . PRO B 1 370 ? 51.719 24.969 4.875 1 28.28 370 PRO B C 1
ATOM 5916 O O . PRO B 1 370 ? 52.75 24.266 4.852 1 28.28 370 PRO B O 1
ATOM 5919 N N . VAL B 1 371 ? 51.031 24.812 3.756 1 28.84 371 VAL B N 1
ATOM 5920 C CA . VAL B 1 371 ? 51.781 24.734 2.498 1 28.84 371 VAL B CA 1
ATOM 5921 C C . VAL B 1 371 ? 52.656 25.984 2.34 1 28.84 371 VAL B C 1
ATOM 5923 O O . VAL B 1 371 ? 52.156 27.109 2.41 1 28.84 371 VAL B O 1
ATOM 5926 N N . LYS B 1 372 ? 53.938 25.797 2.582 1 28.89 372 LYS B N 1
ATOM 5927 C CA . LYS B 1 372 ? 55 26.75 2.344 1 28.89 372 LYS B CA 1
ATOM 5928 C C . LYS B 1 372 ? 54.969 27.266 0.909 1 28.89 372 LYS B C 1
ATOM 5930 O O . LYS B 1 372 ? 55.062 26.484 -0.04 1 28.89 372 LYS B O 1
ATOM 5935 N N . MET B 1 373 ? 54.125 28.312 0.649 1 24.89 373 MET B N 1
ATOM 5936 C CA . MET B 1 373 ? 53.938 29.031 -0.607 1 24.89 373 MET B CA 1
ATOM 5937 C C . MET B 1 373 ? 55.281 29.469 -1.182 1 24.89 373 MET B C 1
ATOM 5939 O O . MET B 1 373 ? 55.969 30.312 -0.589 1 24.89 373 MET B O 1
ATOM 5943 N N . LYS B 1 374 ? 56.094 28.453 -1.67 1 27.84 374 LYS B N 1
ATOM 5944 C CA . LYS B 1 374 ? 57.312 28.906 -2.357 1 27.84 374 LYS B CA 1
ATOM 5945 C C . LYS B 1 374 ? 56.969 29.922 -3.436 1 27.84 374 LYS B C 1
ATOM 5947 O O . LYS B 1 374 ? 56.219 29.641 -4.371 1 27.84 374 LYS B O 1
ATOM 5952 N N . VAL B 1 375 ? 56.938 31.266 -3.15 1 26.33 375 VAL B N 1
ATOM 5953 C CA . VAL B 1 375 ? 56.781 32.531 -3.873 1 26.33 375 VAL B CA 1
ATOM 5954 C C . VAL B 1 375 ? 57.75 32.531 -5.066 1 26.33 375 VAL B C 1
ATOM 5956 O O . VAL B 1 375 ? 58.969 32.594 -4.895 1 26.33 375 VAL B O 1
ATOM 5959 N N . MET B 1 376 ? 57.469 31.609 -6.098 1 25.16 376 MET B N 1
ATOM 5960 C CA . MET B 1 376 ? 58.375 31.688 -7.242 1 25.16 376 MET B CA 1
ATOM 5961 C C . MET B 1 376 ? 58.312 33.094 -7.867 1 25.16 376 MET B C 1
ATOM 5963 O O . MET B 1 376 ? 57.25 33.625 -8.094 1 25.16 376 MET B O 1
ATOM 5967 N N . ARG B 1 377 ? 59.344 33.844 -7.809 1 25.69 377 ARG B N 1
ATOM 5968 C CA . ARG B 1 377 ? 59.812 35.156 -8.234 1 25.69 377 ARG B CA 1
ATOM 5969 C C . ARG B 1 377 ? 59.688 35.312 -9.75 1 25.69 377 ARG B C 1
ATOM 5971 O O . ARG B 1 377 ? 60.344 34.594 -10.516 1 25.69 377 ARG B O 1
ATOM 5978 N N . ASP B 1 378 ? 58.344 35.5 -10.234 1 22.17 378 ASP B N 1
ATOM 5979 C CA . ASP B 1 378 ? 58 35.719 -11.633 1 22.17 378 ASP B CA 1
ATOM 5980 C C . ASP B 1 378 ? 58.938 36.719 -12.266 1 22.17 378 ASP B C 1
ATOM 5982 O O . ASP B 1 378 ? 59.375 37.688 -11.617 1 22.17 378 ASP B O 1
ATOM 5986 N N . SER B 1 379 ? 59.375 36.344 -13.453 1 23.42 379 SER B N 1
ATOM 5987 C CA . SER B 1 379 ? 60.25 36.875 -14.5 1 23.42 379 SER B CA 1
ATOM 5988 C C . SER B 1 379 ? 59.812 38.25 -14.977 1 23.42 379 SER B C 1
ATOM 5990 O O . SER B 1 379 ? 58.594 38.531 -14.969 1 23.42 379 SER B O 1
ATOM 5992 N N . ALA B 1 380 ? 60.688 39.156 -15.25 1 25.92 380 ALA B N 1
ATOM 5993 C CA . ALA B 1 380 ? 60.938 40.531 -15.648 1 25.92 380 ALA B CA 1
ATOM 5994 C C . ALA B 1 380 ? 60.344 40.844 -17.031 1 25.92 380 ALA B C 1
ATOM 5996 O O . ALA B 1 380 ? 60.812 40.281 -18.031 1 25.92 380 ALA B O 1
ATOM 5997 N N . ILE B 1 381 ? 59.062 40.969 -17.234 1 24.5 381 ILE B N 1
ATOM 5998 C CA . ILE B 1 381 ? 58.469 41.469 -18.469 1 24.5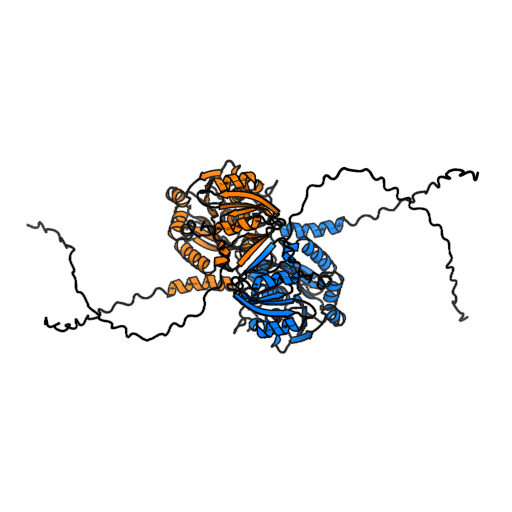 381 ILE B CA 1
ATOM 5999 C C . ILE B 1 381 ? 59.156 42.75 -18.891 1 24.5 381 ILE B C 1
ATOM 6001 O O . ILE B 1 381 ? 59.125 43.75 -18.156 1 24.5 381 ILE B O 1
ATOM 6005 N N . THR B 1 382 ? 60.219 42.688 -19.641 1 22.69 382 THR B N 1
ATOM 6006 C CA . THR B 1 382 ? 60.969 43.719 -20.344 1 22.69 382 THR B CA 1
ATOM 6007 C C . THR B 1 382 ? 60.062 44.562 -21.25 1 22.69 382 THR B C 1
ATOM 6009 O O . THR B 1 382 ? 59.281 44 -22 1 22.69 382 THR B O 1
ATOM 6012 N N . ALA B 1 383 ? 59.781 45.906 -21.047 1 26.34 383 ALA B N 1
ATOM 6013 C CA . ALA B 1 383 ? 59.156 47.094 -21.609 1 26.34 383 ALA B CA 1
ATOM 6014 C C . ALA B 1 383 ? 59.656 47.344 -23.031 1 26.34 383 ALA B C 1
ATOM 6016 O O . ALA B 1 383 ? 59.156 48.25 -23.719 1 26.34 383 ALA B O 1
ATOM 6017 N N . SER B 1 384 ? 59.938 46.438 -24.031 1 22.56 384 SER B N 1
ATOM 6018 C CA . SER B 1 384 ? 60.156 47.156 -25.281 1 22.56 384 SER B CA 1
ATOM 6019 C C . SER B 1 384 ? 58.844 47.594 -25.891 1 22.56 384 SER B C 1
ATOM 6021 O O . SER B 1 384 ? 57.844 46.875 -25.781 1 22.56 384 SER B O 1
#

pLDDT: mean 75.37, std 30.77, range [15.54, 98.94]

Solvent-accessible surface area (backbone atoms only — not comparable to full-atom values): 43052 Å² total; per-residue (Å²): 141,86,81,84,89,71,88,76,92,68,91,72,87,83,93,79,90,79,83,85,79,83,69,87,77,84,72,87,81,80,86,77,81,77,81,84,72,80,74,77,66,87,64,74,72,73,75,78,75,58,74,73,55,62,66,60,61,55,50,78,45,85,82,20,59,44,68,35,18,57,68,51,18,73,70,53,32,40,31,46,28,38,34,41,74,41,82,75,45,76,49,73,55,100,83,45,41,41,38,31,31,32,30,79,64,35,40,47,32,40,26,49,65,46,30,68,72,41,31,67,67,48,36,48,38,52,30,38,42,56,42,45,54,42,54,15,25,39,77,67,46,32,31,35,38,32,34,32,46,48,45,15,39,45,45,41,53,55,65,41,43,80,58,46,64,38,34,40,32,23,24,65,53,66,62,50,34,54,51,21,52,74,72,33,50,88,25,27,53,20,67,69,43,85,47,52,44,83,40,81,34,60,47,68,64,52,45,71,69,44,59,70,43,61,20,40,31,40,34,39,52,56,72,70,56,60,73,86,30,41,56,73,70,35,65,68,44,54,47,45,52,54,47,25,28,23,73,36,8,34,34,24,29,66,44,52,27,78,89,80,36,50,68,59,42,43,50,45,48,54,44,45,55,71,69,26,73,37,46,71,47,66,31,46,48,68,26,44,81,38,73,50,8,33,40,22,32,37,37,36,18,30,51,58,62,85,57,51,64,62,52,62,69,31,49,64,90,73,40,85,70,26,56,43,94,89,40,56,64,49,27,54,45,74,64,43,52,38,40,23,56,55,61,40,38,46,54,47,50,56,56,52,52,51,66,56,50,69,65,65,64,60,70,75,77,75,77,76,72,84,77,78,76,77,78,75,83,73,83,84,82,75,86,120,134,80,83,78,80,85,84,81,81,81,85,79,78,87,77,75,86,80,81,80,81,78,79,83,81,80,82,79,85,77,85,76,80,82,78,87,72,78,76,77,67,85,64,74,71,74,76,78,77,58,76,74,54,62,65,58,61,56,51,77,44,86,81,20,58,44,66,36,18,57,69,51,18,72,71,53,33,40,31,46,26,38,35,41,75,40,82,74,44,77,51,71,55,102,83,45,41,41,38,31,30,32,31,80,64,35,39,46,32,41,26,49,66,45,29,68,73,42,31,66,66,47,36,48,37,53,29,38,43,56,44,45,55,43,53,16,24,38,76,68,47,32,31,36,36,32,34,34,48,47,47,15,41,45,44,41,52,54,65,41,42,80,58,44,65,38,35,39,30,23,25,66,53,67,62,51,34,54,49,20,51,73,70,33,49,88,24,26,52,19,67,68,42,86,47,53,43,84,40,80,32,60,48,68,63,51,46,70,70,43,60,70,44,61,21,38,31,39,34,39,51,57,74,70,53,62,75,87,30,41,56,74,68,34,63,69,45,55,46,46,51,54,46,26,28,22,73,38,8,34,35,23,29,67,43,54,27,79,89,80,35,49,68,58,42,43,52,43,50,53,45,45,56,71,68,27,73,37,48,70,45,65,32,47,47,69,26,46,82,38,74,52,8,32,40,22,32,37,37,35,20,30,51,58,62,86,57,52,66,62,53,61,69,30,48,64,90,73,40,83,72,25,55,44,94,88,40,56,65,50,28,54,44,76,64,40,52,38,38,23,56,56,62,40,37,47,52,48,50,56,56,51,52,51,66,55,50,68,64,66,61,58,68,73,75,73,77,78,68,85,73,78,76,77,78,74,82,79,82,84,82,78,83,125